Protein 4AK8 (pdb70)

Foldseek 3Di:
DPDWPDDDQKTKDWDPWWAFQVVVQVVLVVVVWGFADDDDLVSLLVVLVVCVQFKAFGQWFFDDPVRDIQGPVRPGDDCVVCVQQAAPCPPVCVVVAFGGKIQHDSDSNGMYTDHRRDIGTHMIMDGDDD/DWDDDDQKTKDFDPWWAFQVVVQVVQVVVQWGFADDDDLVSLLVVLVVCVQFKAFGQWFFDDPVRHIQGPVRDGDDCVVLVQQAQPCPPVCPPVAFGGWIFHGSDSNGIYTHHRRDIGTTMIMHGHDD/DDDWDDDDQKTKHWDPDWFFQVVLQVVLVVVQWGFADDDDLVVLLVVLVVCVQFKAFGQWFFDDDVRDIAGPVRDGDDCVRCPQQAAPCPPVCVVVAFGGKIFHGSDSNGMYTHHRRDIGTTMIMHGDDD/DPQWPDDDFKTKHFDPWKAFQVVLQVVLVVVQWGFDDDQDLVSLLVVLVVCPQFKAFGQWFFDDDVRDIQGPVRDGDDCVRCVQQAAPCPPVCVVVAQGTWIFHDNDSNGIYGDHRHDIGTTMIMHGDDDDDD

GO terms:
  GO:0030246 carbohydrate binding (F, IDA)
  GO:0051607 defense response to virus (P, IDA)
  GO:0005537 D-mannose binding (F, TAS)
  GO:0030139 endocytic vesicle (C, TAS)
  GO:0031901 early endosome membrane (C, TAS)
  GO:0005886 plasma membrane (C, TAS)
  GO:0030669 clathrin-coated endocytic vesicle membrane (C, TAS)
  GO:0005515 protein binding (F, IPI)

Nearest PDB structures (foldseek):
  4n35-assembly6_B  TM=1.006E+00  e=5.681E-28  Homo sapiens
  4n33-assembly2_B  TM=1.006E+00  e=7.773E-28  Homo sapiens
  5g6u-assembly1_A  TM=1.002E+00  e=6.857E-28  Homo sapiens
  7ytq-assembly1_A  TM=1.003E+00  e=1.205E-27  Homo sapiens
  4n36-assembly4_D  TM=1.002E+00  e=7.423E-27  Homo sapiens

InterPro domains:
  IPR001304 C-type lectin-like [PF00059] (213-321)
  IPR001304 C-type lectin-like [PS50041] (202-320)
  IPR001304 C-type lectin-like [SM00034] (195-320)
  IPR016186 C-type lectin-like/link domain superfamily [G3DSA:3.10.100.10] (194-325)
  IPR016187 C-type lectin fold [SSF56436] (193-323)
  IPR018378 C-type lectin, conserved site [PS00615] (295-319)
  IPR033989 CD209-like, C-type lectin-like domain [cd03590] (196-321)
  IPR050111 C-type lectin and snaclec domain-containing protein [PTHR22803] (146-322)

Solvent-accessible surface area: 23102 Å² total; per-residue (Å²): 110,190,58,38,81,106,50,96,0,17,50,2,40,32,4,153,109,68,60,10,2,26,23,0,9,24,44,0,28,49,115,90,7,65,0,0,0,2,79,41,76,34,8,0,72,32,0,36,120,46,5,63,46,102,57,14,0,0,0,0,8,31,46,43,121,151,25,46,34,26,8,38,16,89,16,54,35,37,79,45,55,6,66,86,2,24,32,99,66,38,60,83,47,50,78,122,80,15,45,0,0,1,2,94,26,91,44,66,77,0,0,18,0,4,34,8,57,101,80,28,33,2,0,0,21,58,39,94,91,95,106,61,89,111,42,99,2,18,63,2,51,26,2,155,113,70,56,10,1,24,22,0,9,22,41,0,29,42,104,80,6,68,0,0,2,3,82,47,79,37,10,0,71,26,0,37,124,48,4,64,48,102,49,15,0,0,0,0,6,27,37,30,136,132,26,41,28,28,10,39,18,90,14,60,31,38,71,51,49,8,66,102,8,22,34,112,66,38,54,82,50,47,78,122,70,18,43,0,0,1,1,90,27,94,39,55,67,0,0,22,0,4,34,7,55,98,80,30,35,2,0,0,27,66,62,92,80,79,91,169,64,36,96,106,43,98,2,17,41,3,42,33,1,167,85,80,54,10,0,23,22,0,7,17,30,0,21,50,90,86,6,71,0,0,3,2,82,45,96,33,10,0,67,24,0,40,122,47,4,58,38,102,62,17,0,0,0,0,6,34,43,39,110,142,28,54,30,29,8,38,20,92,14,55,34,38,84,49,51,6,66,98,4,20,29,110,68,35,58,84,50,48,78,122,82,16,49,0,0,1,1,88,26,84,37,58,70,0,0,25,0,4,39,7,62,110,75,26,35,0,0,0,30,57,67,85,106,120,103,171,43,35,89,110,39,100,2,16,41,2,25,27,3,158,94,76,41,9,1,24,14,0,8,14,38,0,26,49,86,75,6,72,0,0,2,2,81,39,81,41,8,0,55,33,0,32,136,49,6,38,71,101,48,14,0,0,0,0,6,36,40,38,107,156,27,72,32,29,9,38,17,91,14,49,32,29,112,59,51,7,65,104,3,23,33,97,67,37,61,85,54,53,74,123,84,17,50,0,0,1,1,91,23,103,44,54,80,0,0,16,0,4,41,7,61,108,74,23,29,0,0,0,26,65,70,88,76,36,94,169,196

CATH classification: 3.10.100.10

Secondary structure (DSSP, 8-state):
----EEETTEEEEE-SS-B-HHHHHHHHHHTT-EEPP--SHHHHHHHHHHHTT--EEEEEEEETTTTEEEETT-PPP-HHHHGGGBPTT----GGG---EEEE-SSSSS-EEEE-TTS-BEEEEEEE---/-PEEETTEEEEE-SS-B-HHHHHHHHHHTT-EEPP--SHHHHHHHHHHHTT--EEEEEEEETTTTEEEETT-PPP-HHHHGGGBPTT-S--GGG---EEEE-SSSSS-EEEE-TTS-BEEEEEEE---/----EEETTEEEEE-SS-B-HHHHHHHHHHTT-EEPP--SHHHHHHHHHHHTT--EEEEEEEETTTTEEEETT-PPP-HHHHGGGBPTT----GGG---EEEE-SSSSS-EEEE-TTS-BEEEEEEE---/---EEEETTEEEEE-SS-B-HHHHHHHHHHTT-EEPP--SHHHHHHHHHHHTT--EEEEEEEETTTTEEEETT-PPP-HHHHGGGBPTT----GGG---EEEE-SSSSS-EEEE-TTS-BEEEEEEE------

Radius of gyration: 23.43 Å; Cα contacts (8 Å, |Δi|>4): 1265; chains: 4; bounding box: 48×53×55 Å

Organism: Homo sapiens (NCBI:txid9606)

Structure (mmCIF, N/CA/C/O backbone):
data_4AK8
#
_entry.id   4AK8
#
_cell.length_a   79.959
_cell.length_b   79.959
_cell.length_c   90.419
_cell.angle_alpha   90.00
_cell.angle_beta   90.00
_cell.angle_gamma   90.00
#
_symmetry.space_group_name_H-M   'P 42'
#
loop_
_entity.id
_entity.type
_entity.pdbx_description
1 polymer 'C-TYPE LECTIN DOMAIN FAMILY 4 MEMBER K'
2 non-polymer 'CALCIUM ION'
3 non-polymer 'MAGNESIUM ION'
4 non-polymer 'CHLOR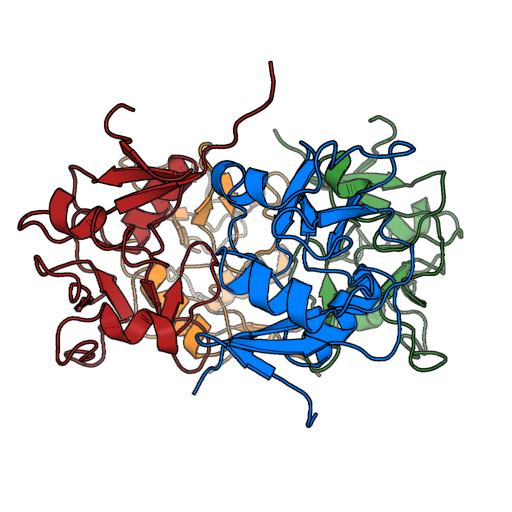IDE ION'
5 water water
#
loop_
_atom_site.group_PDB
_atom_site.id
_atom_site.type_symbol
_atom_site.label_atom_id
_atom_site.label_alt_id
_atom_site.label_comp_id
_atom_site.label_asym_id
_atom_site.label_entity_id
_atom_site.label_seq_id
_atom_site.pdbx_PDB_ins_code
_atom_site.Cartn_x
_atom_site.Cartn_y
_atom_site.Cartn_z
_atom_site.occupancy
_atom_site.B_iso_or_equiv
_atom_site.auth_seq_id
_atom_site.auth_comp_id
_atom_site.auth_asym_id
_atom_site.auth_atom_id
_atom_site.pdbx_PDB_model_num
ATOM 1 N N . SER A 1 23 ? 0.103 8.006 -11.730 1.00 50.69 196 SER A N 1
ATOM 2 C CA . SER A 1 23 ? -0.365 6.898 -12.657 1.00 49.92 196 SER A CA 1
ATOM 3 C C . SER A 1 23 ? -0.124 7.287 -14.119 1.00 50.51 196 SER A C 1
ATOM 4 O O . SER A 1 23 ? -0.364 8.453 -14.505 1.00 51.52 196 SER A O 1
ATOM 7 N N . GLN A 1 24 ? 0.323 6.361 -14.961 1.00 49.24 197 GLN A N 1
ATOM 8 C CA . GLN A 1 24 ? 0.492 6.859 -16.321 1.00 47.87 197 GLN A CA 1
ATOM 9 C C . GLN A 1 24 ? -0.804 6.987 -17.158 1.00 46.34 197 GLN A C 1
ATOM 10 O O . GLN A 1 24 ? -0.897 7.902 -18.014 1.00 45.55 197 GLN A O 1
ATOM 16 N N . GLY A 1 25 ? -1.792 6.101 -16.894 1.00 42.36 198 GLY A N 1
ATOM 17 C CA . GLY A 1 25 ? -2.831 5.830 -17.884 1.00 37.29 198 GLY A CA 1
ATOM 18 C C . GLY A 1 25 ? -4.058 6.729 -17.898 1.00 33.25 198 GLY A C 1
ATOM 19 O O . GLY A 1 25 ? -5.133 6.272 -18.369 1.00 32.12 198 GLY A O 1
ATOM 20 N N . TRP A 1 26 ? -3.948 7.984 -17.432 1.00 24.94 199 TRP A N 1
ATOM 21 C CA . TRP A 1 26 ? -5.128 8.882 -17.490 1.00 21.55 199 TRP A CA 1
ATOM 22 C C . TRP A 1 26 ? -5.318 9.452 -18.854 1.00 18.88 199 TRP A C 1
ATOM 23 O O . TRP A 1 26 ? -4.325 9.897 -19.551 1.00 20.35 199 TRP A O 1
ATOM 34 N N . LYS A 1 27 ? -6.499 9.372 -19.393 1.00 17.49 200 LYS A N 1
ATOM 35 C CA . LYS A 1 27 ? -6.812 9.797 -20.649 1.00 13.37 200 LYS A CA 1
ATOM 36 C C . LYS A 1 27 ? -7.475 11.176 -20.639 1.00 15.60 200 LYS A C 1
ATOM 37 O O . LYS A 1 27 ? -8.328 11.417 -19.751 1.00 12.49 200 LYS A O 1
ATOM 43 N N . TYR A 1 28 ? -7.269 12.093 -21.571 1.00 14.58 201 TYR A N 1
ATOM 44 C CA . TYR A 1 28 ? -7.650 13.506 -21.422 1.00 11.34 201 TYR A CA 1
ATOM 45 C C . TYR A 1 28 ? -8.736 13.741 -22.381 1.00 14.20 201 TYR A C 1
ATOM 46 O O . TYR A 1 28 ? -8.643 13.383 -23.630 1.00 16.91 201 TYR A O 1
ATOM 55 N N . PHE A 1 29 ? -9.818 14.494 -22.009 1.00 12.90 202 PHE A N 1
ATOM 56 C CA . PHE A 1 29 ? -10.804 14.994 -22.872 1.00 14.61 202 PHE A CA 1
ATOM 57 C C . PHE A 1 29 ? -11.529 16.236 -22.301 1.00 13.24 202 PHE A C 1
ATOM 58 O O . PHE A 1 29 ? -11.983 16.116 -21.156 1.00 15.92 202 PHE A O 1
ATOM 66 N N . LYS A 1 30 ? -11.551 17.302 -23.025 1.00 12.95 203 LYS A N 1
ATOM 67 C CA . LYS A 1 30 ? -12.394 18.500 -22.687 1.00 15.75 203 LYS A CA 1
ATOM 68 C C . LYS A 1 30 ? -12.176 18.930 -21.302 1.00 14.10 203 LYS A C 1
ATOM 69 O O . LYS A 1 30 ? -13.153 19.094 -20.513 1.00 15.42 203 LYS A O 1
ATOM 75 N N . GLY A 1 31 ? -10.944 19.040 -20.802 1.00 12.57 204 GLY A N 1
ATOM 76 C CA . GLY A 1 31 ? -10.713 19.618 -19.479 1.00 13.10 204 GLY A CA 1
ATOM 77 C C . GLY A 1 31 ? -10.689 18.700 -18.350 1.00 12.56 204 GLY A C 1
ATOM 78 O O . GLY A 1 31 ? -10.515 19.038 -17.213 1.00 13.37 204 GLY A O 1
ATOM 79 N N . ASN A 1 32 ? -10.910 17.386 -18.632 1.00 11.52 205 ASN A N 1
ATOM 80 C CA . ASN A 1 32 ? -10.834 16.368 -17.607 1.00 11.80 205 ASN A CA 1
ATOM 81 C C . ASN A 1 32 ? -9.927 15.123 -17.852 1.00 9.89 205 ASN A C 1
ATOM 82 O O . ASN A 1 32 ? -9.767 14.956 -19.123 1.00 12.17 205 ASN A O 1
ATOM 87 N N . PHE A 1 33 ? -9.382 14.411 -16.907 1.00 12.07 206 PHE A N 1
ATOM 88 C CA . PHE A 1 33 ? -8.649 13.218 -17.142 1.00 11.72 206 PHE A CA 1
ATOM 89 C C . PHE A 1 33 ? -9.523 12.051 -16.633 1.00 13.58 206 PHE A C 1
ATOM 90 O O . PHE A 1 33 ? -10.288 12.246 -15.591 1.00 13.47 206 PHE A O 1
ATOM 98 N N . TYR A 1 34 ? -9.344 10.879 -17.291 1.00 11.18 207 TYR A N 1
ATOM 99 C CA . TYR A 1 34 ? -10.199 9.681 -16.980 1.00 12.21 207 TYR A CA 1
ATOM 100 C C . TYR A 1 34 ? -9.343 8.516 -16.696 1.00 10.57 207 TYR A C 1
ATOM 101 O O . TYR A 1 34 ? -8.326 8.279 -17.513 1.00 14.62 207 TYR A O 1
ATOM 110 N N . TYR A 1 35 ? -9.587 7.691 -15.710 1.00 12.17 208 TYR A N 1
ATOM 111 C CA . TYR A 1 35 ? -8.824 6.481 -15.395 1.00 12.86 208 TYR A CA 1
ATOM 112 C C . TYR A 1 35 ? -9.761 5.323 -15.572 1.00 11.30 208 TYR A C 1
ATOM 113 O O . TYR A 1 35 ? -10.781 5.229 -14.853 1.00 11.74 208 TYR A O 1
ATOM 122 N N . PHE A 1 36 ? -9.428 4.417 -16.475 1.00 13.13 209 PHE A N 1
ATOM 123 C CA . PHE A 1 36 ? -10.158 3.138 -16.664 1.00 11.15 209 PHE A CA 1
ATOM 124 C C . PHE A 1 36 ? -9.546 2.071 -15.884 1.00 11.96 209 PHE A C 1
ATOM 125 O O . PHE A 1 36 ? -8.374 1.671 -16.178 1.00 14.81 209 PHE A O 1
ATOM 133 N N . SER A 1 37 ? -10.178 1.482 -14.835 1.00 11.23 210 SER A N 1
ATOM 134 C CA . SER A 1 37 ? -9.427 0.583 -13.943 1.00 10.87 210 SER A CA 1
ATOM 135 C C . SER A 1 37 ? -9.104 -0.755 -14.622 1.00 11.95 210 SER A C 1
ATOM 136 O O . SER A 1 37 ? -9.755 -1.151 -15.561 1.00 12.33 210 SER A O 1
ATOM 139 N N . LEU A 1 38 ? -8.095 -1.437 -14.032 1.00 13.19 211 LEU A N 1
ATOM 140 C CA . LEU A 1 38 ? -7.746 -2.758 -14.454 1.00 15.25 211 LEU A CA 1
ATOM 141 C C . LEU A 1 38 ? -8.220 -3.830 -13.498 1.00 17.29 211 LEU A C 1
ATOM 142 O O . LEU A 1 38 ? -8.204 -5.056 -13.937 1.00 18.79 211 LEU A O 1
ATOM 147 N N . ILE A 1 39 ? -8.622 -3.417 -12.269 1.00 16.99 212 ILE A N 1
ATOM 148 C CA . ILE A 1 39 ? -9.043 -4.297 -11.186 1.00 18.47 212 ILE A CA 1
ATOM 149 C C . ILE A 1 39 ? -10.504 -3.930 -10.864 1.00 15.27 212 ILE A C 1
ATOM 150 O O . ILE A 1 39 ? -10.840 -2.743 -10.872 1.00 15.76 212 ILE A O 1
ATOM 155 N N . PRO A 1 40 ? -11.378 -4.898 -10.688 1.00 12.90 213 PRO A N 1
ATOM 156 C CA . PRO A 1 40 ? -12.810 -4.665 -10.403 1.00 14.30 213 PRO A CA 1
ATOM 157 C C . PRO A 1 40 ? -12.995 -4.466 -8.906 1.00 13.51 213 PRO A C 1
ATOM 158 O O . PRO A 1 40 ? -12.261 -5.000 -8.049 1.00 14.70 213 PRO A O 1
ATOM 162 N N . LYS A 1 41 ? -14.000 -3.610 -8.588 1.00 12.24 214 LYS A N 1
ATOM 163 C CA . LYS A 1 41 ? -14.309 -3.296 -7.173 1.00 13.98 214 LYS A CA 1
ATOM 164 C C . LYS A 1 41 ? -15.863 -3.096 -7.087 1.00 11.58 214 LYS A C 1
ATOM 165 O O . LYS A 1 41 ? -16.547 -2.893 -8.102 1.00 11.01 214 LYS A O 1
ATOM 171 N N . THR A 1 42 ? -16.341 -3.149 -5.830 1.00 11.97 215 THR A N 1
ATOM 172 C CA . THR A 1 42 ? -17.720 -2.707 -5.581 1.00 12.08 215 THR A CA 1
ATOM 173 C C . THR A 1 42 ? -17.858 -1.227 -5.863 1.00 12.73 215 THR A C 1
ATOM 174 O O . THR A 1 42 ? -16.821 -0.510 -5.997 1.00 11.65 215 THR A O 1
ATOM 178 N N . TRP A 1 43 ? -19.040 -0.687 -6.034 1.00 10.61 216 TRP A N 1
ATOM 179 C CA . TRP A 1 43 ? -19.193 0.706 -6.353 1.00 10.02 216 TRP A CA 1
ATOM 180 C C . TRP A 1 43 ? -18.482 1.584 -5.320 1.00 10.00 216 TRP A C 1
ATOM 181 O O . TRP A 1 43 ? -17.709 2.528 -5.754 1.00 10.39 216 TRP A O 1
ATOM 192 N N . TYR A 1 44 ? -18.683 1.357 -4.032 1.00 11.79 217 TYR A N 1
ATOM 193 C CA . TYR A 1 44 ? -18.132 2.308 -3.000 1.00 10.59 217 TYR A CA 1
ATOM 194 C C . TYR A 1 44 ? -16.653 2.041 -2.916 1.00 11.34 217 TYR A C 1
ATOM 195 O O . TYR A 1 44 ? -15.930 3.046 -2.756 1.00 12.05 217 TYR A O 1
ATOM 204 N N . SER A 1 45 ? -16.145 0.815 -2.956 1.00 11.51 218 SER A N 1
ATOM 205 C CA . SER A 1 45 ? -14.722 0.652 -2.898 1.00 10.76 218 SER A CA 1
ATOM 206 C C . SER A 1 45 ? -14.061 1.257 -4.151 1.00 12.02 218 SER A C 1
ATOM 207 O O . SER A 1 45 ? -12.930 1.830 -4.023 1.00 12.10 218 SER A O 1
ATOM 210 N N . ALA A 1 46 ? -14.694 1.256 -5.272 1.00 10.60 219 ALA A N 1
ATOM 211 C CA . ALA A 1 46 ? -14.210 1.984 -6.448 1.00 10.16 219 ALA A CA 1
ATOM 212 C C . ALA A 1 46 ? -14.151 3.468 -6.228 1.00 11.99 219 ALA A C 1
ATOM 213 O O . ALA A 1 46 ? -13.128 4.144 -6.519 1.00 11.37 219 ALA A O 1
ATOM 215 N N . GLU A 1 47 ? -15.219 4.052 -5.682 1.00 11.49 220 GLU A N 1
ATOM 216 C CA . GLU A 1 47 ? -15.260 5.502 -5.402 1.00 12.41 220 GLU A CA 1
ATOM 217 C C . GLU A 1 47 ? -14.147 5.813 -4.362 1.00 11.82 220 GLU A C 1
ATOM 218 O O . GLU A 1 47 ? -13.443 6.845 -4.585 1.00 11.38 220 GLU A O 1
ATOM 224 N N . GLN A 1 48 ? -13.863 4.982 -3.371 1.00 12.68 221 GLN A N 1
ATOM 225 C CA . GLN A 1 48 ? -12.747 5.271 -2.406 1.00 14.26 221 GLN A CA 1
ATOM 226 C C . GLN A 1 48 ? -11.476 5.243 -3.196 1.00 15.13 221 GLN A C 1
ATOM 227 O O . GLN A 1 48 ? -10.512 6.103 -2.875 1.00 15.56 221 GLN A O 1
ATOM 233 N N . PHE A 1 49 ? -11.316 4.278 -4.105 1.00 13.79 222 PHE A N 1
ATOM 234 C CA . PHE A 1 49 ? -10.027 4.277 -4.893 1.00 12.22 222 PHE A CA 1
ATOM 235 C C . PHE A 1 49 ? -9.951 5.572 -5.691 1.00 13.24 222 PHE A C 1
ATOM 236 O O . PHE A 1 49 ? -8.866 6.271 -5.607 1.00 13.58 222 PHE A O 1
ATOM 244 N N . CYS A 1 50 ? -11.004 6.035 -6.357 1.00 12.13 223 CYS A N 1
ATOM 245 C CA . CYS A 1 50 ? -10.882 7.324 -7.056 1.00 12.08 223 CYS A CA 1
ATOM 246 C C . CYS A 1 50 ? -10.531 8.442 -6.079 1.00 13.87 223 CYS A C 1
ATOM 247 O O . CYS A 1 50 ? -9.722 9.311 -6.438 1.00 12.20 223 CYS A O 1
ATOM 250 N N . VAL A 1 51 ? -11.148 8.491 -4.920 1.00 13.61 224 VAL A N 1
ATOM 251 C CA . VAL A 1 51 ? -10.882 9.648 -4.002 1.00 14.46 224 VAL A CA 1
ATOM 252 C C . VAL A 1 51 ? -9.392 9.570 -3.548 1.00 16.12 224 VAL A C 1
ATOM 253 O O . VAL A 1 51 ? -8.775 10.646 -3.482 1.00 18.49 224 VAL A O 1
ATOM 257 N N . SER A 1 52 ? -8.833 8.394 -3.447 1.00 16.06 225 SER A N 1
ATOM 258 C CA . SER A 1 52 ? -7.354 8.314 -3.077 1.00 18.04 225 SER A CA 1
ATOM 259 C C . SER A 1 52 ? -6.458 8.803 -4.221 1.00 18.28 225 SER A C 1
ATOM 260 O O . SER A 1 52 ? -5.175 9.050 -4.012 1.00 19.51 225 SER A O 1
ATOM 263 N N . ARG A 1 53 ? -6.971 8.925 -5.439 1.00 16.29 226 ARG A N 1
ATOM 264 C CA . ARG A 1 53 ? -6.300 9.477 -6.582 1.00 16.22 226 ARG A CA 1
ATOM 265 C C . ARG A 1 53 ? -6.807 10.898 -6.906 1.00 14.93 226 ARG A C 1
ATOM 266 O O . ARG A 1 53 ? -6.742 11.312 -8.117 1.00 18.23 226 ARG A O 1
ATOM 274 N N . ASN A 1 54 ? -7.369 11.608 -5.948 1.00 14.61 227 ASN A N 1
ATOM 275 C CA . ASN A 1 54 ? -7.819 12.942 -6.198 1.00 17.25 227 ASN A CA 1
ATOM 276 C C . ASN A 1 54 ? -8.852 13.069 -7.296 1.00 16.31 227 ASN A C 1
ATOM 277 O O . ASN A 1 54 ? -8.882 13.987 -8.154 1.00 15.69 227 ASN A O 1
ATOM 282 N N . SER A 1 55 ? -9.789 12.099 -7.281 1.00 14.33 228 SER A N 1
ATOM 283 C CA . SER A 1 55 ? -10.781 12.015 -8.331 1.00 12.10 228 SER A CA 1
ATOM 284 C C . SER A 1 55 ? -12.071 11.433 -7.738 1.00 10.75 228 SER A C 1
ATOM 285 O O . SER A 1 55 ? -12.187 11.188 -6.553 1.00 13.40 228 SER A O 1
ATOM 288 N N . HIS A 1 56 ? -13.014 11.206 -8.648 1.00 10.95 229 HIS A N 1
ATOM 289 C CA . HIS A 1 56 ? -14.350 10.604 -8.273 1.00 9.18 229 HIS A CA 1
ATOM 290 C C . HIS A 1 56 ? -14.767 9.669 -9.434 1.00 8.21 229 HIS A C 1
ATOM 291 O O . HIS A 1 56 ? -14.332 9.834 -10.541 1.00 9.59 229 HIS A O 1
ATOM 298 N N . LEU A 1 57 ? -15.603 8.636 -9.071 1.00 8.42 230 LEU A N 1
ATOM 299 C CA . LEU A 1 57 ? -16.246 7.941 -10.214 1.00 7.97 230 LEU A CA 1
ATOM 300 C C . LEU A 1 57 ? -16.864 8.920 -11.153 1.00 8.79 230 LEU A C 1
ATOM 301 O O . LEU A 1 57 ? -17.476 9.944 -10.725 1.00 9.51 230 LEU A O 1
ATOM 306 N N . THR A 1 58 ? -16.752 8.707 -12.495 1.00 8.49 231 THR A N 1
ATOM 307 C CA . THR A 1 58 ? -17.071 9.779 -13.377 1.00 8.60 231 THR A CA 1
ATOM 308 C C . THR A 1 58 ? -18.565 10.148 -13.501 1.00 8.79 231 THR A C 1
ATOM 309 O O . THR A 1 58 ? -19.462 9.280 -13.463 1.00 9.21 231 THR A O 1
ATOM 313 N N . SER A 1 59 ? -18.828 11.418 -13.663 1.00 9.79 232 SER A N 1
ATOM 314 C CA . SER A 1 59 ? -20.119 11.922 -14.172 1.00 10.45 232 SER A CA 1
ATOM 315 C C . SER A 1 59 ? -20.131 11.957 -15.663 1.00 10.83 232 SER A C 1
ATOM 316 O O . SER A 1 59 ? -19.039 11.814 -16.336 1.00 10.46 232 SER A O 1
ATOM 319 N N . VAL A 1 60 ? -21.291 12.111 -16.321 1.00 11.47 233 VAL A N 1
ATOM 320 C CA . VAL A 1 60 ? -21.447 12.203 -17.734 1.00 11.44 233 VAL A CA 1
ATOM 321 C C . VAL A 1 60 ? -22.394 13.338 -18.031 1.00 11.63 233 VAL A C 1
ATOM 322 O O . VAL A 1 60 ? -23.555 13.223 -17.629 1.00 13.98 233 VAL A O 1
ATOM 326 N N . THR A 1 61 ? -21.994 14.374 -18.686 1.00 11.63 234 THR A N 1
ATOM 327 C CA . THR A 1 61 ? -22.768 15.563 -18.908 1.00 14.96 234 THR A CA 1
ATOM 328 C C . THR A 1 61 ? -22.928 16.034 -20.342 1.00 15.43 234 THR A C 1
ATOM 329 O O . THR A 1 61 ? -23.467 17.069 -20.657 1.00 17.26 234 THR A O 1
ATOM 333 N N . SER A 1 62 ? -22.519 15.217 -21.308 1.00 12.98 235 SER A N 1
ATOM 334 C CA . SER A 1 62 ? -22.721 15.534 -22.716 1.00 13.88 235 SER A CA 1
ATOM 335 C C . SER A 1 62 ? -22.627 14.215 -23.562 1.00 15.73 235 SER A C 1
ATOM 336 O O . SER A 1 62 ? -22.039 13.235 -23.151 1.00 12.13 235 SER A O 1
ATOM 339 N N A GLU A 1 63 ? -23.147 14.307 -24.769 0.50 15.77 236 GLU A N 1
ATOM 340 N N B GLU A 1 63 ? -23.150 14.342 -24.767 0.50 15.47 236 GLU A N 1
ATOM 341 C CA A GLU A 1 63 ? -23.082 13.166 -25.675 0.50 16.75 236 GLU A CA 1
ATOM 342 C CA B GLU A 1 63 ? -23.104 13.262 -25.732 0.50 16.19 236 GLU A CA 1
ATOM 343 C C A GLU A 1 63 ? -21.660 12.849 -26.044 0.50 15.34 236 GLU A C 1
ATOM 344 C C B GLU A 1 63 ? -21.674 12.872 -26.034 0.50 15.25 236 GLU A C 1
ATOM 345 O O A GLU A 1 63 ? -21.283 11.699 -26.153 0.50 14.69 236 GLU A O 1
ATOM 346 O O B GLU A 1 63 ? -21.313 11.713 -26.125 0.50 15.01 236 GLU A O 1
ATOM 357 N N . SER A 1 64 ? -20.863 13.910 -26.266 1.00 14.61 237 SER A N 1
ATOM 358 C CA . SER A 1 64 ? -19.457 13.604 -26.571 1.00 14.39 237 SER A CA 1
ATOM 359 C C . SER A 1 64 ? -18.675 12.895 -25.464 1.00 13.76 237 SER A C 1
ATOM 360 O O . SER A 1 64 ? -17.823 12.023 -25.642 1.00 13.30 237 SER A O 1
ATOM 363 N N . GLU A 1 65 ? -19.014 13.196 -24.209 1.00 13.14 238 GLU A N 1
ATOM 364 C CA . GLU A 1 65 ? -18.334 12.531 -23.063 1.00 11.99 238 GLU A CA 1
ATOM 365 C C . GLU A 1 65 ? -18.863 11.045 -23.020 1.00 11.22 238 GLU A C 1
ATOM 366 O O . GLU A 1 65 ? -18.100 10.147 -22.750 1.00 12.65 238 GLU A O 1
ATOM 372 N N . GLN A 1 66 ? -20.210 10.870 -23.227 1.00 13.51 239 GLN A N 1
ATOM 373 C CA . GLN A 1 66 ? -20.747 9.487 -23.159 1.00 13.17 239 GLN A CA 1
ATOM 374 C C . GLN A 1 66 ? -20.068 8.660 -24.238 1.00 12.50 239 GLN A C 1
ATOM 375 O O . GLN A 1 66 ? -19.711 7.549 -23.996 1.00 12.47 239 GLN A O 1
ATOM 381 N N . GLU A 1 67 ? -19.944 9.271 -25.411 1.00 13.50 240 GLU A N 1
ATOM 382 C CA . GLU A 1 67 ? -19.316 8.513 -26.558 1.00 11.92 240 GLU A CA 1
ATOM 383 C C . GLU A 1 67 ? -17.840 8.155 -26.256 1.00 15.00 240 GLU A C 1
ATOM 384 O O . GLU A 1 67 ? -17.394 6.964 -26.391 1.00 15.59 240 GLU A O 1
ATOM 390 N N . LEU A 1 68 ? -17.072 9.139 -25.719 1.00 15.43 241 LEU A N 1
ATOM 391 C CA . LEU A 1 68 ? -15.696 8.774 -25.314 1.00 15.81 241 LEU A CA 1
ATOM 392 C C . LEU A 1 68 ? -15.697 7.576 -24.374 1.00 14.06 241 LEU A C 1
ATOM 393 O O . LEU A 1 68 ? -14.858 6.651 -24.486 1.00 14.06 241 LEU A O 1
ATOM 398 N N . LEU A 1 69 ? -16.557 7.607 -23.329 1.00 12.38 242 LEU A N 1
ATOM 399 C CA . LEU A 1 69 ? -16.535 6.628 -22.323 1.00 13.76 242 LEU A CA 1
ATOM 400 C C . LEU A 1 69 ? -16.975 5.239 -22.937 1.00 12.26 242 LEU A C 1
ATOM 401 O O . LEU A 1 69 ? -16.315 4.303 -22.632 1.00 13.03 242 LEU A O 1
ATOM 406 N N . TYR A 1 70 ? -18.098 5.184 -23.634 1.00 13.81 243 TYR A N 1
ATOM 407 C CA . TYR A 1 70 ? -18.488 3.800 -24.104 1.00 15.02 243 TYR A CA 1
ATOM 408 C C . TYR A 1 70 ? -17.509 3.311 -25.178 1.00 14.17 243 TYR A C 1
ATOM 409 O O . TYR A 1 70 ? -17.274 2.097 -25.158 1.00 15.01 243 TYR A O 1
ATOM 418 N N . LYS A 1 71 ? -16.912 4.197 -25.990 1.00 14.23 244 LYS A N 1
ATOM 419 C CA . LYS A 1 71 ? -16.013 3.630 -26.999 1.00 13.16 244 LYS A CA 1
ATOM 420 C C . LYS A 1 71 ? -14.780 3.146 -26.316 1.00 13.77 244 LYS A C 1
ATOM 421 O O . LYS A 1 71 ? -14.192 2.063 -26.636 1.00 15.36 244 LYS A O 1
ATOM 427 N N . THR A 1 72 ? -14.258 3.902 -25.298 1.00 13.14 245 THR A N 1
ATOM 428 C CA . THR A 1 72 ? -13.101 3.465 -24.631 1.00 11.44 245 THR A CA 1
ATOM 429 C C . THR A 1 72 ? -13.285 2.196 -23.828 1.00 12.06 245 THR A C 1
ATOM 430 O O . THR A 1 72 ? -12.401 1.386 -23.666 1.00 15.22 245 THR A O 1
ATOM 434 N N . ALA A 1 73 ? -14.486 2.067 -23.209 1.00 12.28 246 ALA A N 1
ATOM 435 C CA . ALA A 1 73 ? -14.801 0.898 -22.467 1.00 11.22 246 ALA A CA 1
ATOM 436 C C . ALA A 1 73 ? -14.726 -0.467 -23.333 1.00 11.01 246 ALA A C 1
ATOM 437 O O . ALA A 1 73 ? -14.503 -1.459 -22.737 1.00 12.21 246 ALA A O 1
ATOM 439 N N . GLY A 1 74 ? -14.998 -0.278 -24.645 1.00 14.90 247 GLY A N 1
ATOM 440 C CA . GLY A 1 74 ? -14.628 -1.381 -25.596 1.00 16.74 247 GLY A CA 1
ATOM 441 C C . GLY A 1 74 ? -15.487 -2.646 -25.234 1.00 15.01 247 GLY A C 1
ATOM 442 O O . GLY A 1 74 ? -15.020 -3.788 -25.292 1.00 16.71 247 GLY A O 1
ATOM 443 N N . GLY A 1 75 ? -16.740 -2.461 -24.812 1.00 13.43 248 GLY A N 1
ATOM 444 C CA . GLY A 1 75 ? -17.659 -3.570 -24.551 1.00 13.57 248 GLY A CA 1
ATOM 445 C C . GLY A 1 75 ? -17.552 -4.207 -23.201 1.00 11.01 248 GLY A C 1
ATOM 446 O O . GLY A 1 75 ? -18.137 -5.216 -22.821 1.00 11.53 248 GLY A O 1
ATOM 447 N N . LEU A 1 76 ? -16.694 -3.687 -22.275 1.00 10.72 249 LEU A N 1
ATOM 448 C CA . LEU A 1 76 ? -16.596 -4.077 -20.855 1.00 10.65 249 LEU A CA 1
ATOM 449 C C . LEU A 1 76 ? -17.434 -3.134 -19.952 1.00 7.32 249 LEU A C 1
ATOM 450 O O . LEU A 1 76 ? -17.678 -1.977 -20.355 1.00 10.49 249 LEU A O 1
ATOM 455 N N . ILE A 1 77 ? -17.919 -3.773 -18.888 1.00 9.31 250 ILE A N 1
ATOM 456 C CA . ILE A 1 77 ? -18.843 -2.956 -17.938 1.00 10.45 250 ILE A CA 1
ATOM 457 C C . ILE A 1 77 ? -17.886 -2.206 -16.916 1.00 10.07 250 ILE A C 1
ATOM 458 O O . ILE A 1 77 ? -17.067 -2.758 -16.289 1.00 11.45 250 ILE A O 1
ATOM 463 N N . TYR A 1 78 ? -18.241 -0.890 -16.719 1.00 9.96 251 TYR A N 1
ATOM 464 C CA . TYR A 1 78 ? -17.520 -0.023 -15.719 1.00 8.48 251 TYR A CA 1
ATOM 465 C C . TYR A 1 78 ? -18.567 0.698 -14.843 1.00 6.67 251 TYR A C 1
ATOM 466 O O . TYR A 1 78 ? -19.377 1.361 -15.394 1.00 9.77 251 TYR A O 1
ATOM 475 N N . TRP A 1 79 ? -18.254 0.568 -13.594 1.00 9.05 252 TRP A N 1
ATOM 476 C CA . TRP A 1 79 ? -19.001 1.532 -12.684 1.00 9.32 252 TRP A CA 1
ATOM 477 C C . TRP A 1 79 ? -18.731 2.984 -13.085 1.00 9.83 252 TRP A C 1
ATOM 478 O O . TRP A 1 79 ? -17.527 3.303 -13.400 1.00 9.47 252 TRP A O 1
ATOM 489 N N . ILE A 1 80 ? -19.730 3.811 -13.020 1.00 7.61 253 ILE A N 1
ATOM 490 C CA . ILE A 1 80 ? -19.606 5.286 -13.159 1.00 8.92 253 ILE A CA 1
ATOM 491 C C . ILE A 1 80 ? -20.217 5.819 -11.866 1.00 8.72 253 ILE A C 1
ATOM 492 O O . ILE A 1 80 ? -20.626 5.123 -10.980 1.00 8.94 253 ILE A O 1
ATOM 497 N N . GLY A 1 81 ? -20.145 7.175 -11.740 1.00 8.20 254 GLY A N 1
ATOM 498 C CA . GLY A 1 81 ? -20.599 7.896 -10.507 1.00 8.98 254 GLY A CA 1
ATOM 499 C C . GLY A 1 81 ? -22.084 7.916 -10.297 1.00 8.46 254 GLY A C 1
ATOM 500 O O . GLY A 1 81 ? -22.506 8.724 -9.377 1.00 10.56 254 GLY A O 1
ATOM 501 N N . LEU A 1 82 ? -22.932 7.149 -10.963 1.00 9.82 255 LEU A N 1
ATOM 502 C CA . LEU A 1 82 ? -24.406 7.119 -10.690 1.00 9.64 255 LEU A CA 1
ATOM 503 C C . LEU A 1 82 ? -24.706 6.438 -9.502 1.00 9.58 255 LEU A C 1
ATOM 504 O O . LEU A 1 82 ? -24.426 5.264 -9.230 1.00 10.69 255 LEU A O 1
ATOM 509 N N . THR A 1 83 ? -25.492 7.155 -8.627 1.00 9.33 256 THR A N 1
ATOM 510 C CA . THR A 1 83 ? -25.961 6.494 -7.353 1.00 10.14 256 THR A CA 1
ATOM 511 C C . THR A 1 83 ? -27.307 7.181 -6.917 1.00 13.21 256 THR A C 1
ATOM 512 O O . THR A 1 83 ? -27.508 8.334 -7.185 1.00 11.73 256 THR A O 1
ATOM 516 N N . LYS A 1 84 ? -28.201 6.397 -6.392 1.00 13.84 257 LYS A N 1
ATOM 517 C CA . LYS A 1 84 ? -29.369 7.109 -5.728 1.00 17.67 257 LYS A CA 1
ATOM 518 C C . LYS A 1 84 ? -29.030 7.968 -4.542 1.00 16.57 257 LYS A C 1
ATOM 519 O O . LYS A 1 84 ? -28.164 7.707 -3.696 1.00 19.23 257 LYS A O 1
ATOM 525 N N . ALA A 1 85 ? -29.803 9.080 -4.402 1.00 16.51 258 ALA A N 1
ATOM 526 C CA . ALA A 1 85 ? -29.586 9.957 -3.256 1.00 20.43 258 ALA A CA 1
ATOM 527 C C . ALA A 1 85 ? -30.911 10.606 -2.918 1.00 23.48 258 ALA A C 1
ATOM 528 O O . ALA A 1 85 ? -31.844 10.692 -3.751 1.00 22.60 258 ALA A O 1
ATOM 530 N N . GLY A 1 86 ? -31.048 10.914 -1.621 1.00 23.70 259 GLY A N 1
ATOM 531 C CA . GLY A 1 86 ? -32.291 11.608 -1.165 1.00 26.79 259 GLY A CA 1
ATOM 532 C C . GLY A 1 86 ? -33.363 10.575 -0.835 1.00 27.25 259 GLY A C 1
ATOM 533 O O . GLY A 1 86 ? -33.294 9.410 -1.164 1.00 27.52 259 GLY A O 1
ATOM 534 N N . MET A 1 87 ? -34.461 11.017 -0.212 1.00 30.51 260 MET A N 1
ATOM 535 C CA . MET A 1 87 ? -35.433 10.044 0.260 1.00 32.47 260 MET A CA 1
ATOM 536 C C . MET A 1 87 ? -36.255 9.495 -0.922 1.00 31.49 260 MET A C 1
ATOM 537 O O . MET A 1 87 ? -36.697 8.337 -0.878 1.00 31.85 260 ME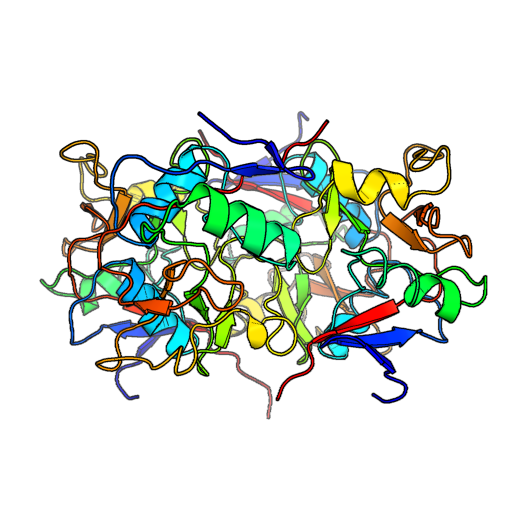T A O 1
ATOM 542 N N . GLU A 1 88 ? -36.351 10.267 -2.006 1.00 30.79 261 GLU A N 1
ATOM 543 C CA . GLU A 1 88 ? -37.070 9.834 -3.257 1.00 29.72 261 GLU A CA 1
ATOM 544 C C . GLU A 1 88 ? -36.320 8.776 -4.121 1.00 25.66 261 GLU A C 1
ATOM 545 O O . GLU A 1 88 ? -36.896 8.160 -5.002 1.00 26.76 261 GLU A O 1
ATOM 551 N N . GLY A 1 89 ? -35.000 8.671 -3.960 1.00 20.63 262 GLY A N 1
ATOM 552 C CA . GLY A 1 89 ? -34.261 7.678 -4.696 1.00 20.48 262 GLY A CA 1
ATOM 553 C C . GLY A 1 89 ? -33.935 8.266 -6.045 1.00 16.48 262 GLY A C 1
ATOM 554 O O . GLY A 1 89 ? -33.595 7.427 -6.952 1.00 20.30 262 GLY A O 1
ATOM 555 N N . ASP A 1 90 ? -33.879 9.557 -6.251 1.00 15.85 263 ASP A N 1
ATOM 556 C CA . ASP A 1 90 ? -33.467 10.102 -7.556 1.00 13.12 263 ASP A CA 1
ATOM 557 C C . ASP A 1 90 ? -31.980 9.870 -7.725 1.00 12.39 263 ASP A C 1
ATOM 558 O O . ASP A 1 90 ? -31.173 9.799 -6.814 1.00 13.25 263 ASP A O 1
ATOM 563 N N . TRP A 1 91 ? -31.696 9.712 -9.019 1.00 10.12 264 TRP A N 1
ATOM 564 C CA . TRP A 1 91 ? -30.249 9.441 -9.333 1.00 11.05 264 TRP A CA 1
ATOM 565 C C . TRP A 1 91 ? -29.455 10.750 -9.097 1.00 11.00 264 TRP A C 1
ATOM 566 O O . TRP A 1 91 ? -29.965 11.886 -9.349 1.00 11.98 264 TRP A O 1
ATOM 577 N N . SER A 1 92 ? -28.146 10.568 -8.830 1.00 9.89 265 SER A N 1
ATOM 578 C CA . SER A 1 92 ? -27.266 11.711 -8.572 1.00 10.83 265 SER A CA 1
ATOM 579 C C . SER A 1 92 ? -25.886 11.308 -9.038 1.00 10.24 265 SER A C 1
ATOM 580 O O . SER A 1 92 ? -25.650 10.085 -9.343 1.00 10.85 265 SER A O 1
ATOM 583 N N . TRP A 1 93 ? -24.982 12.252 -9.097 1.00 9.35 266 TRP A N 1
ATOM 584 C CA . TRP A 1 93 ? -23.519 12.006 -9.342 1.00 8.76 266 TRP A CA 1
ATOM 585 C C . TRP A 1 93 ? -22.708 12.101 -8.125 1.00 9.57 266 TRP A C 1
ATOM 586 O O . TRP A 1 93 ? -22.795 13.141 -7.401 1.00 10.46 266 TRP A O 1
ATOM 597 N N . VAL A 1 94 ? -21.866 11.153 -7.823 1.00 9.21 267 VAL A N 1
ATOM 598 C CA . VAL A 1 94 ? -21.039 11.187 -6.655 1.00 10.02 267 VAL A CA 1
ATOM 599 C C . VAL A 1 94 ? -19.998 12.363 -6.658 1.00 9.61 267 VAL A C 1
ATOM 600 O O . VAL A 1 94 ? -19.605 12.813 -5.565 1.00 11.67 267 VAL A O 1
ATOM 604 N N . ASP A 1 95 ? -19.649 12.846 -7.825 1.00 9.99 268 ASP A N 1
ATOM 605 C CA . ASP A 1 95 ? -18.751 14.049 -7.847 1.00 9.53 268 ASP A CA 1
ATOM 606 C C . ASP A 1 95 ? -19.425 15.329 -7.621 1.00 11.87 268 ASP A C 1
ATOM 607 O O . ASP A 1 95 ? -18.798 16.395 -7.708 1.00 14.26 268 ASP A O 1
ATOM 612 N N . ASP A 1 96 ? -20.715 15.275 -7.294 1.00 10.84 269 ASP A N 1
ATOM 613 C CA . ASP A 1 96 ? -21.613 16.461 -6.940 1.00 12.10 269 ASP A CA 1
ATOM 614 C C . ASP A 1 96 ? -21.969 17.306 -8.094 1.00 12.95 269 ASP A C 1
ATOM 615 O O . ASP A 1 96 ? -22.670 18.338 -7.868 1.00 13.24 269 ASP A O 1
ATOM 620 N N . THR A 1 97 ? -21.709 16.933 -9.315 1.00 11.08 270 THR A N 1
ATOM 621 C CA . THR A 1 97 ? -22.304 17.546 -10.490 1.00 11.21 270 THR A CA 1
ATOM 622 C C . THR A 1 97 ? -23.828 17.409 -10.323 1.00 11.34 270 THR A C 1
ATOM 623 O O . THR A 1 97 ? -24.315 16.294 -10.098 1.00 11.12 270 THR A O 1
ATOM 627 N N . PRO A 1 98 ? -24.605 18.467 -10.380 1.00 11.09 271 PRO A N 1
ATOM 628 C CA . PRO A 1 98 ? -26.096 18.338 -10.321 1.00 10.97 271 PRO A CA 1
ATOM 629 C C . PRO A 1 98 ? -26.557 17.380 -11.461 1.00 11.02 271 PRO A C 1
ATOM 630 O O . PRO A 1 98 ? -26.049 17.441 -12.597 1.00 12.10 271 PRO A O 1
ATOM 634 N N . PHE A 1 99 ? -27.408 16.421 -11.088 1.00 10.23 272 PHE A N 1
ATOM 635 C CA . PHE A 1 99 ? -27.773 15.391 -12.045 1.00 10.16 272 PHE A CA 1
ATOM 636 C C . PHE A 1 99 ? -28.931 15.935 -12.872 1.00 10.24 272 PHE A C 1
ATOM 637 O O . PHE A 1 99 ? -29.945 16.344 -12.281 1.00 11.30 272 PHE A O 1
ATOM 645 N N . ASN A 1 100 ? -28.867 15.997 -14.167 1.00 9.08 273 ASN A N 1
ATOM 646 C CA . ASN A 1 100 ? -29.926 16.557 -15.043 1.00 9.22 273 ASN A CA 1
ATOM 647 C C . ASN A 1 100 ? -30.739 15.390 -15.544 1.00 11.99 273 ASN A C 1
ATOM 648 O O . ASN A 1 100 ? -30.292 14.648 -16.513 1.00 11.39 273 ASN A O 1
ATOM 653 N N . LYS A 1 101 ? -31.896 15.140 -14.955 1.00 9.52 274 LYS A N 1
ATOM 654 C CA . LYS A 1 101 ? -32.663 13.924 -15.280 1.00 10.66 274 LYS A CA 1
ATOM 655 C C . LYS A 1 101 ? -33.158 14.054 -16.711 1.00 9.45 274 LYS A C 1
ATOM 656 O O . LYS A 1 101 ? -33.129 13.084 -17.458 1.00 12.84 274 LYS A O 1
ATOM 662 N N . VAL A 1 102 ? -33.634 15.215 -17.168 1.00 9.81 275 VAL A N 1
ATOM 663 C CA . VAL A 1 102 ? -34.161 15.448 -18.520 1.00 10.60 275 VAL A CA 1
ATOM 664 C C . VAL A 1 102 ? -33.121 15.125 -19.529 1.00 12.37 275 VAL A C 1
ATOM 665 O O . VAL A 1 102 ? -33.445 14.298 -20.454 1.00 14.09 275 VAL A O 1
ATOM 669 N N . GLN A 1 103 ? -31.869 15.601 -19.392 1.00 10.72 276 GLN A N 1
ATOM 670 C CA . GLN A 1 103 ? -30.864 15.537 -20.446 1.00 13.12 276 GLN A CA 1
ATOM 671 C C . GLN A 1 103 ? -30.188 14.187 -20.265 1.00 12.08 276 GLN A C 1
ATOM 672 O O . GLN A 1 103 ? -29.439 13.764 -21.198 1.00 15.70 276 GLN A O 1
ATOM 678 N N . SER A 1 104 ? -30.386 13.464 -19.217 1.00 11.21 277 SER A N 1
ATOM 679 C CA . SER A 1 104 ? -29.674 12.152 -19.041 1.00 12.92 277 SER A CA 1
ATOM 680 C C . SER A 1 104 ? -30.557 11.014 -19.557 1.00 12.95 277 SER A C 1
ATOM 681 O O . SER A 1 104 ? -30.069 9.885 -19.653 1.00 13.79 277 SER A O 1
ATOM 684 N N . ALA A 1 105 ? -31.829 11.289 -19.800 1.00 13.42 278 ALA A N 1
ATOM 685 C CA . ALA A 1 105 ? -32.755 10.146 -20.151 1.00 13.48 278 ALA A CA 1
ATOM 686 C C . ALA A 1 105 ? -32.210 9.379 -21.404 1.00 14.85 278 ALA A C 1
ATOM 687 O O . ALA A 1 105 ? -32.385 8.155 -21.395 1.00 15.91 278 ALA A O 1
ATOM 689 N N . ARG A 1 106 ? -31.537 10.096 -22.314 1.00 13.54 279 ARG A N 1
ATOM 690 C CA . ARG A 1 106 ? -30.975 9.549 -23.561 1.00 13.73 279 ARG A CA 1
ATOM 691 C C . ARG A 1 106 ? -29.868 8.551 -23.269 1.00 14.39 279 ARG A C 1
ATOM 692 O O . ARG A 1 106 ? -29.459 7.846 -24.229 1.00 16.50 279 ARG A O 1
ATOM 700 N N . PHE A 1 107 ? -29.305 8.500 -22.088 1.00 11.20 280 PHE A N 1
ATOM 701 C CA . PHE A 1 107 ? -28.118 7.767 -21.830 1.00 11.62 280 PHE A CA 1
ATOM 702 C C . PHE A 1 107 ? -28.356 6.454 -21.195 1.00 12.21 280 PHE A C 1
ATOM 703 O O . PHE A 1 107 ? -27.405 5.611 -21.106 1.00 12.22 280 PHE A O 1
ATOM 711 N N . TRP A 1 108 ? -29.590 6.133 -20.697 1.00 11.75 281 TRP A N 1
ATOM 712 C CA . TRP A 1 108 ? -29.912 4.858 -20.157 1.00 13.72 281 TRP A CA 1
ATOM 713 C C . TRP A 1 108 ? -30.271 3.809 -21.320 1.00 12.31 281 TRP A C 1
ATOM 714 O O . TRP A 1 108 ? -30.857 4.170 -22.322 1.00 14.82 281 TRP A O 1
ATOM 725 N N . ILE A 1 109 ? -29.796 2.637 -21.078 1.00 12.37 282 ILE A N 1
ATOM 726 C CA . ILE A 1 109 ? -30.346 1.544 -21.999 1.00 11.57 282 ILE A CA 1
ATOM 727 C C . ILE A 1 109 ? -31.884 1.536 -21.841 1.00 13.44 282 ILE A C 1
ATOM 728 O O . ILE A 1 109 ? -32.410 1.647 -20.723 1.00 13.87 282 ILE A O 1
ATOM 733 N N . PRO A 1 110 ? -32.573 1.350 -23.024 1.00 13.91 283 PRO A N 1
ATOM 734 C CA . PRO A 1 110 ? -34.098 1.352 -22.878 1.00 16.72 283 PRO A CA 1
ATOM 735 C C . PRO A 1 110 ? -34.542 0.294 -21.910 1.00 18.66 283 PRO A C 1
ATOM 736 O O . PRO A 1 110 ? -34.144 -0.796 -21.946 1.00 17.69 283 PRO A O 1
ATOM 740 N N . GLY A 1 111 ? -35.449 0.732 -21.009 1.00 16.85 284 GLY A N 1
ATOM 741 C CA . GLY A 1 111 ? -35.950 -0.088 -19.941 1.00 18.19 284 GLY A CA 1
ATOM 742 C C . GLY A 1 111 ? -35.213 0.016 -18.637 1.00 16.79 284 GLY A C 1
ATOM 743 O O . GLY A 1 111 ? -35.624 -0.470 -17.572 1.00 18.91 284 GLY A O 1
ATOM 744 N N . GLU A 1 112 ? -34.086 0.730 -18.690 1.00 15.50 285 GLU A N 1
ATOM 745 C CA . GLU A 1 112 ? -33.360 0.983 -17.383 1.00 14.62 285 GLU A CA 1
ATOM 746 C C . GLU A 1 112 ? -33.554 2.481 -16.978 1.00 14.15 285 GLU A C 1
ATOM 747 O O . GLU A 1 112 ? -33.809 3.312 -17.781 1.00 16.14 285 GLU A O 1
ATOM 753 N N . PRO A 1 113 ? -33.421 2.719 -15.697 1.00 12.80 286 PRO A N 1
ATOM 754 C CA . PRO A 1 113 ? -33.160 1.901 -14.532 1.00 15.28 286 PRO A CA 1
ATOM 755 C C . PRO A 1 113 ? -34.359 0.970 -14.192 1.00 16.55 286 PRO A C 1
ATOM 756 O O . PRO A 1 113 ? -35.497 1.506 -14.056 1.00 18.02 286 PRO A O 1
ATOM 760 N N . ASN A 1 114 ? -34.152 -0.314 -14.090 1.00 14.66 287 ASN A N 1
ATOM 761 C CA . ASN A 1 114 ? -35.301 -1.128 -13.817 1.00 18.39 287 ASN A CA 1
ATOM 762 C C . ASN A 1 114 ? -35.326 -1.675 -12.414 1.00 19.61 287 ASN A C 1
ATOM 763 O O . ASN A 1 114 ? -36.329 -2.357 -12.123 1.00 19.98 287 ASN A O 1
ATOM 768 N N . ASN A 1 115 ? -34.340 -1.439 -11.524 1.00 18.60 288 ASN A N 1
ATOM 769 C CA . ASN A 1 115 ? -34.330 -1.734 -10.096 1.00 16.24 288 ASN A CA 1
ATOM 770 C C . ASN A 1 115 ? -34.636 -3.207 -9.988 1.00 18.16 288 ASN A C 1
ATOM 771 O O . ASN A 1 115 ? -35.478 -3.615 -9.112 1.00 19.74 288 ASN A O 1
ATOM 776 N N . ALA A 1 116 ? -33.962 -4.063 -10.779 1.00 17.26 289 ALA A N 1
ATOM 777 C CA . ALA A 1 116 ? -34.097 -5.509 -10.644 1.00 19.15 289 ALA A CA 1
ATOM 778 C C . ALA A 1 116 ? -33.923 -5.987 -9.240 1.00 21.84 289 ALA A C 1
ATOM 779 O O . ALA A 1 116 ? -33.019 -5.603 -8.472 1.00 19.93 289 ALA A O 1
ATOM 781 N N . GLY A 1 117 ? -34.917 -6.754 -8.752 1.00 22.61 290 GLY A N 1
ATOM 782 C CA . GLY A 1 117 ? -34.777 -7.213 -7.394 1.00 20.20 290 GLY A CA 1
ATOM 783 C C . GLY A 1 117 ? -35.020 -6.195 -6.280 1.00 18.32 290 GLY A C 1
ATOM 784 O O . GLY A 1 117 ? -34.684 -6.459 -5.089 1.00 20.76 290 GLY A O 1
ATOM 785 N N . ASN A 1 118 ? -35.466 -4.990 -6.654 1.00 21.34 291 ASN A N 1
ATOM 786 C CA . ASN A 1 118 ? -35.527 -3.837 -5.739 1.00 22.58 291 ASN A CA 1
ATOM 787 C C . ASN A 1 118 ? -34.232 -3.463 -5.069 1.00 22.35 291 ASN A C 1
ATOM 788 O O . ASN A 1 118 ? -34.197 -2.951 -3.951 1.00 22.49 291 ASN A O 1
ATOM 793 N N . ASN A 1 119 ? -33.140 -3.755 -5.812 1.00 19.82 292 ASN A N 1
ATOM 794 C CA . ASN A 1 119 ? -31.837 -3.684 -5.102 1.00 18.82 292 ASN A CA 1
ATOM 795 C C . ASN A 1 119 ? -30.763 -3.020 -6.014 1.00 15.52 292 ASN A C 1
ATOM 796 O O . ASN A 1 119 ? -29.576 -3.345 -5.776 1.00 17.71 292 ASN A O 1
ATOM 801 N N . GLU A 1 120 ? -31.157 -2.235 -6.984 1.00 14.01 293 GLU A N 1
ATOM 802 C CA . GLU A 1 120 ? -30.117 -1.655 -7.995 1.00 13.40 293 GLU A CA 1
ATOM 803 C C . GLU A 1 120 ? -29.976 -0.146 -7.698 1.00 12.53 293 GLU A C 1
ATOM 804 O O . GLU A 1 120 ? -30.677 0.623 -8.357 1.00 14.78 293 GLU A O 1
ATOM 810 N N . HIS A 1 121 ? -28.970 0.164 -6.884 1.00 12.71 294 HIS A N 1
ATOM 811 C CA . HIS A 1 121 ? -28.884 1.570 -6.404 1.00 13.11 294 HIS A CA 1
ATOM 812 C C . HIS A 1 121 ? -27.711 2.329 -6.928 1.00 12.56 294 HIS A C 1
ATOM 813 O O . HIS A 1 121 ? -27.470 3.487 -6.516 1.00 11.97 294 HIS A O 1
ATOM 820 N N . CYS A 1 122 ? -27.002 1.651 -7.873 1.00 12.54 295 CYS A N 1
ATOM 821 C CA . CYS A 1 122 ? -25.692 2.287 -8.452 1.00 11.10 295 CYS A CA 1
ATOM 822 C C . CYS A 1 122 ? -25.793 2.013 -9.920 1.00 11.12 295 CYS A C 1
ATOM 823 O O . CYS A 1 122 ? -26.579 1.179 -10.403 1.00 11.46 295 CYS A O 1
ATOM 826 N N . GLY A 1 123 ? -25.076 2.752 -10.756 1.00 10.35 296 GLY A N 1
ATOM 827 C CA . GLY A 1 123 ? -25.110 2.641 -12.175 1.00 10.70 296 GLY A CA 1
ATOM 828 C C . GLY A 1 123 ? -23.754 2.520 -12.851 1.00 9.67 296 GLY A C 1
ATOM 829 O O . GLY A 1 123 ? -22.758 2.962 -12.376 1.00 10.50 296 GLY A O 1
ATOM 830 N N . ASN A 1 124 ? -23.783 1.735 -13.909 1.00 10.05 297 ASN A N 1
ATOM 831 C CA . ASN A 1 124 ? -22.546 1.493 -14.698 1.00 10.72 297 ASN A CA 1
ATOM 832 C C . ASN A 1 124 ? -22.822 1.755 -16.141 1.00 9.99 297 ASN A C 1
ATOM 833 O O . ASN A 1 124 ? -23.899 1.960 -16.689 1.00 11.45 297 ASN A O 1
ATOM 838 N N . ILE A 1 125 ? -21.702 1.859 -16.969 1.00 9.34 298 ILE A N 1
ATOM 839 C CA . ILE A 1 125 ? -21.726 1.884 -18.464 1.00 10.07 298 ILE A CA 1
ATOM 840 C C . ILE A 1 125 ? -21.652 0.403 -18.827 1.00 11.41 298 ILE A C 1
ATOM 841 O O . ILE A 1 125 ? -20.731 -0.279 -18.466 1.00 11.55 298 ILE A O 1
ATOM 846 N N . LYS A 1 126 ? -22.734 -0.023 -19.537 1.00 10.73 299 LYS A N 1
ATOM 847 C CA . LYS A 1 126 ? -22.876 -1.503 -19.897 1.00 11.81 299 LYS A CA 1
ATOM 848 C C . LYS A 1 126 ? -22.951 -1.622 -21.352 1.00 10.24 299 LYS A C 1
ATOM 849 O O . LYS A 1 126 ? -22.067 -2.453 -21.854 1.00 14.41 299 LYS A O 1
ATOM 855 N N . ALA A 1 127 ? -23.728 -0.975 -22.137 1.00 12.00 300 ALA A N 1
ATOM 856 C CA . ALA A 1 127 ? -23.858 -1.269 -23.585 1.00 12.73 300 ALA A CA 1
ATOM 857 C C . ALA A 1 127 ? -23.018 -0.315 -24.367 1.00 15.74 300 ALA A C 1
ATOM 858 O O . ALA A 1 127 ? -22.962 0.895 -24.035 1.00 14.44 300 ALA A O 1
ATOM 860 N N . PRO A 1 128 ? -22.345 -0.693 -25.501 1.00 11.64 301 PRO A N 1
ATOM 861 C CA . PRO A 1 128 ? -21.581 0.156 -26.323 1.00 13.34 301 PRO A CA 1
ATOM 862 C C . PRO A 1 128 ? -22.491 0.951 -27.222 1.00 17.17 301 PRO A C 1
ATOM 863 O O . PRO A 1 128 ? -22.602 0.653 -28.403 1.00 18.86 301 PRO A O 1
ATOM 867 N N . SER A 1 129 ? -23.144 2.014 -26.777 1.00 14.04 302 SER A N 1
ATOM 868 C CA . SER A 1 129 ? -24.136 2.788 -27.474 1.00 17.24 302 SER A CA 1
ATOM 869 C C . SER A 1 129 ? -24.259 4.050 -26.619 1.00 14.78 302 SER A C 1
ATOM 870 O O . SER A 1 129 ? -23.913 4.027 -25.417 1.00 15.73 302 SER A O 1
ATOM 873 N N . LEU A 1 130 ? -24.730 5.078 -27.261 1.00 14.08 303 LEU A N 1
ATOM 874 C CA . LEU A 1 130 ? -25.158 6.286 -26.481 1.00 15.75 303 LEU A CA 1
ATOM 875 C C . LEU A 1 130 ? -26.160 5.877 -25.387 1.00 16.21 303 LEU A C 1
ATOM 876 O O . LEU A 1 130 ? -26.106 6.417 -24.241 1.00 13.56 303 LEU A O 1
ATOM 881 N N . GLN A 1 131 ? -27.053 4.919 -25.646 1.00 15.41 304 GLN A N 1
ATOM 882 C CA A GLN A 1 131 ? -27.886 4.370 -24.636 0.50 11.20 304 GLN A CA 1
ATOM 883 C CA B GLN A 1 131 ? -27.893 4.354 -24.607 0.50 11.56 304 GLN A CA 1
ATOM 884 C C . GLN A 1 131 ? -27.142 3.248 -23.942 1.00 11.73 304 GLN A C 1
ATOM 885 O O . GLN A 1 131 ? -27.139 2.011 -24.288 1.00 13.78 304 GLN A O 1
ATOM 896 N N . ALA A 1 132 ? -26.374 3.584 -22.907 1.00 11.51 305 ALA A N 1
ATOM 897 C CA . ALA A 1 132 ? -25.364 2.683 -22.309 1.00 10.55 305 ALA A CA 1
ATOM 898 C C . ALA A 1 132 ? -25.546 2.220 -20.895 1.00 10.38 305 ALA A C 1
ATOM 899 O O . ALA A 1 132 ? -25.089 1.232 -20.403 1.00 11.67 305 ALA A O 1
ATOM 901 N N . TRP A 1 133 ? -26.276 3.053 -20.098 1.00 9.90 306 TRP A N 1
ATOM 902 C CA . TRP A 1 133 ? -26.286 2.850 -18.675 1.00 10.37 306 TRP A CA 1
ATOM 903 C C . TRP A 1 133 ? -27.221 1.740 -18.116 1.00 8.84 306 TRP A C 1
ATOM 904 O O . TRP A 1 133 ? -28.383 1.687 -18.655 1.00 10.69 306 TRP A O 1
ATOM 915 N N . ASN A 1 134 ? -26.764 1.055 -17.151 1.00 8.98 307 ASN A N 1
ATOM 916 C CA . ASN A 1 134 ? -27.666 0.176 -16.366 1.00 11.13 307 ASN A CA 1
ATOM 917 C C . ASN A 1 134 ? -27.491 0.442 -14.903 1.00 13.09 307 ASN A C 1
ATOM 918 O O . ASN A 1 134 ? -26.455 0.697 -14.380 1.00 11.28 307 ASN A O 1
ATOM 923 N N . ASP A 1 135 ? -28.570 0.224 -14.157 1.00 12.17 308 ASP A N 1
ATOM 924 C CA . ASP A 1 135 ? -28.530 0.101 -12.756 1.00 11.95 308 ASP A CA 1
ATOM 925 C C . ASP A 1 135 ? -28.288 -1.307 -12.284 1.00 10.46 308 ASP A C 1
ATOM 926 O O . ASP A 1 135 ? -28.761 -2.289 -12.944 1.00 13.96 308 ASP A O 1
ATOM 931 N N . ALA A 1 136 ? -27.422 -1.429 -11.355 1.00 10.41 309 ALA A N 1
ATOM 932 C CA . ALA A 1 136 ? -26.959 -2.691 -10.827 1.00 11.88 309 ALA A CA 1
ATOM 933 C C . ALA A 1 136 ? -26.739 -2.609 -9.300 1.00 12.01 309 ALA A C 1
ATOM 934 O O . ALA A 1 136 ? -26.639 -1.545 -8.690 1.00 12.04 309 ALA A O 1
ATOM 936 N N . PRO A 1 137 ? -26.690 -3.755 -8.651 1.00 11.71 310 PRO A N 1
ATOM 937 C CA . PRO A 1 137 ? -26.474 -3.786 -7.199 1.00 11.92 310 PRO A CA 1
ATOM 938 C C . PRO A 1 137 ? -25.103 -3.239 -6.843 1.00 12.23 310 PRO A C 1
ATOM 939 O O . PRO A 1 137 ? -24.097 -3.588 -7.463 1.00 12.17 310 PRO A O 1
ATOM 943 N N . CYS A 1 138 ? -25.071 -2.271 -5.994 1.00 11.85 311 CYS A N 1
ATOM 944 C CA . CYS A 1 138 ? -23.808 -1.574 -5.583 1.00 13.02 311 CYS A CA 1
ATOM 945 C C . CYS A 1 138 ? -22.723 -2.478 -5.041 1.00 12.51 311 CYS A C 1
ATOM 946 O O . CYS A 1 138 ? -21.551 -2.131 -5.097 1.00 11.84 311 CYS A O 1
ATOM 949 N N . ASP A 1 139 ? -23.120 -3.650 -4.565 1.00 11.53 312 ASP A N 1
ATOM 950 C CA . ASP A 1 139 ? -22.198 -4.603 -4.024 1.00 13.16 312 ASP A CA 1
ATOM 951 C C . ASP A 1 139 ? -21.596 -5.587 -5.152 1.00 12.29 312 ASP A C 1
ATOM 952 O O . ASP A 1 139 ? -20.695 -6.360 -4.754 1.00 15.73 312 ASP A O 1
ATOM 957 N N . LYS A 1 140 ? -22.052 -5.373 -6.356 1.00 11.44 313 LYS A N 1
ATOM 958 C CA . LYS A 1 140 ? -21.431 -6.194 -7.506 1.00 11.30 313 LYS A CA 1
ATOM 959 C C . LYS A 1 140 ? -20.044 -5.604 -7.790 1.00 14.30 313 LYS A C 1
ATOM 960 O O . LYS A 1 140 ? -19.868 -4.333 -7.609 1.00 12.66 313 LYS A O 1
ATOM 966 N N . THR A 1 141 ? -19.056 -6.402 -8.134 1.00 14.51 314 THR A N 1
ATOM 967 C CA . THR A 1 141 ? -17.737 -5.892 -8.556 1.00 16.14 314 THR A CA 1
ATOM 968 C C . THR A 1 141 ? -17.579 -5.727 -10.029 1.00 16.45 314 THR A C 1
ATOM 969 O O . THR A 1 141 ? -17.874 -6.653 -10.825 1.00 16.48 314 THR A O 1
ATOM 973 N N . PHE A 1 142 ? -17.142 -4.553 -10.501 1.00 11.88 315 PHE A N 1
ATOM 974 C CA . PHE A 1 142 ? -16.895 -4.268 -11.920 1.00 9.15 315 PHE A CA 1
ATOM 975 C C . PHE A 1 142 ? -15.690 -3.366 -11.990 1.00 10.26 315 PHE A C 1
ATOM 976 O O . PHE A 1 142 ? -15.279 -2.778 -10.967 1.00 11.08 315 PHE A O 1
ATOM 984 N N . LEU A 1 143 ? -15.016 -3.377 -13.124 1.00 10.10 316 LEU A N 1
ATOM 985 C CA . LEU A 1 143 ? -14.073 -2.299 -13.403 1.00 9.76 316 LEU A CA 1
ATOM 986 C C . LEU A 1 143 ? -14.784 -0.975 -13.247 1.00 10.87 316 LEU A C 1
ATOM 987 O O . LEU A 1 143 ? -16.038 -0.914 -13.175 1.00 10.42 316 LEU A O 1
ATOM 992 N N . PHE A 1 144 ? -13.996 0.101 -13.134 1.00 10.04 317 PHE A N 1
ATOM 993 C CA . PHE A 1 144 ? -14.620 1.390 -12.865 1.00 9.62 317 PHE A CA 1
ATOM 994 C C . PHE A 1 144 ? -13.856 2.480 -13.488 1.00 10.52 317 PHE A C 1
ATOM 995 O O . PHE A 1 144 ? -12.672 2.362 -13.910 1.00 10.01 317 PHE A O 1
ATOM 1003 N N . ILE A 1 145 ? -14.497 3.642 -13.666 1.00 9.57 318 ILE A N 1
ATOM 1004 C CA . ILE A 1 145 ? -13.920 4.791 -14.357 1.00 8.30 318 ILE A CA 1
ATOM 1005 C C . ILE A 1 145 ? -13.855 6.019 -13.403 1.00 8.35 318 ILE A C 1
ATOM 1006 O O . ILE A 1 145 ? -14.901 6.484 -12.922 1.00 10.21 318 ILE A O 1
ATOM 1011 N N . CYS A 1 146 ? -12.673 6.514 -13.092 1.00 9.19 319 CYS A N 1
ATOM 1012 C CA . CYS A 1 146 ? -12.541 7.756 -12.308 1.00 10.87 319 CYS A CA 1
ATOM 1013 C C . CYS A 1 146 ? -12.387 8.982 -13.245 1.00 11.24 319 CYS A C 1
ATOM 1014 O O . CYS A 1 146 ? -11.854 8.852 -14.389 1.00 11.11 319 CYS A O 1
ATOM 1017 N N . LYS A 1 147 ? -12.728 10.214 -12.778 1.00 9.86 320 LYS A N 1
ATOM 1018 C CA . LYS A 1 147 ? -12.655 11.472 -13.557 1.00 10.54 320 LYS A CA 1
ATOM 1019 C C . LYS A 1 147 ? -12.047 12.482 -12.581 1.00 14.30 320 LYS A C 1
ATOM 1020 O O . LYS A 1 147 ? -12.491 12.606 -11.445 1.00 12.12 320 LYS A O 1
ATOM 1026 N N . ARG A 1 148 ? -11.197 13.318 -13.153 1.00 15.26 321 ARG A N 1
ATOM 1027 C CA . ARG A 1 148 ? -10.797 14.578 -12.424 1.00 19.92 321 ARG A CA 1
ATOM 1028 C C . ARG A 1 148 ? -10.483 15.708 -13.381 1.00 18.70 321 ARG A C 1
ATOM 1029 O O . ARG A 1 148 ? -9.727 15.427 -14.306 1.00 17.23 321 ARG A O 1
ATOM 1037 N N . PRO A 1 149 ? -11.010 16.934 -13.140 1.00 16.35 322 PRO A N 1
ATOM 1038 C CA . PRO A 1 149 ? -10.724 18.085 -13.892 1.00 17.02 322 PRO A CA 1
ATOM 1039 C C . PRO A 1 149 ? -9.173 18.347 -13.828 1.00 15.21 322 PRO A C 1
ATOM 1040 O O . PRO A 1 149 ? -8.492 18.150 -12.853 1.00 15.33 322 PRO A O 1
ATOM 1044 N N . TYR A 1 150 ? -8.760 18.856 -14.947 1.00 12.48 323 TYR A N 1
ATOM 1045 C CA . TYR A 1 150 ? -7.382 19.465 -14.959 1.00 10.12 323 TYR A CA 1
ATOM 1046 C C . TYR A 1 150 ? -7.476 20.771 -14.173 1.00 9.20 323 TYR A C 1
ATOM 1047 O O . TYR A 1 150 ? -8.305 21.612 -14.459 1.00 9.01 323 TYR A O 1
ATOM 1056 N N . VAL A 1 151 ? -6.575 20.924 -13.230 1.00 10.72 324 VAL A N 1
ATOM 1057 C CA . VAL A 1 151 ? -6.478 22.184 -12.439 1.00 13.99 324 VAL A CA 1
ATOM 1058 C C . VAL A 1 151 ? -5.035 22.682 -12.513 1.00 17.38 324 VAL A C 1
ATOM 1059 O O . VAL A 1 151 ? -4.156 21.974 -11.918 1.00 21.67 324 VAL A O 1
ATOM 1063 N N . PRO A 1 152 ? -4.816 23.706 -13.296 1.00 15.55 325 PRO A N 1
ATOM 1064 C CA . PRO A 1 152 ? -3.386 24.083 -13.465 1.00 23.37 325 PRO A CA 1
ATOM 1065 C C . PRO A 1 152 ? -2.556 24.351 -12.136 1.00 28.14 325 PRO A C 1
ATOM 1066 O O . PRO A 1 152 ? -3.202 24.815 -11.158 1.00 33.84 325 PRO A O 1
ATOM 1070 N N . GLY B 1 25 ? -1.813 33.705 15.618 1.00 23.50 198 GLY B N 1
ATOM 1071 C CA . GLY B 1 25 ? -2.866 34.150 16.604 1.00 24.29 198 GLY B CA 1
ATOM 1072 C C . GLY B 1 25 ? -3.984 33.132 16.824 1.00 23.13 198 GLY B C 1
ATOM 1073 O O . GLY B 1 25 ? -4.939 33.453 17.546 1.00 27.83 198 GLY B O 1
ATOM 1074 N N . TRP B 1 26 ? -3.875 31.914 16.260 1.00 19.58 199 TRP B N 1
ATOM 1075 C CA . TRP B 1 26 ? -4.932 30.838 16.444 1.00 17.37 199 TRP B CA 1
ATOM 1076 C C . TRP B 1 26 ? -4.944 30.304 17.882 1.00 19.14 199 TRP B C 1
ATOM 1077 O O . TRP B 1 26 ? -3.795 30.083 18.477 1.00 20.32 199 TRP B O 1
ATOM 1088 N N A LYS B 1 27 ? -6.107 30.172 18.520 0.50 14.86 200 LYS B N 1
ATOM 1089 N N B LYS B 1 27 ? -6.076 30.077 18.470 0.50 14.46 200 LYS B N 1
ATOM 1090 C CA A LYS B 1 27 ? -6.355 29.589 19.878 0.50 13.57 200 LYS B CA 1
ATOM 1091 C CA B LYS B 1 27 ? -6.202 29.508 19.775 0.50 13.99 200 LYS B CA 1
ATOM 1092 C C A LYS B 1 27 ? -6.772 28.115 19.787 0.50 13.99 200 LYS B C 1
ATOM 1093 C C B LYS B 1 27 ? -6.592 28.066 19.606 0.50 13.71 200 LYS B C 1
ATOM 1094 O O A LYS B 1 27 ? -7.721 27.774 19.100 0.50 12.76 200 LYS B O 1
ATOM 1095 O O B LYS B 1 27 ? -7.331 27.704 18.683 0.50 12.43 200 LYS B O 1
ATOM 1106 N N . TYR B 1 28 ? -6.113 27.199 20.470 1.00 14.03 201 TYR B N 1
ATOM 1107 C CA . TYR B 1 28 ? -6.335 25.772 20.316 1.00 11.80 201 TYR B CA 1
ATOM 1108 C C . TYR B 1 28 ? -7.358 25.345 21.357 1.00 14.97 201 TYR B C 1
ATOM 1109 O O . TYR B 1 28 ? -7.253 25.626 22.602 1.00 17.99 201 TYR B O 1
ATOM 1118 N N . PHE B 1 29 ? -8.335 24.472 21.040 1.00 11.84 202 PHE B N 1
ATOM 1119 C CA . PHE B 1 29 ? -9.327 23.961 21.915 1.00 11.98 202 PHE B CA 1
ATOM 1120 C C . PHE B 1 29 ? -9.916 22.686 21.328 1.00 15.83 202 PHE B C 1
ATOM 1121 O O . PHE B 1 29 ? -10.513 22.704 20.223 1.00 12.48 202 PHE B O 1
ATOM 1129 N N . LYS B 1 30 ? -9.725 21.545 21.956 1.00 13.27 203 LYS B N 1
ATOM 1130 C CA . LYS B 1 30 ? -10.478 20.288 21.746 1.00 12.62 203 LYS B CA 1
ATOM 1131 C C . LYS B 1 30 ? -10.336 19.962 20.269 1.00 11.62 203 LYS B C 1
ATOM 1132 O O . LYS B 1 30 ? -11.370 19.719 19.626 1.00 10.42 203 LYS B O 1
ATOM 1138 N N . GLY B 1 31 ? -9.163 19.835 19.664 1.00 11.27 204 GLY B N 1
ATOM 1139 C CA . GLY B 1 31 ? -9.040 19.351 18.291 1.00 14.66 204 GLY B CA 1
ATOM 1140 C C . GLY B 1 31 ? -9.231 20.363 17.190 1.00 12.86 204 GLY B C 1
ATOM 1141 O O . GLY B 1 31 ? -9.168 20.018 16.069 1.00 13.32 204 GLY B O 1
ATOM 1142 N N . ASN B 1 32 ? -9.422 21.650 17.534 1.00 11.51 205 ASN B N 1
ATOM 1143 C CA . ASN B 1 32 ? -9.534 22.729 16.559 1.00 10.77 205 ASN B CA 1
ATOM 1144 C C . ASN B 1 32 ? -8.744 23.937 16.914 1.00 9.69 205 ASN B C 1
ATOM 1145 O O . ASN B 1 32 ? -8.595 24.194 18.188 1.00 11.18 205 ASN B O 1
ATOM 1150 N N . PHE B 1 33 ? -8.414 24.703 15.923 1.00 10.13 206 PHE B N 1
ATOM 1151 C CA . PHE B 1 33 ? -7.851 26.013 16.141 1.00 10.81 206 PHE B CA 1
ATOM 1152 C C . PHE B 1 33 ? -8.871 27.118 15.790 1.00 12.26 206 PHE B C 1
ATOM 1153 O O . PHE B 1 33 ? -9.708 26.880 14.905 1.00 11.17 206 PHE B O 1
ATOM 1161 N N . TYR B 1 34 ? -8.853 28.219 16.474 1.00 10.67 207 TYR B N 1
ATOM 1162 C CA . TYR B 1 34 ? -9.875 29.262 16.331 1.00 9.01 207 TYR B CA 1
ATOM 1163 C C . TYR B 1 34 ? -9.154 30.540 16.093 1.00 11.65 207 TYR B C 1
ATOM 1164 O O . TYR B 1 34 ? -8.224 30.951 16.867 1.00 12.22 207 TYR B O 1
ATOM 1173 N N . TYR B 1 35 ? -9.604 31.316 15.102 1.00 9.75 208 TYR B N 1
ATOM 1174 C CA . TYR B 1 35 ? -9.016 32.634 14.785 1.00 10.61 208 TYR B CA 1
ATOM 1175 C C . TYR B 1 35 ? -10.027 33.721 15.046 1.00 10.19 208 TYR B C 1
ATOM 1176 O O . TYR B 1 35 ? -11.114 33.699 14.398 1.00 9.71 208 TYR B O 1
ATOM 1185 N N . PHE B 1 36 ? -9.782 34.656 15.953 1.00 11.24 209 PHE B N 1
ATOM 1186 C CA . PHE B 1 36 ? -10.626 35.716 16.267 1.00 10.73 209 PHE B CA 1
ATOM 1187 C C . PHE B 1 36 ? -10.130 36.900 15.473 1.00 11.71 209 PHE B C 1
ATOM 1188 O O . PHE B 1 36 ? -9.010 37.464 15.759 1.00 13.06 209 PHE B O 1
ATOM 1196 N N . SER B 1 37 ? -10.881 37.379 14.469 1.00 11.74 210 SER B N 1
ATOM 1197 C CA . SER B 1 37 ? -10.226 38.357 13.545 1.00 11.28 210 SER B CA 1
ATOM 1198 C C . SER B 1 37 ? -10.028 39.716 14.255 1.00 12.93 210 SER B C 1
ATOM 1199 O O . SER B 1 37 ? -10.691 40.078 15.221 1.00 13.49 210 SER B O 1
ATOM 1202 N N . LEU B 1 38 ? -9.256 40.567 13.563 1.00 15.50 211 LEU B N 1
ATOM 1203 C CA . LEU B 1 38 ? -8.957 41.889 14.009 1.00 18.75 211 LEU B CA 1
ATOM 1204 C C . LEU B 1 38 ? -9.642 42.930 13.071 1.00 17.63 211 LEU B C 1
ATOM 1205 O O . LEU B 1 38 ? -9.793 44.072 13.470 1.00 24.06 211 LEU B O 1
ATOM 1210 N N . ILE B 1 39 ? -10.042 42.437 11.913 1.00 19.53 212 ILE B N 1
ATOM 1211 C CA . ILE B 1 39 ? -10.619 43.271 10.841 1.00 21.80 212 ILE B CA 1
ATOM 1212 C C . ILE B 1 39 ? -12.088 42.790 10.671 1.00 19.00 212 ILE B C 1
ATOM 1213 O O . ILE B 1 39 ? -12.301 41.570 10.563 1.00 19.10 212 ILE B O 1
ATOM 1218 N N . PRO B 1 40 ? -13.030 43.679 10.568 1.00 14.71 213 PRO B N 1
ATOM 1219 C CA . PRO B 1 40 ? -14.455 43.271 10.314 1.00 14.05 213 PRO B CA 1
ATOM 1220 C C . PRO B 1 40 ? -14.790 42.994 8.899 1.00 13.07 213 PRO B C 1
ATOM 1221 O O . PRO B 1 40 ? -14.227 43.686 7.943 1.00 16.25 213 PRO B O 1
ATOM 1225 N N . LYS B 1 41 ? -15.599 42.052 8.596 1.00 11.85 214 LYS B N 1
ATOM 1226 C CA . LYS B 1 41 ? -15.967 41.846 7.210 1.00 12.36 214 LYS B CA 1
ATOM 1227 C C . LYS B 1 41 ? -17.421 41.389 7.154 1.00 11.41 214 LYS B C 1
ATOM 1228 O O . LYS B 1 41 ? -18.062 41.068 8.234 1.00 9.72 214 LYS B O 1
ATOM 1234 N N . THR B 1 42 ? -18.098 41.407 5.986 1.00 10.97 215 THR B N 1
ATOM 1235 C CA . THR B 1 42 ? -19.428 40.806 5.848 1.00 11.75 215 THR B CA 1
ATOM 1236 C C . THR B 1 42 ? -19.341 39.330 6.110 1.00 9.63 215 THR B C 1
ATOM 1237 O O . THR B 1 42 ? -18.175 38.733 6.105 1.00 10.10 215 THR B O 1
ATOM 1241 N N . TRP B 1 43 ? -20.466 38.690 6.258 1.00 8.76 216 TRP B N 1
ATOM 1242 C CA . TRP B 1 43 ? -20.459 37.247 6.606 1.00 9.88 216 TRP B CA 1
ATOM 1243 C C . TRP B 1 43 ? -19.738 36.461 5.525 1.00 10.51 216 TRP B C 1
ATOM 1244 O O . TRP B 1 43 ? -18.826 35.651 5.820 1.00 9.61 216 TRP B O 1
ATOM 1255 N N . TYR B 1 44 ? -20.045 36.681 4.236 1.00 10.62 217 TYR B N 1
ATOM 1256 C CA . TYR B 1 44 ? -19.458 35.832 3.213 1.00 9.30 217 TYR B CA 1
ATOM 1257 C C . TYR B 1 44 ? -18.051 36.259 2.976 1.00 10.40 217 TYR B C 1
ATOM 1258 O O . TYR B 1 44 ? -17.170 35.360 2.663 1.00 10.90 217 TYR B O 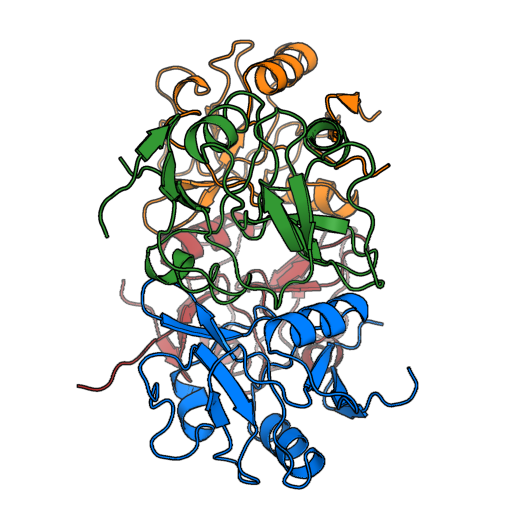1
ATOM 1267 N N . SER B 1 45 ? -17.648 37.502 3.064 1.00 10.00 218 SER B N 1
ATOM 1268 C CA . SER B 1 45 ? -16.264 37.859 2.881 1.00 12.58 218 SER B CA 1
ATOM 1269 C C . SER B 1 45 ? -15.416 37.235 4.021 1.00 10.82 218 SER B C 1
ATOM 1270 O O . SER B 1 45 ? -14.262 36.848 3.808 1.00 12.07 218 SER B O 1
ATOM 1273 N N . ALA B 1 46 ? -16.024 37.165 5.238 1.00 9.31 219 ALA B N 1
ATOM 1274 C CA . ALA B 1 46 ? -15.302 36.498 6.380 1.00 8.71 219 ALA B CA 1
ATOM 1275 C C . ALA B 1 46 ? -15.190 35.042 6.019 1.00 8.11 219 ALA B C 1
ATOM 1276 O O . ALA B 1 46 ? -14.105 34.463 6.249 1.00 8.78 219 ALA B O 1
ATOM 1278 N N . GLU B 1 47 ? -16.204 34.349 5.605 1.00 8.61 220 GLU B N 1
ATOM 1279 C CA . GLU B 1 47 ? -16.128 32.971 5.200 1.00 8.54 220 GLU B CA 1
ATOM 1280 C C . GLU B 1 47 ? -15.053 32.761 4.115 1.00 10.81 220 GLU B C 1
ATOM 1281 O O . GLU B 1 47 ? -14.263 31.808 4.252 1.00 11.52 220 GLU B O 1
ATOM 1287 N N . GLN B 1 48 ? -14.978 33.674 3.126 1.00 11.96 221 GLN B N 1
ATOM 1288 C CA . GLN B 1 48 ? -13.858 33.439 2.128 1.00 12.98 221 GLN B CA 1
ATOM 1289 C C . GLN B 1 48 ? -12.561 33.685 2.748 1.00 13.46 221 GLN B C 1
ATOM 1290 O O . GLN B 1 48 ? -11.572 32.953 2.401 1.00 13.40 221 GLN B O 1
ATOM 1296 N N . PHE B 1 49 ? -12.394 34.582 3.694 1.00 11.92 222 PHE B N 1
ATOM 1297 C CA . PHE B 1 49 ? -11.150 34.716 4.443 1.00 13.02 222 PHE B CA 1
ATOM 1298 C C . PHE B 1 49 ? -10.824 33.409 5.106 1.00 12.63 222 PHE B C 1
ATOM 1299 O O . PHE B 1 49 ? -9.629 32.886 5.110 1.00 13.68 222 PHE B O 1
ATOM 1307 N N . CYS B 1 50 ? -11.762 32.835 5.868 1.00 9.04 223 CYS B N 1
ATOM 1308 C CA . CYS B 1 50 ? -11.488 31.568 6.496 1.00 10.93 223 CYS B CA 1
ATOM 1309 C C . CYS B 1 50 ? -11.141 30.476 5.526 1.00 10.56 223 CYS B C 1
ATOM 1310 O O . CYS B 1 50 ? -10.197 29.708 5.805 1.00 12.77 223 CYS B O 1
ATOM 1313 N N . VAL B 1 51 ? -11.872 30.325 4.428 1.00 13.00 224 VAL B N 1
ATOM 1314 C CA . VAL B 1 51 ? -11.529 29.278 3.439 1.00 11.52 224 VAL B CA 1
ATOM 1315 C C . VAL B 1 51 ? -10.114 29.551 2.916 1.00 13.88 224 VAL B C 1
ATOM 1316 O O . VAL B 1 51 ? -9.331 28.556 2.729 1.00 15.95 224 VAL B O 1
ATOM 1320 N N . SER B 1 52 ? -9.679 30.753 2.754 1.00 15.86 225 SER B N 1
ATOM 1321 C CA . SER B 1 52 ? -8.258 30.987 2.249 1.00 18.72 225 SER B CA 1
ATOM 1322 C C . SER B 1 52 ? -7.217 30.552 3.272 1.00 20.52 225 SER B C 1
ATOM 1323 O O . SER B 1 52 ? -5.972 30.421 2.962 1.00 18.83 225 SER B O 1
ATOM 1326 N N . ARG B 1 53 ? -7.616 30.295 4.503 1.00 15.39 226 ARG B N 1
ATOM 1327 C CA . ARG B 1 53 ? -6.778 29.893 5.672 1.00 15.87 226 ARG B CA 1
ATOM 1328 C C . ARG B 1 53 ? -7.166 28.442 5.957 1.00 14.65 226 ARG B C 1
ATOM 1329 O O . ARG B 1 53 ? -6.892 28.059 7.145 1.00 16.32 226 ARG B O 1
ATOM 1337 N N . ASN B 1 54 ? -7.685 27.639 5.054 1.00 16.17 227 ASN B N 1
ATOM 1338 C CA . ASN B 1 54 ? -7.988 26.297 5.304 1.00 18.91 227 ASN B CA 1
ATOM 1339 C C . ASN B 1 54 ? -8.888 26.108 6.490 1.00 16.48 227 ASN B C 1
ATOM 1340 O O . ASN B 1 54 ? -8.778 25.143 7.288 1.00 18.12 227 ASN B O 1
ATOM 1345 N N . SER B 1 55 ? -9.918 26.963 6.556 1.00 13.79 228 SER B N 1
ATOM 1346 C CA . SER B 1 55 ? -10.829 26.922 7.757 1.00 13.38 228 SER B CA 1
ATOM 1347 C C . SER B 1 55 ? -12.239 27.304 7.258 1.00 12.08 228 SER B C 1
ATOM 1348 O O . SER B 1 55 ? -12.462 27.593 6.093 1.00 12.42 228 SER B O 1
ATOM 1351 N N . HIS B 1 56 ? -13.166 27.422 8.193 1.00 9.56 229 HIS B N 1
ATOM 1352 C CA . HIS B 1 56 ? -14.564 27.904 7.948 1.00 9.41 229 HIS B CA 1
ATOM 1353 C C . HIS B 1 56 ? -14.981 28.765 9.108 1.00 9.67 229 HIS B C 1
ATOM 1354 O O . HIS B 1 56 ? -14.502 28.617 10.231 1.00 8.95 229 HIS B O 1
ATOM 1361 N N . LEU B 1 57 ? -15.940 29.661 8.930 1.00 6.77 230 LEU B N 1
ATOM 1362 C CA . LEU B 1 57 ? -16.569 30.345 10.094 1.00 7.04 230 LEU B CA 1
ATOM 1363 C C . LEU B 1 57 ? -17.020 29.226 11.017 1.00 7.85 230 LEU B C 1
ATOM 1364 O O . LEU B 1 57 ? -17.571 28.173 10.664 1.00 8.20 230 LEU B O 1
ATOM 1369 N N . THR B 1 58 ? -16.784 29.467 12.360 1.00 7.60 231 THR B N 1
ATOM 1370 C CA . THR B 1 58 ? -16.946 28.345 13.290 1.00 7.83 231 THR B CA 1
ATOM 1371 C C . THR B 1 58 ? -18.401 27.812 13.424 1.00 6.90 231 THR B C 1
ATOM 1372 O O . THR B 1 58 ? -19.360 28.579 13.502 1.00 7.19 231 THR B O 1
ATOM 1376 N N . SER B 1 59 ? -18.496 26.494 13.549 1.00 7.18 232 SER B N 1
ATOM 1377 C CA . SER B 1 59 ? -19.677 25.900 14.129 1.00 7.07 232 SER B CA 1
ATOM 1378 C C . SER B 1 59 ? -19.583 25.895 15.656 1.00 9.41 232 SER B C 1
ATOM 1379 O O . SER B 1 59 ? -18.521 26.040 16.161 1.00 9.16 232 SER B O 1
ATOM 1382 N N . VAL B 1 60 ? -20.713 25.687 16.305 1.00 11.22 233 VAL B N 1
ATOM 1383 C CA . VAL B 1 60 ? -20.747 25.555 17.780 1.00 11.54 233 VAL B CA 1
ATOM 1384 C C . VAL B 1 60 ? -21.650 24.371 18.127 1.00 14.05 233 VAL B C 1
ATOM 1385 O O . VAL B 1 60 ? -22.825 24.443 17.855 1.00 16.53 233 VAL B O 1
ATOM 1389 N N . THR B 1 61 ? -21.084 23.390 18.736 1.00 13.44 234 THR B N 1
ATOM 1390 C CA . THR B 1 61 ? -21.844 22.173 19.009 1.00 17.03 234 THR B CA 1
ATOM 1391 C C . THR B 1 61 ? -21.731 21.635 20.406 1.00 18.12 234 THR B C 1
ATOM 1392 O O . THR B 1 61 ? -22.231 20.520 20.702 1.00 17.95 234 THR B O 1
ATOM 1396 N N . SER B 1 62 ? -21.209 22.385 21.363 1.00 14.71 235 SER B N 1
ATOM 1397 C CA . SER B 1 62 ? -21.272 22.006 22.745 1.00 15.45 235 SER B CA 1
ATOM 1398 C C . SER B 1 62 ? -21.293 23.242 23.579 1.00 18.71 235 SER B C 1
ATOM 1399 O O . SER B 1 62 ? -20.819 24.333 23.206 1.00 16.22 235 SER B O 1
ATOM 1402 N N . GLU B 1 63 ? -21.876 23.111 24.776 1.00 16.82 236 GLU B N 1
ATOM 1403 C CA . GLU B 1 63 ? -21.784 24.251 25.725 1.00 15.03 236 GLU B CA 1
ATOM 1404 C C . GLU B 1 63 ? -20.335 24.684 26.005 1.00 15.49 236 GLU B C 1
ATOM 1405 O O . GLU B 1 63 ? -20.035 25.901 26.103 1.00 17.06 236 GLU B O 1
ATOM 1411 N N . SER B 1 64 ? -19.337 23.812 26.118 1.00 14.25 237 SER B N 1
ATOM 1412 C CA . SER B 1 64 ? -17.960 24.161 26.336 1.00 15.94 237 SER B CA 1
ATOM 1413 C C . SER B 1 64 ? -17.333 24.961 25.163 1.00 14.13 237 SER B C 1
ATOM 1414 O O . SER B 1 64 ? -16.533 25.821 25.408 1.00 15.38 237 SER B O 1
ATOM 1417 N N . GLU B 1 65 ? -17.740 24.633 23.941 1.00 13.69 238 GLU B N 1
ATOM 1418 C CA . GLU B 1 65 ? -17.261 25.409 22.819 1.00 14.11 238 GLU B CA 1
ATOM 1419 C C . GLU B 1 65 ? -17.972 26.769 22.789 1.00 12.34 238 GLU B C 1
ATOM 1420 O O . GLU B 1 65 ? -17.193 27.761 22.576 1.00 12.21 238 GLU B O 1
ATOM 1426 N N . GLN B 1 66 ? -19.258 26.832 23.042 1.00 11.73 239 GLN B N 1
ATOM 1427 C CA . GLN B 1 66 ? -19.965 28.151 23.236 1.00 11.65 239 GLN B CA 1
ATOM 1428 C C . GLN B 1 66 ? -19.244 28.987 24.276 1.00 13.95 239 GLN B C 1
ATOM 1429 O O . GLN B 1 66 ? -18.961 30.194 24.044 1.00 11.75 239 GLN B O 1
ATOM 1435 N N . GLU B 1 67 ? -18.872 28.363 25.383 1.00 14.17 240 GLU B N 1
ATOM 1436 C CA . GLU B 1 67 ? -18.256 29.092 26.455 1.00 16.90 240 GLU B CA 1
ATOM 1437 C C . GLU B 1 67 ? -16.871 29.586 26.073 1.00 14.36 240 GLU B C 1
ATOM 1438 O O . GLU B 1 67 ? -16.494 30.758 26.346 1.00 16.05 240 GLU B O 1
ATOM 1444 N N . LEU B 1 68 ? -15.961 28.762 25.442 1.00 12.98 241 LEU B N 1
ATOM 1445 C CA . LEU B 1 68 ? -14.670 29.182 24.911 1.00 13.71 241 LEU B CA 1
ATOM 1446 C C . LEU B 1 68 ? -14.878 30.491 24.035 1.00 13.09 241 LEU B C 1
ATOM 1447 O O . LEU B 1 68 ? -14.198 31.500 24.167 1.00 13.95 241 LEU B O 1
ATOM 1452 N N . LEU B 1 69 ? -15.866 30.405 23.161 1.00 11.94 242 LEU B N 1
ATOM 1453 C CA . LEU B 1 69 ? -16.101 31.526 22.213 1.00 12.02 242 LEU B CA 1
ATOM 1454 C C . LEU B 1 69 ? -16.573 32.770 22.898 1.00 10.62 242 LEU B C 1
ATOM 1455 O O . LEU B 1 69 ? -15.970 33.842 22.596 1.00 11.98 242 LEU B O 1
ATOM 1460 N N . TYR B 1 70 ? -17.566 32.656 23.764 1.00 12.37 243 TYR B N 1
ATOM 1461 C CA . TYR B 1 70 ? -18.055 33.977 24.332 1.00 15.13 243 TYR B CA 1
ATOM 1462 C C . TYR B 1 70 ? -17.059 34.472 25.389 1.00 11.98 243 TYR B C 1
ATOM 1463 O O . TYR B 1 70 ? -16.897 35.706 25.402 1.00 15.38 243 TYR B O 1
ATOM 1472 N N . LYS B 1 71 ? -16.291 33.627 26.064 1.00 13.18 244 LYS B N 1
ATOM 1473 C CA . LYS B 1 71 ? -15.281 34.166 26.988 1.00 14.93 244 LYS B CA 1
ATOM 1474 C C . LYS B 1 71 ? -14.173 34.835 26.217 1.00 16.92 244 LYS B C 1
ATOM 1475 O O . LYS B 1 71 ? -13.739 35.972 26.553 1.00 18.43 244 LYS B O 1
ATOM 1481 N N . THR B 1 72 ? -13.701 34.233 25.135 1.00 13.40 245 THR B N 1
ATOM 1482 C CA . THR B 1 72 ? -12.631 34.815 24.284 1.00 11.99 245 THR B CA 1
ATOM 1483 C C . THR B 1 72 ? -13.112 36.097 23.587 1.00 11.96 245 THR B C 1
ATOM 1484 O O . THR B 1 72 ? -12.306 37.052 23.426 1.00 12.75 245 THR B O 1
ATOM 1488 N N . ALA B 1 73 ? -14.381 36.149 23.198 1.00 11.27 246 ALA B N 1
ATOM 1489 C CA . ALA B 1 73 ? -14.891 37.323 22.446 1.00 10.24 246 ALA B CA 1
ATOM 1490 C C . ALA B 1 73 ? -14.870 38.627 23.293 1.00 10.14 246 ALA B C 1
ATOM 1491 O O . ALA B 1 73 ? -14.931 39.705 22.702 1.00 11.32 246 ALA B O 1
ATOM 1493 N N . GLY B 1 74 ? -14.745 38.484 24.643 1.00 11.02 247 GLY B N 1
ATOM 1494 C CA . GLY B 1 74 ? -14.631 39.691 25.506 1.00 12.24 247 GLY B CA 1
ATOM 1495 C C . GLY B 1 74 ? -15.715 40.688 25.332 1.00 13.20 247 GLY B C 1
ATOM 1496 O O . GLY B 1 74 ? -15.473 41.933 25.463 1.00 13.89 247 GLY B O 1
ATOM 1497 N N . GLY B 1 75 ? -16.926 40.313 25.061 1.00 10.32 248 GLY B N 1
ATOM 1498 C CA . GLY B 1 75 ? -18.061 41.187 24.891 1.00 10.51 248 GLY B CA 1
ATOM 1499 C C . GLY B 1 75 ? -18.290 41.826 23.546 1.00 8.46 248 GLY B C 1
ATOM 1500 O O . GLY B 1 75 ? -19.193 42.594 23.364 1.00 12.03 248 GLY B O 1
ATOM 1501 N N . LEU B 1 76 ? -17.390 41.511 22.583 1.00 9.35 249 LEU B N 1
ATOM 1502 C CA . LEU B 1 76 ? -17.480 42.031 21.181 1.00 9.30 249 LEU B CA 1
ATOM 1503 C C . LEU B 1 76 ? -18.267 41.007 20.308 1.00 7.82 249 LEU B C 1
ATOM 1504 O O . LEU B 1 76 ? -18.359 39.805 20.654 1.00 9.22 249 LEU B O 1
ATOM 1509 N N . ILE B 1 77 ? -18.849 41.515 19.241 1.00 8.97 250 ILE B N 1
ATOM 1510 C CA . ILE B 1 77 ? -19.710 40.667 18.336 1.00 8.63 250 ILE B CA 1
ATOM 1511 C C . ILE B 1 77 ? -18.796 40.094 17.247 1.00 9.54 250 ILE B C 1
ATOM 1512 O O . ILE B 1 77 ? -17.987 40.766 16.576 1.00 9.13 250 ILE B O 1
ATOM 1517 N N . TYR B 1 78 ? -18.943 38.791 17.067 1.00 9.69 251 TYR B N 1
ATOM 1518 C CA . TYR B 1 78 ? -18.255 38.034 15.982 1.00 6.62 251 TYR B CA 1
ATOM 1519 C C . TYR B 1 78 ? -19.219 37.236 15.157 1.00 7.66 251 TYR B C 1
ATOM 1520 O O . TYR B 1 78 ? -19.975 36.385 15.732 1.00 7.55 251 TYR B O 1
ATOM 1529 N N . TRP B 1 79 ? -19.073 37.342 13.845 1.00 7.50 252 TRP B N 1
ATOM 1530 C CA . TRP B 1 79 ? -19.746 36.366 12.967 1.00 7.96 252 TRP B CA 1
ATOM 1531 C C . TRP B 1 79 ? -19.275 34.945 13.338 1.00 8.12 252 TRP B C 1
ATOM 1532 O O . TRP B 1 79 ? -18.056 34.681 13.603 1.00 6.53 252 TRP B O 1
ATOM 1543 N N . ILE B 1 80 ? -20.216 34.023 13.289 1.00 7.85 253 ILE B N 1
ATOM 1544 C CA . ILE B 1 80 ? -19.918 32.613 13.345 1.00 6.94 253 ILE B CA 1
ATOM 1545 C C . ILE B 1 80 ? -20.552 31.907 12.114 1.00 6.89 253 ILE B C 1
ATOM 1546 O O . ILE B 1 80 ? -21.152 32.621 11.267 1.00 7.19 253 ILE B O 1
ATOM 1551 N N . GLY B 1 81 ? -20.425 30.624 11.909 1.00 6.79 254 GLY B N 1
ATOM 1552 C CA . GLY B 1 81 ? -20.862 29.933 10.657 1.00 7.93 254 GLY B CA 1
ATOM 1553 C C . GLY B 1 81 ? -22.291 29.663 10.498 1.00 8.61 254 GLY B C 1
ATOM 1554 O O . GLY B 1 81 ? -22.669 28.777 9.701 1.00 10.71 254 GLY B O 1
ATOM 1555 N N . LEU B 1 82 ? -23.175 30.348 11.194 1.00 8.90 255 LEU B N 1
ATOM 1556 C CA A LEU B 1 82 ? -24.627 30.209 11.160 0.50 8.96 255 LEU B CA 1
ATOM 1557 C CA B LEU B 1 82 ? -24.558 30.161 11.188 0.50 10.01 255 LEU B CA 1
ATOM 1558 C C . LEU B 1 82 ? -25.163 30.940 9.990 1.00 9.74 255 LEU B C 1
ATOM 1559 O O . LEU B 1 82 ? -24.956 32.160 9.849 1.00 10.24 255 LEU B O 1
ATOM 1568 N N . THR B 1 83 ? -25.943 30.240 9.186 1.00 10.21 256 THR B N 1
ATOM 1569 C CA . THR B 1 83 ? -26.588 30.927 8.027 1.00 12.75 256 THR B CA 1
ATOM 1570 C C . THR B 1 83 ? -27.804 30.116 7.647 1.00 13.85 256 THR B C 1
ATOM 1571 O O . THR B 1 83 ? -27.906 28.939 7.892 1.00 12.95 256 THR B O 1
ATOM 1575 N N . LYS B 1 84 ? -28.733 30.786 6.880 1.00 18.18 257 LYS B N 1
ATOM 1576 C CA . LYS B 1 84 ? -29.981 30.061 6.581 1.00 21.18 257 LYS B CA 1
ATOM 1577 C C . LYS B 1 84 ? -29.784 29.060 5.326 1.00 26.08 257 LYS B C 1
ATOM 1578 O O . LYS B 1 84 ? -28.834 29.132 4.532 1.00 26.03 257 LYS B O 1
ATOM 1584 N N . ALA B 1 85 ? -30.651 28.072 5.209 1.00 24.62 258 ALA B N 1
ATOM 1585 C CA . ALA B 1 85 ? -30.556 27.080 4.103 1.00 29.09 258 ALA B CA 1
ATOM 1586 C C . ALA B 1 85 ? -31.951 26.420 3.947 1.00 30.07 258 ALA B C 1
ATOM 1587 O O . ALA B 1 85 ? -32.649 26.244 4.932 1.00 27.79 258 ALA B O 1
ATOM 1589 N N . GLY B 1 86 ? -32.269 25.927 2.736 1.00 31.15 259 GLY B N 1
ATOM 1590 C CA . GLY B 1 86 ? -33.688 25.593 2.311 1.00 34.06 259 GLY B CA 1
ATOM 1591 C C . GLY B 1 86 ? -34.831 26.657 2.260 1.00 35.35 259 GLY B C 1
ATOM 1592 O O . GLY B 1 86 ? -34.818 27.748 2.901 1.00 32.65 259 GLY B O 1
ATOM 1593 N N . MET B 1 87 ? -35.850 26.318 1.464 1.00 34.89 260 MET B N 1
ATOM 1594 C CA . MET B 1 87 ? -37.125 27.047 1.409 1.00 35.85 260 MET B CA 1
ATOM 1595 C C . MET B 1 87 ? -37.735 27.354 2.794 1.00 33.29 260 MET B C 1
ATOM 1596 O O . MET B 1 87 ? -38.403 28.365 3.007 1.00 34.00 260 MET B O 1
ATOM 1601 N N . GLU B 1 88 ? -37.545 26.486 3.778 1.00 34.65 261 GLU B N 1
ATOM 1602 C CA . GLU B 1 88 ? -38.114 26.832 5.076 1.00 34.50 261 GLU B CA 1
ATOM 1603 C C . GLU B 1 88 ? -37.255 27.740 5.992 1.00 32.26 261 GLU B C 1
ATOM 1604 O O . GLU B 1 88 ? -37.746 28.143 7.057 1.00 30.68 261 GLU B O 1
ATOM 1610 N N . GLY B 1 89 ? -36.041 28.075 5.501 1.00 31.34 262 GLY B N 1
ATOM 1611 C CA . GLY B 1 89 ? -35.077 28.981 6.120 1.00 26.77 262 GLY B CA 1
ATOM 1612 C C . GLY B 1 89 ? -34.595 28.467 7.436 1.00 26.73 262 GLY B C 1
ATOM 1613 O O . GLY B 1 89 ? -34.446 29.242 8.383 1.00 28.49 262 GLY B O 1
ATOM 1614 N N . ASP B 1 90 ? -34.450 27.140 7.530 1.00 24.83 263 ASP B N 1
ATOM 1615 C CA . ASP B 1 90 ? -33.797 26.487 8.627 1.00 21.80 263 ASP B CA 1
ATOM 1616 C C . ASP B 1 90 ? -32.322 27.021 8.684 1.00 18.22 263 ASP B C 1
ATOM 1617 O O . ASP B 1 90 ? -31.636 27.171 7.695 1.00 17.68 263 ASP B O 1
ATOM 1622 N N . TRP B 1 91 ? -31.890 27.086 9.909 1.00 15.56 264 TRP B N 1
ATOM 1623 C CA . TRP B 1 91 ? -30.465 27.486 10.114 1.00 15.15 264 TRP B CA 1
ATOM 1624 C C . TRP B 1 91 ? -29.573 26.280 9.740 1.00 14.19 264 TRP B C 1
ATOM 1625 O O . TRP B 1 91 ? -30.009 25.125 9.768 1.00 16.71 264 TRP B O 1
ATOM 1636 N N . SER B 1 92 ? -28.344 26.582 9.384 1.00 12.85 265 SER B N 1
ATOM 1637 C CA . SER B 1 92 ? -27.357 25.583 9.003 1.00 12.24 265 SER B CA 1
ATOM 1638 C C . SER B 1 92 ? -25.972 26.097 9.444 1.00 10.87 265 SER B C 1
ATOM 1639 O O . SER B 1 92 ? -25.793 27.313 9.726 1.00 10.69 265 SER B O 1
ATOM 1642 N N . TRP B 1 93 ? -24.981 25.191 9.367 1.00 9.11 266 TRP B N 1
ATOM 1643 C CA . TRP B 1 93 ? -23.578 25.560 9.595 1.00 8.66 266 TRP B CA 1
ATOM 1644 C C . TRP B 1 93 ? -22.773 25.578 8.277 1.00 8.39 266 TRP B C 1
ATOM 1645 O O . TRP B 1 93 ? -22.922 24.479 7.515 1.00 9.88 266 TRP B O 1
ATOM 1656 N N . VAL B 1 94 ? -22.046 26.612 7.919 1.00 6.95 267 VAL B N 1
ATOM 1657 C CA . VAL B 1 94 ? -21.269 26.582 6.682 1.00 9.78 267 VAL B CA 1
ATOM 1658 C C . VAL B 1 94 ? -20.245 25.470 6.646 1.00 8.56 267 VAL B C 1
ATOM 1659 O O . VAL B 1 94 ? -19.910 25.066 5.486 1.00 11.49 267 VAL B O 1
ATOM 1663 N N . ASP B 1 95 ? -19.698 24.974 7.747 1.00 8.85 268 ASP B N 1
ATOM 1664 C CA . ASP B 1 95 ? -18.735 23.876 7.692 1.00 10.58 268 ASP B CA 1
ATOM 1665 C C . ASP B 1 95 ? -19.426 22.541 7.514 1.00 11.02 268 ASP B C 1
ATOM 1666 O O . ASP B 1 95 ? -18.754 21.494 7.588 1.00 11.87 268 ASP B O 1
ATOM 1671 N N . ASP B 1 96 ? -20.742 22.489 7.331 1.00 9.12 269 ASP B N 1
ATOM 1672 C CA . ASP B 1 96 ? -21.529 21.259 7.007 1.00 10.44 269 ASP B CA 1
ATOM 1673 C C . ASP B 1 96 ? -21.809 20.376 8.214 1.00 10.28 269 ASP B C 1
ATOM 1674 O O . ASP B 1 96 ? -22.401 19.362 8.115 1.00 12.47 269 ASP B O 1
ATOM 1679 N N . THR B 1 97 ? -21.439 20.789 9.446 1.00 9.26 270 THR B N 1
ATOM 1680 C CA . THR B 1 97 ? -21.980 20.168 10.604 1.00 10.63 270 THR B CA 1
ATOM 1681 C C . THR B 1 97 ? -23.475 20.169 10.602 1.00 10.90 270 THR B C 1
ATOM 1682 O O . THR B 1 97 ? -24.079 21.233 10.355 1.00 11.01 270 THR B O 1
ATOM 1686 N N . PRO B 1 98 ? -24.153 19.042 10.690 1.00 11.44 271 PRO B N 1
ATOM 1687 C CA . PRO B 1 98 ? -25.624 19.100 10.643 1.00 11.43 271 PRO B CA 1
ATOM 1688 C C . PRO B 1 98 ? -26.099 19.993 11.775 1.00 11.91 271 PRO B C 1
ATOM 1689 O O . PRO B 1 98 ? -25.569 20.013 12.956 1.00 15.79 271 PRO B O 1
ATOM 1693 N N . PHE B 1 99 ? -27.100 20.838 11.510 1.00 11.64 272 PHE B N 1
ATOM 1694 C CA . PHE B 1 99 ? -27.632 21.794 12.524 1.00 11.88 272 PHE B CA 1
ATOM 1695 C C . PHE B 1 99 ? -28.744 21.143 13.303 1.00 12.68 272 PHE B C 1
ATOM 1696 O O . PHE B 1 99 ? -29.737 20.646 12.732 1.00 15.83 272 PHE B O 1
ATOM 1704 N N . ASN B 1 100 ? -28.598 21.082 14.601 1.00 12.36 273 ASN B N 1
ATOM 1705 C CA . ASN B 1 100 ? -29.454 20.332 15.540 1.00 13.95 273 ASN B CA 1
ATOM 1706 C C . ASN B 1 100 ? -30.418 21.399 16.197 1.00 14.13 273 ASN B C 1
ATOM 1707 O O . ASN B 1 100 ? -29.988 22.115 17.092 1.00 14.45 273 ASN B O 1
ATOM 1712 N N . LYS B 1 101 ? -31.625 21.513 15.683 1.00 15.98 274 LYS B N 1
ATOM 1713 C CA . LYS B 1 101 ? -32.587 22.562 16.239 1.00 18.24 274 LYS B CA 1
ATOM 1714 C C . LYS B 1 101 ? -32.859 22.439 17.739 1.00 20.34 274 LYS B C 1
ATOM 1715 O O . LYS B 1 101 ? -32.843 23.374 18.527 1.00 20.88 274 LYS B O 1
ATOM 1721 N N . VAL B 1 102 ? -32.977 21.202 18.202 1.00 18.43 275 VAL B N 1
ATOM 1722 C CA . VAL B 1 102 ? -33.208 20.971 19.590 1.00 17.97 275 VAL B CA 1
ATOM 1723 C C . VAL B 1 102 ? -32.070 21.194 20.464 1.00 15.70 275 VAL B C 1
ATOM 1724 O O . VAL B 1 102 ? -32.206 21.888 21.513 1.00 17.44 275 VAL B O 1
ATOM 1728 N N . GLN B 1 103 ? -30.829 20.783 20.174 1.00 15.54 276 GLN B N 1
ATOM 1729 C CA . GLN B 1 103 ? -29.751 21.035 21.067 1.00 16.67 276 GLN B CA 1
ATOM 1730 C C . GLN B 1 103 ? -29.212 22.458 21.026 1.00 15.13 276 GLN B C 1
ATOM 1731 O O . GLN B 1 103 ? -28.545 22.839 22.008 1.00 20.00 276 GLN B O 1
ATOM 1737 N N . SER B 1 104 ? -29.537 23.133 19.980 1.00 15.21 277 SER B N 1
ATOM 1738 C CA A SER B 1 104 ? -28.986 24.528 19.916 0.50 17.01 277 SER B CA 1
ATOM 1739 C CA B SER B 1 104 ? -29.011 24.519 19.822 0.50 17.20 277 SER B CA 1
ATOM 1740 C C . SER B 1 104 ? -29.971 25.557 20.321 1.00 19.25 277 SER B C 1
ATOM 1741 O O . SER B 1 104 ? -29.607 26.749 20.347 1.00 19.00 277 SER B O 1
ATOM 1746 N N . ALA B 1 105 ? -31.231 25.186 20.658 1.00 18.20 278 ALA B N 1
ATOM 1747 C CA . ALA B 1 105 ? -32.263 26.260 20.887 1.00 18.33 278 ALA B CA 1
ATOM 1748 C C . ALA B 1 105 ? -31.769 27.057 22.027 1.00 17.88 278 ALA B C 1
ATOM 1749 O O . ALA B 1 105 ? -32.128 28.324 21.959 1.00 19.79 278 ALA B O 1
ATOM 1751 N N . ARG B 1 106 ? -31.063 26.473 22.994 1.00 16.08 279 ARG B N 1
ATOM 1752 C CA . ARG B 1 106 ? -30.585 27.119 24.194 1.00 21.91 279 ARG B CA 1
ATOM 1753 C C . ARG B 1 106 ? -29.472 28.135 23.891 1.00 20.57 279 ARG B C 1
ATOM 1754 O O . ARG B 1 106 ? -28.985 28.812 24.785 1.00 20.27 279 ARG B O 1
ATOM 1762 N N . PHE B 1 107 ? -28.965 28.098 22.658 1.00 17.27 280 PHE B N 1
ATOM 1763 C CA . PHE B 1 107 ? -27.754 28.927 22.456 1.00 16.33 280 PHE B CA 1
ATOM 1764 C C . PHE B 1 107 ? -28.134 30.281 21.879 1.00 11.88 280 PHE B C 1
ATOM 1765 O O . PHE B 1 107 ? -27.121 31.145 21.771 1.00 12.84 280 PHE B O 1
ATOM 1773 N N . TRP B 1 108 ? -29.383 30.619 21.557 1.00 12.08 281 TRP B N 1
ATOM 1774 C CA . TRP B 1 108 ? -29.800 31.887 21.097 1.00 14.21 281 TRP B CA 1
ATOM 1775 C C . TRP B 1 108 ? -30.114 32.881 22.274 1.00 14.86 281 TRP B C 1
ATOM 1776 O O . TRP B 1 108 ? -30.569 32.489 23.388 1.00 16.86 281 TRP B O 1
ATOM 1787 N N . ILE B 1 109 ? -29.754 34.145 22.041 1.00 12.16 282 ILE B N 1
ATOM 1788 C CA . ILE B 1 109 ? -30.304 35.305 22.881 1.00 12.51 282 ILE B CA 1
ATOM 1789 C C . ILE B 1 109 ? -31.865 35.044 22.842 1.00 13.12 282 ILE B C 1
ATOM 1790 O O . ILE B 1 109 ? -32.440 34.812 21.863 1.00 15.54 282 ILE B O 1
ATOM 1795 N N . PRO B 1 110 ? -32.497 35.172 24.105 1.00 17.13 283 PRO B N 1
ATOM 1796 C CA . PRO B 1 110 ? -33.974 35.156 24.155 1.00 20.43 283 PRO B CA 1
ATOM 1797 C C . PRO B 1 110 ? -34.613 36.123 23.142 1.00 21.28 283 PRO B C 1
ATOM 1798 O O . PRO B 1 110 ? -34.186 37.270 23.036 1.00 24.61 283 PRO B O 1
ATOM 1802 N N . GLY B 1 111 ? -35.616 35.720 22.354 1.00 19.67 284 GLY B N 1
ATOM 1803 C CA . GLY B 1 111 ? -36.167 36.478 21.311 1.00 20.93 284 GLY B CA 1
ATOM 1804 C C . GLY B 1 111 ? -35.565 36.287 19.915 1.00 19.42 284 GLY B C 1
ATOM 1805 O O . GLY B 1 111 ? -36.149 36.758 18.843 1.00 21.28 284 GLY B O 1
ATOM 1806 N N . GLU B 1 112 ? -34.347 35.648 19.894 1.00 19.48 285 GLU B N 1
ATOM 1807 C CA . GLU B 1 112 ? -33.738 35.456 18.581 1.00 17.63 285 GLU B CA 1
ATOM 1808 C C . GLU B 1 112 ? -33.879 33.961 18.201 1.00 15.81 285 GLU B C 1
ATOM 1809 O O . GLU B 1 112 ? -33.912 33.100 19.088 1.00 17.78 285 GLU B O 1
ATOM 1815 N N . PRO B 1 113 ? -33.838 33.692 16.922 1.00 16.96 286 PRO B N 1
ATOM 1816 C CA . PRO B 1 113 ? -33.628 34.682 15.828 1.00 18.26 286 PRO B CA 1
ATOM 1817 C C . PRO B 1 113 ? -34.906 35.447 15.562 1.00 23.12 286 PRO B C 1
ATOM 1818 O O . PRO B 1 113 ? -35.950 34.839 15.471 1.00 25.93 286 PRO B O 1
ATOM 1822 N N . ASN B 1 114 ? -34.825 36.745 15.440 1.00 26.83 287 ASN B N 1
ATOM 1823 C CA . ASN B 1 114 ? -36.112 37.453 15.356 1.00 28.88 287 ASN B CA 1
ATOM 1824 C C . ASN B 1 114 ? -36.395 37.870 13.927 1.00 30.65 287 ASN B C 1
ATOM 1825 O O . ASN B 1 114 ? -37.401 38.546 13.656 1.00 30.73 287 ASN B O 1
ATOM 1830 N N . ASN B 1 115 ? -35.574 37.469 12.953 1.00 31.39 288 ASN B N 1
ATOM 1831 C CA . ASN B 1 115 ? -35.553 38.023 11.635 1.00 29.81 288 ASN B CA 1
ATOM 1832 C C . ASN B 1 115 ? -35.959 39.523 11.446 1.00 32.97 288 ASN B C 1
ATOM 1833 O O . ASN B 1 115 ? -36.875 39.851 10.629 1.00 32.22 288 ASN B O 1
ATOM 1838 N N . ALA B 1 116 ? -35.340 40.414 12.224 1.00 32.69 289 ALA B N 1
ATOM 1839 C CA . ALA B 1 116 ? -35.477 41.892 12.014 1.00 32.71 289 ALA B CA 1
ATOM 1840 C C . ALA B 1 116 ? -35.374 42.421 10.569 1.00 32.97 289 ALA B C 1
ATOM 1841 O O . ALA B 1 116 ? -34.610 41.951 9.731 1.00 33.14 289 ALA B O 1
ATOM 1843 N N . GLY B 1 117 ? -36.261 43.392 10.215 1.00 32.95 290 GLY B N 1
ATOM 1844 C CA . GLY B 1 117 ? -36.492 43.698 8.801 1.00 31.19 290 GLY B CA 1
ATOM 1845 C C . GLY B 1 117 ? -36.738 42.621 7.737 1.00 30.13 290 GLY B C 1
ATOM 1846 O O . GLY B 1 117 ? -36.638 42.950 6.603 1.00 31.35 290 GLY B O 1
ATOM 1847 N N . ASN B 1 118 ? -37.035 41.330 8.045 1.00 31.44 291 ASN B N 1
ATOM 1848 C CA . ASN B 1 118 ? -36.973 40.260 6.990 1.00 32.06 291 ASN B CA 1
ATOM 1849 C C . ASN B 1 118 ? -35.630 40.066 6.245 1.00 31.07 291 ASN B C 1
ATOM 1850 O O . ASN B 1 118 ? -35.579 39.615 5.088 1.00 33.09 291 ASN B O 1
ATOM 1855 N N . ASN B 1 119 ? -34.505 40.460 6.862 1.00 28.78 292 ASN B N 1
ATOM 1856 C CA . ASN B 1 119 ? -33.266 40.393 6.173 1.00 25.28 292 ASN B CA 1
ATOM 1857 C C . ASN B 1 119 ? -32.105 39.942 7.117 1.00 22.10 292 ASN B C 1
ATOM 1858 O O . ASN B 1 119 ? -30.997 40.523 7.054 1.00 22.84 292 ASN B O 1
ATOM 1863 N N . GLU B 1 120 ? -32.452 39.122 8.108 1.00 20.15 293 GLU B N 1
ATOM 1864 C CA . GLU B 1 120 ? -31.318 38.639 9.032 1.00 17.29 293 GLU B CA 1
ATOM 1865 C C . GLU B 1 120 ? -31.065 37.140 8.742 1.00 16.49 293 GLU B C 1
ATOM 1866 O O . GLU B 1 120 ? -31.733 36.299 9.321 1.00 19.13 293 GLU B O 1
ATOM 1872 N N . HIS B 1 121 ? -30.143 36.851 7.831 1.00 15.71 294 HIS B N 1
ATOM 1873 C CA . HIS B 1 121 ? -29.983 35.466 7.437 1.00 16.22 294 HIS B CA 1
ATOM 1874 C C . HIS B 1 121 ? -28.649 34.836 7.773 1.00 14.89 294 HIS B C 1
ATOM 1875 O O . HIS B 1 121 ? -28.376 33.721 7.283 1.00 15.23 294 HIS B O 1
ATOM 1882 N N . CYS B 1 122 ? -27.959 35.530 8.644 1.00 14.16 295 CYS B N 1
ATOM 1883 C CA . CYS B 1 122 ? -26.640 34.982 9.162 1.00 12.15 295 CYS B CA 1
ATOM 1884 C C . CYS B 1 122 ? -26.570 35.237 10.612 1.00 11.44 295 CYS B C 1
ATOM 1885 O O . CYS B 1 122 ? -27.429 36.032 11.226 1.00 12.32 295 CYS B O 1
ATOM 1888 N N . GLY B 1 123 ? -25.744 34.515 11.349 1.00 8.57 296 GLY B N 1
ATOM 1889 C CA . GLY B 1 123 ? -25.618 34.550 12.839 1.00 9.60 296 GLY B CA 1
ATOM 1890 C C . GLY B 1 123 ? -24.333 34.925 13.336 1.00 7.86 296 GLY B C 1
ATOM 1891 O O . GLY B 1 123 ? -23.286 34.608 12.824 1.00 8.50 296 GLY B O 1
ATOM 1892 N N . ASN B 1 124 ? -24.378 35.624 14.478 1.00 8.81 297 ASN B N 1
ATOM 1893 C CA . ASN B 1 124 ? -23.140 36.018 15.214 1.00 8.69 297 ASN B CA 1
ATOM 1894 C C . ASN B 1 124 ? -23.213 35.691 16.682 1.00 7.33 297 ASN B C 1
ATOM 1895 O O . ASN B 1 124 ? -24.342 35.334 17.192 1.00 10.09 297 ASN B O 1
ATOM 1900 N N . ILE B 1 125 ? -22.111 35.612 17.385 1.00 8.58 298 ILE B N 1
ATOM 1901 C CA A ILE B 1 125 ? -22.015 35.580 18.863 0.50 8.77 298 ILE B CA 1
ATOM 1902 C CA B ILE B 1 125 ? -22.113 35.569 18.847 0.50 9.70 298 ILE B CA 1
ATOM 1903 C C . ILE B 1 125 ? -22.040 37.019 19.323 1.00 10.49 298 ILE B C 1
ATOM 1904 O O . ILE B 1 125 ? -21.214 37.841 18.888 1.00 9.93 298 ILE B O 1
ATOM 1913 N N . LYS B 1 126 ? -22.997 37.369 20.199 1.00 9.85 299 LYS B N 1
ATOM 1914 C CA A LYS B 1 126 ? -23.234 38.776 20.656 0.50 11.92 299 LYS B CA 1
ATOM 1915 C CA B LYS B 1 126 ? -23.176 38.748 20.680 0.50 11.28 299 LYS B CA 1
ATOM 1916 C C . LYS B 1 126 ? -23.151 38.829 22.189 1.00 11.86 299 LYS B C 1
ATOM 1917 O O . LYS B 1 126 ? -22.349 39.636 22.722 1.00 14.28 299 LYS B O 1
ATOM 1928 N N . ALA B 1 127 ? -23.908 38.022 22.929 1.00 10.27 300 ALA B N 1
ATOM 1929 C CA . ALA B 1 127 ? -24.032 38.275 24.441 1.00 10.29 300 ALA B CA 1
ATOM 1930 C C . ALA B 1 127 ? -23.066 37.369 25.067 1.00 12.23 300 ALA B C 1
ATOM 1931 O O . ALA B 1 127 ? -22.866 36.158 24.576 1.00 12.42 300 ALA B O 1
ATOM 1933 N N . PRO B 1 128 ? -22.392 37.687 26.202 1.00 11.05 301 PRO B N 1
ATOM 1934 C CA . PRO B 1 128 ? -21.469 36.859 26.949 1.00 13.61 301 PRO B CA 1
ATOM 1935 C C . PRO B 1 128 ? -22.219 35.848 27.822 1.00 17.60 301 PRO B C 1
ATOM 1936 O O . PRO B 1 128 ? -22.314 36.024 29.134 1.00 20.71 301 PRO B O 1
ATOM 1940 N N . SER B 1 129 ? -22.885 34.900 27.218 1.00 16.37 302 SER B N 1
ATOM 1941 C CA . SER B 1 129 ? -23.766 33.921 27.964 1.00 18.49 302 SER B CA 1
ATOM 1942 C C . SER B 1 129 ? -23.815 32.676 27.106 1.00 17.93 302 SER B C 1
ATOM 1943 O O . SER B 1 129 ? -23.549 32.776 25.830 1.00 17.08 302 SER B O 1
ATOM 1946 N N . LEU B 1 130 ? -24.189 31.521 27.623 1.00 18.94 303 LEU B N 1
ATOM 1947 C CA . LEU B 1 130 ? -24.652 30.454 26.736 1.00 18.22 303 LEU B CA 1
ATOM 1948 C C . LEU B 1 130 ? -25.720 30.893 25.788 1.00 17.79 303 LEU B C 1
ATOM 1949 O O . LEU B 1 130 ? -25.834 30.397 24.608 1.00 16.02 303 LEU B O 1
ATOM 1954 N N . GLN B 1 131 ? -26.588 31.833 26.150 1.00 14.14 304 GLN B N 1
ATOM 1955 C CA . GLN B 1 131 ? -27.570 32.407 25.302 1.00 14.44 304 GLN B CA 1
ATOM 1956 C C . GLN B 1 131 ? -26.907 33.584 24.626 1.00 13.75 304 GLN B C 1
ATOM 1957 O O . GLN B 1 131 ? -27.059 34.727 24.940 1.00 14.51 304 GLN B O 1
ATOM 1963 N N . ALA B 1 132 ? -26.162 33.250 23.546 1.00 11.75 305 ALA B N 1
ATOM 1964 C CA . ALA B 1 132 ? -25.210 34.231 22.912 1.00 11.32 305 ALA B CA 1
ATOM 1965 C C . ALA B 1 132 ? -25.590 34.686 21.561 1.00 11.21 305 ALA B C 1
ATOM 1966 O O . ALA B 1 132 ? -25.170 35.801 21.083 1.00 9.91 305 ALA B O 1
ATOM 1968 N N . TRP B 1 133 ? -26.295 33.851 20.727 1.00 10.45 306 TRP B N 1
ATOM 1969 C CA . TRP B 1 133 ? -26.431 34.124 19.288 1.00 9.99 306 TRP B CA 1
ATOM 1970 C C . TRP B 1 133 ? -27.434 35.107 18.878 1.00 10.79 306 TRP B C 1
ATOM 1971 O O . TRP B 1 133 ? -28.604 35.131 19.476 1.00 12.57 306 TRP B O 1
ATOM 1982 N N . ASN B 1 134 ? -27.203 35.938 17.898 1.00 10.98 307 ASN B N 1
ATOM 1983 C CA . ASN B 1 134 ? -28.162 36.765 17.325 1.00 12.05 307 ASN B CA 1
ATOM 1984 C C . ASN B 1 134 ? -28.214 36.559 15.836 1.00 14.61 307 ASN B C 1
ATOM 1985 O O . ASN B 1 134 ? -27.149 36.318 15.206 1.00 12.13 307 ASN B O 1
ATOM 1990 N N . ASP B 1 135 ? -29.334 36.680 15.148 1.00 13.47 308 ASP B N 1
ATOM 1991 C CA . ASP B 1 135 ? -29.355 36.840 13.742 1.00 10.99 308 ASP B CA 1
ATOM 1992 C C . ASP B 1 135 ? -29.161 38.250 13.268 1.00 13.66 308 ASP B C 1
ATOM 1993 O O . ASP B 1 135 ? -29.701 39.166 13.918 1.00 16.93 308 ASP B O 1
ATOM 1998 N N . ALA B 1 136 ? -28.445 38.485 12.162 1.00 11.46 309 ALA B N 1
ATOM 1999 C CA . ALA B 1 136 ? -28.099 39.863 11.710 1.00 10.99 309 ALA B CA 1
ATOM 2000 C C . ALA B 1 136 ? -28.054 39.819 10.201 1.00 11.86 309 ALA B C 1
ATOM 2001 O O . ALA B 1 136 ? -27.875 38.763 9.608 1.00 12.24 309 ALA B O 1
ATOM 2003 N N . PRO B 1 137 ? -28.108 40.969 9.534 1.00 12.49 310 PRO B N 1
ATOM 2004 C CA . PRO B 1 137 ? -28.065 40.931 8.129 1.00 14.14 310 PRO B CA 1
ATOM 2005 C C . PRO B 1 137 ? -26.660 40.445 7.699 1.00 12.11 310 PRO B C 1
ATOM 2006 O O . PRO B 1 137 ? -25.632 40.969 8.222 1.00 11.42 310 PRO B O 1
ATOM 2010 N N . CYS B 1 138 ? -26.636 39.579 6.701 1.00 12.92 311 CYS B N 1
ATOM 2011 C CA . CYS B 1 138 ? -25.326 39.018 6.279 1.00 11.83 311 CYS B CA 1
ATOM 2012 C C . CYS B 1 138 ? -24.404 40.041 5.685 1.00 10.55 311 CYS B C 1
ATOM 2013 O O . CYS B 1 138 ? -23.178 39.824 5.562 1.00 12.38 311 CYS B O 1
ATOM 2016 N N . ASP B 1 139 ? -24.968 41.151 5.145 1.00 11.30 312 ASP B N 1
ATOM 2017 C CA . ASP B 1 139 ? -24.137 42.197 4.578 1.00 11.33 312 ASP B CA 1
ATOM 2018 C C . ASP B 1 139 ? -23.591 43.271 5.561 1.00 11.58 312 ASP B C 1
ATOM 2019 O O . ASP B 1 139 ? -22.851 44.124 5.095 1.00 13.80 312 ASP B O 1
ATOM 2024 N N . LYS B 1 140 ? -23.856 43.049 6.858 1.00 11.92 313 LYS B N 1
ATOM 2025 C CA . LYS B 1 140 ? -23.256 43.869 7.934 1.00 11.63 313 LYS B CA 1
ATOM 2026 C C . LYS B 1 140 ? -21.869 43.400 8.188 1.00 12.26 313 LYS B C 1
ATOM 2027 O O . LYS B 1 140 ? -21.532 42.215 8.051 1.00 14.18 313 LYS B O 1
ATOM 2033 N N . THR B 1 141 ? -20.995 44.302 8.555 1.00 12.64 314 THR B N 1
ATOM 2034 C CA . THR B 1 141 ? -19.593 43.939 8.819 1.00 12.22 314 THR B CA 1
ATOM 2035 C C . THR B 1 141 ? -19.363 43.760 10.367 1.00 12.28 314 THR B C 1
ATOM 2036 O O . THR B 1 141 ? -19.725 44.671 11.178 1.00 14.91 314 THR B O 1
ATOM 2040 N N . PHE B 1 142 ? -18.737 42.617 10.704 1.00 11.55 315 PHE B N 1
ATOM 2041 C CA . PHE B 1 142 ? -18.336 42.372 12.108 1.00 9.60 315 PHE B CA 1
ATOM 2042 C C . PHE B 1 142 ? -17.025 41.694 12.100 1.00 8.51 315 PHE B C 1
ATOM 2043 O O . PHE B 1 142 ? -16.657 41.073 11.062 1.00 9.36 315 PHE B O 1
ATOM 2051 N N . LEU B 1 143 ? -16.298 41.696 13.253 1.00 8.40 316 LEU B N 1
ATOM 2052 C CA . LEU B 1 143 ? -15.275 40.759 13.448 1.00 10.25 316 LEU B CA 1
ATOM 2053 C C . LEU B 1 143 ? -15.843 39.328 13.252 1.00 9.26 316 LEU B C 1
ATOM 2054 O O . LEU B 1 143 ? -17.023 39.148 13.270 1.00 9.22 316 LEU B O 1
ATOM 2059 N N . PHE B 1 144 ? -14.995 38.323 13.149 1.00 8.79 317 PHE B N 1
ATOM 2060 C CA . PHE B 1 144 ? -15.421 36.978 12.803 1.00 7.73 317 PHE B CA 1
ATOM 2061 C C . PHE B 1 144 ? -14.495 35.925 13.382 1.00 8.68 317 PHE B C 1
ATOM 2062 O O . PHE B 1 144 ? -13.337 36.208 13.741 1.00 8.68 317 PHE B O 1
ATOM 2070 N N . ILE B 1 145 ? -14.971 34.684 13.507 1.00 8.23 318 ILE B N 1
ATOM 2071 C CA . ILE B 1 145 ? -14.168 33.596 14.079 1.00 7.54 318 ILE B CA 1
ATOM 2072 C C . ILE B 1 145 ? -14.123 32.453 13.096 1.00 8.16 318 ILE B C 1
ATOM 2073 O O . ILE B 1 145 ? -15.175 31.873 12.716 1.00 6.98 318 ILE B O 1
ATOM 2078 N N . CYS B 1 146 ? -12.899 32.107 12.694 1.00 8.29 319 CYS B N 1
ATOM 2079 C CA . CYS B 1 146 ? -12.715 30.870 11.929 1.00 8.23 319 CY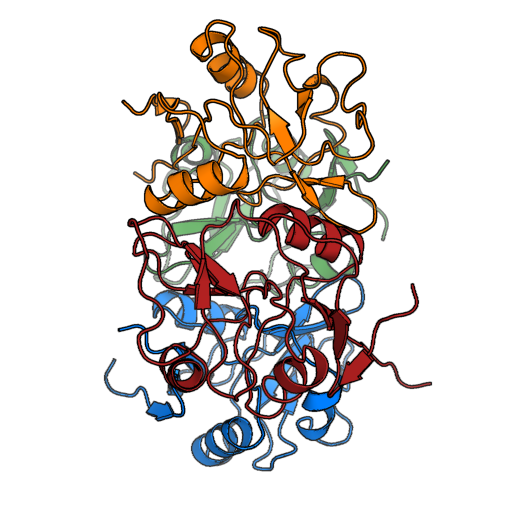S B CA 1
ATOM 2080 C C . CYS B 1 146 ? -12.388 29.645 12.801 1.00 8.35 319 CYS B C 1
ATOM 2081 O O . CYS B 1 146 ? -11.744 29.838 13.868 1.00 8.95 319 CYS B O 1
ATOM 2084 N N . LYS B 1 147 ? -12.695 28.485 12.332 1.00 7.79 320 LYS B N 1
ATOM 2085 C CA . LYS B 1 147 ? -12.358 27.177 12.974 1.00 8.50 320 LYS B CA 1
ATOM 2086 C C . LYS B 1 147 ? -11.594 26.352 12.002 1.00 10.90 320 LYS B C 1
ATOM 2087 O O . LYS B 1 147 ? -12.140 26.148 10.906 1.00 9.76 320 LYS B O 1
ATOM 2093 N N . ARG B 1 148 ? -10.349 25.893 12.360 1.00 12.21 321 ARG B N 1
ATOM 2094 C CA A ARG B 1 148 ? -9.541 25.066 11.471 0.50 13.04 321 ARG B CA 1
ATOM 2095 C CA B ARG B 1 148 ? -9.497 25.068 11.467 0.50 12.73 321 ARG B CA 1
ATOM 2096 C C . ARG B 1 148 ? -9.311 23.731 12.204 1.00 14.47 321 ARG B C 1
ATOM 2097 O O . ARG B 1 148 ? -8.808 23.691 13.312 1.00 13.30 321 ARG B O 1
ATOM 2112 N N . PRO B 1 149 ? -9.603 22.615 11.588 1.00 14.50 322 PRO B N 1
ATOM 2113 C CA . PRO B 1 149 ? -9.368 21.360 12.265 1.00 14.82 322 PRO B CA 1
ATOM 2114 C C . PRO B 1 149 ? -7.868 21.081 12.460 1.00 11.96 322 PRO B C 1
ATOM 2115 O O . PRO B 1 149 ? -7.094 21.455 11.648 1.00 14.56 322 PRO B O 1
ATOM 2119 N N . TYR B 1 150 ? -7.529 20.526 13.621 1.00 12.86 323 TYR B N 1
ATOM 2120 C CA . TYR B 1 150 ? -6.092 20.008 13.881 1.00 13.68 323 TYR B CA 1
ATOM 2121 C C . TYR B 1 150 ? -6.109 18.529 13.524 1.00 12.89 323 TYR B C 1
ATOM 2122 O O . TYR B 1 150 ? -6.910 17.743 14.004 1.00 14.18 323 TYR B O 1
ATOM 2131 N N . VAL B 1 151 ? -5.253 18.190 12.607 1.00 14.03 324 VAL B N 1
ATOM 2132 C CA . VAL B 1 151 ? -5.200 16.702 12.246 1.00 16.30 324 VAL B CA 1
ATOM 2133 C C . VAL B 1 151 ? -3.792 16.132 12.656 1.00 16.46 324 VAL B C 1
ATOM 2134 O O . VAL B 1 151 ? -2.887 16.307 11.920 1.00 19.99 324 VAL B O 1
ATOM 2138 N N . PRO B 1 152 ? -3.724 15.452 13.783 1.00 16.49 325 PRO B N 1
ATOM 2139 C CA . PRO B 1 152 ? -2.283 15.030 14.222 1.00 18.98 325 PRO B CA 1
ATOM 2140 C C . PRO B 1 152 ? -1.794 13.971 13.283 1.00 24.56 325 PRO B C 1
ATOM 2141 O O . PRO B 1 152 ? -2.703 13.242 12.726 1.00 23.94 325 PRO B O 1
ATOM 2145 N N . SER C 1 23 ? -41.048 3.747 8.183 1.00 40.17 196 SER C N 1
ATOM 2146 C CA . SER C 1 23 ? -40.032 3.253 9.187 1.00 41.39 196 SER C CA 1
ATOM 2147 C C . SER C 1 23 ? -40.383 3.502 10.660 1.00 37.82 196 SER C C 1
ATOM 2148 O O . SER C 1 23 ? -40.611 4.674 11.031 1.00 39.14 196 SER C O 1
ATOM 2151 N N . GLN C 1 24 ? -40.416 2.406 11.466 1.00 34.88 197 GLN C N 1
ATOM 2152 C CA . GLN C 1 24 ? -40.479 2.481 12.942 1.00 30.28 197 GLN C CA 1
ATOM 2153 C C . GLN C 1 24 ? -39.316 1.786 13.631 1.00 29.38 197 GLN C C 1
ATOM 2154 O O . GLN C 1 24 ? -38.558 1.045 12.980 1.00 29.41 197 GLN C O 1
ATOM 2160 N N . GLY C 1 25 ? -39.241 1.958 14.955 1.00 24.77 198 GLY C N 1
ATOM 2161 C CA . GLY C 1 25 ? -38.189 1.416 15.772 1.00 22.87 198 GLY C CA 1
ATOM 2162 C C . GLY C 1 25 ? -37.085 2.458 15.988 1.00 20.45 198 GLY C C 1
ATOM 2163 O O . GLY C 1 25 ? -35.989 2.195 16.434 1.00 23.03 198 GLY C O 1
ATOM 2164 N N . TRP C 1 26 ? -37.393 3.727 15.742 1.00 15.27 199 TRP C N 1
ATOM 2165 C CA . TRP C 1 26 ? -36.434 4.816 16.113 1.00 15.60 199 TRP C CA 1
ATOM 2166 C C . TRP C 1 26 ? -36.395 5.234 17.543 1.00 16.98 199 TRP C C 1
ATOM 2167 O O . TRP C 1 26 ? -37.509 5.337 18.167 1.00 18.09 199 TRP C O 1
ATOM 2178 N N . LYS C 1 27 ? -35.207 5.385 18.149 1.00 13.43 200 LYS C N 1
ATOM 2179 C CA . LYS C 1 27 ? -35.015 5.715 19.549 1.00 15.86 200 LYS C CA 1
ATOM 2180 C C . LYS C 1 27 ? -34.590 7.187 19.556 1.00 12.79 200 LYS C C 1
ATOM 2181 O O . LYS C 1 27 ? -33.670 7.587 18.838 1.00 12.54 200 LYS C O 1
ATOM 2187 N N . TYR C 1 28 ? -35.129 8.060 20.385 1.00 11.66 201 TYR C N 1
ATOM 2188 C CA . TYR C 1 28 ? -34.816 9.495 20.526 1.00 11.07 201 TYR C CA 1
ATOM 2189 C C . TYR C 1 28 ? -33.791 9.783 21.503 1.00 11.35 201 TYR C C 1
ATOM 2190 O O . TYR C 1 28 ? -33.865 9.287 22.672 1.00 13.67 201 TYR C O 1
ATOM 2199 N N . PHE C 1 29 ? -32.774 10.607 21.130 1.00 11.08 202 PHE C N 1
ATOM 2200 C CA . PHE C 1 29 ? -31.808 11.072 22.079 1.00 12.56 202 PHE C CA 1
ATOM 2201 C C . PHE C 1 29 ? -31.255 12.423 21.610 1.00 11.21 202 PHE C C 1
ATOM 2202 O O . PHE C 1 29 ? -30.762 12.540 20.491 1.00 12.40 202 PHE C O 1
ATOM 2210 N N . LYS C 1 30 ? -31.401 13.417 22.515 1.00 13.21 203 LYS C N 1
ATOM 2211 C CA . LYS C 1 30 ? -30.746 14.736 22.222 1.00 14.51 203 LYS C CA 1
ATOM 2212 C C . LYS C 1 30 ? -30.971 15.219 20.809 1.00 13.18 203 LYS C C 1
ATOM 2213 O O . LYS C 1 30 ? -29.996 15.597 20.071 1.00 14.41 203 LYS C O 1
ATOM 2219 N N . GLY C 1 31 ? -32.205 15.350 20.399 1.00 13.82 204 GLY C N 1
ATOM 2220 C CA . GLY C 1 31 ? -32.456 15.978 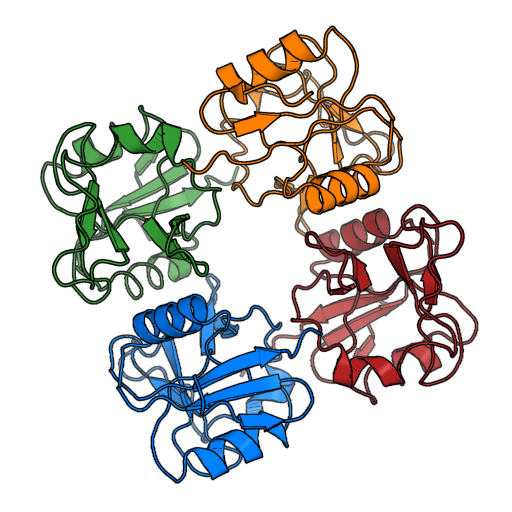19.095 1.00 14.21 204 GLY C CA 1
ATOM 2221 C C . GLY C 1 31 ? -32.282 15.145 17.850 1.00 12.19 204 GLY C C 1
ATOM 2222 O O . GLY C 1 31 ? -32.421 15.634 16.703 1.00 13.22 204 GLY C O 1
ATOM 2223 N N . ASN C 1 32 ? -32.026 13.844 18.021 1.00 10.58 205 ASN C N 1
ATOM 2224 C CA . ASN C 1 32 ? -31.889 12.872 16.906 1.00 10.77 205 ASN C CA 1
ATOM 2225 C C . ASN C 1 32 ? -32.620 11.601 17.192 1.00 10.17 205 ASN C C 1
ATOM 2226 O O . ASN C 1 32 ? -32.773 11.243 18.391 1.00 12.23 205 ASN C O 1
ATOM 2231 N N . PHE C 1 33 ? -33.016 10.895 16.155 1.00 9.83 206 PHE C N 1
ATOM 2232 C CA . PHE C 1 33 ? -33.515 9.550 16.274 1.00 7.91 206 PHE C CA 1
ATOM 2233 C C . PHE C 1 33 ? -32.498 8.593 15.704 1.00 9.46 206 PHE C C 1
ATOM 2234 O O . PHE C 1 33 ? -31.801 8.905 14.719 1.00 9.64 206 PHE C O 1
ATOM 2242 N N . TYR C 1 34 ? -32.505 7.413 16.305 1.00 9.41 207 TYR C N 1
ATOM 2243 C CA . TYR C 1 34 ? -31.455 6.382 15.932 1.00 9.67 207 TYR C CA 1
ATOM 2244 C C . TYR C 1 34 ? -32.159 5.065 15.598 1.00 10.93 207 TYR C C 1
ATOM 2245 O O . TYR C 1 34 ? -33.068 4.597 16.357 1.00 12.99 207 TYR C O 1
ATOM 2254 N N . TYR C 1 35 ? -31.729 4.428 14.519 1.00 8.77 208 TYR C N 1
ATOM 2255 C CA . TYR C 1 35 ? -32.337 3.120 14.098 1.00 10.06 208 TYR C CA 1
ATOM 2256 C C . TYR C 1 35 ? -31.214 2.090 14.175 1.00 11.06 208 TYR C C 1
ATOM 2257 O O . TYR C 1 35 ? -30.189 2.256 13.546 1.00 10.29 208 TYR C O 1
ATOM 2266 N N . PHE C 1 36 ? -31.417 0.998 14.901 1.00 9.88 209 PHE C N 1
ATOM 2267 C CA . PHE C 1 36 ? -30.423 -0.102 14.997 1.00 9.25 209 PHE C CA 1
ATOM 2268 C C . PHE C 1 36 ? -30.910 -1.201 14.099 1.00 11.48 209 PHE C C 1
ATOM 2269 O O . PHE C 1 36 ? -32.066 -1.786 14.445 1.00 13.90 209 PHE C O 1
ATOM 2277 N N . SER C 1 37 ? -30.337 -1.523 12.988 1.00 11.21 210 SER C N 1
ATOM 2278 C CA . SER C 1 37 ? -30.931 -2.499 12.003 1.00 14.35 210 SER C CA 1
ATOM 2279 C C . SER C 1 37 ? -30.941 -3.918 12.691 1.00 14.77 210 SER C C 1
ATOM 2280 O O . SER C 1 37 ? -30.136 -4.275 13.561 1.00 15.09 210 SER C O 1
ATOM 2283 N N . LEU C 1 38 ? -31.856 -4.676 12.034 1.00 15.89 211 LEU C N 1
ATOM 2284 C CA . LEU C 1 38 ? -31.877 -6.113 12.309 1.00 18.85 211 LEU C CA 1
ATOM 2285 C C . LEU C 1 38 ? -31.360 -6.947 11.127 1.00 19.87 211 LEU C C 1
ATOM 2286 O O . LEU C 1 38 ? -31.156 -8.147 11.352 1.00 23.44 211 LEU C O 1
ATOM 2291 N N . ILE C 1 39 ? -31.024 -6.333 9.979 1.00 19.86 212 ILE C N 1
ATOM 2292 C CA . ILE C 1 39 ? -30.539 -7.016 8.787 1.00 22.04 212 ILE C CA 1
ATOM 2293 C C . ILE C 1 39 ? -29.060 -6.438 8.498 1.00 21.35 212 ILE C C 1
ATOM 2294 O O . ILE C 1 39 ? -28.793 -5.207 8.615 1.00 18.89 212 ILE C O 1
ATOM 2299 N N . PRO C 1 40 ? -28.072 -7.302 8.242 1.00 19.56 213 PRO C N 1
ATOM 2300 C CA . PRO C 1 40 ? -26.716 -6.867 7.827 1.00 17.69 213 PRO C CA 1
ATOM 2301 C C . PRO C 1 40 ? -26.592 -6.438 6.348 1.00 19.51 213 PRO C C 1
ATOM 2302 O O . PRO C 1 40 ? -27.227 -6.877 5.453 1.00 17.89 213 PRO C O 1
ATOM 2306 N N . LYS C 1 41 ? -25.795 -5.354 6.132 1.00 16.30 214 LYS C N 1
ATOM 2307 C CA . LYS C 1 41 ? -25.427 -4.847 4.815 1.00 16.99 214 LYS C CA 1
ATOM 2308 C C . LYS C 1 41 ? -23.968 -4.477 4.779 1.00 15.45 214 LYS C C 1
ATOM 2309 O O . LYS C 1 41 ? -23.359 -4.314 5.831 1.00 13.56 214 LYS C O 1
ATOM 2315 N N . THR C 1 42 ? -23.499 -4.330 3.557 1.00 15.48 215 THR C N 1
ATOM 2316 C CA . THR C 1 42 ? -22.181 -3.664 3.415 1.00 15.50 215 THR C CA 1
ATOM 2317 C C . THR C 1 42 ? -22.332 -2.230 3.956 1.00 14.27 215 THR C C 1
ATOM 2318 O O . THR C 1 42 ? -23.413 -1.684 4.079 1.00 13.84 215 THR C O 1
ATOM 2322 N N . TRP C 1 43 ? -21.185 -1.570 4.173 1.00 14.26 216 TRP C N 1
ATOM 2323 C CA . TRP C 1 43 ? -21.238 -0.118 4.622 1.00 11.52 216 TRP C CA 1
ATOM 2324 C C . TRP C 1 43 ? -22.015 0.738 3.741 1.00 11.78 216 TRP C C 1
ATOM 2325 O O . TRP C 1 43 ? -22.920 1.492 4.148 1.00 11.47 216 TRP C O 1
ATOM 2336 N N . TYR C 1 44 ? -21.763 0.621 2.458 1.00 12.05 217 TYR C N 1
ATOM 2337 C CA . TYR C 1 44 ? -22.419 1.513 1.510 1.00 10.62 217 TYR C CA 1
ATOM 2338 C C . TYR C 1 44 ? -23.960 1.235 1.331 1.00 11.67 217 TYR C C 1
ATOM 2339 O O . TYR C 1 44 ? -24.770 2.129 1.137 1.00 11.81 217 TYR C O 1
ATOM 2348 N N . SER C 1 45 ? -24.185 -0.106 1.219 1.00 12.82 218 SER C N 1
ATOM 2349 C CA . SER C 1 45 ? -25.625 -0.477 1.116 1.00 14.29 218 SER C CA 1
ATOM 2350 C C . SER C 1 45 ? -26.399 -0.039 2.458 1.00 13.63 218 SER C C 1
ATOM 2351 O O . SER C 1 45 ? -27.556 0.313 2.389 1.00 13.56 218 SER C O 1
ATOM 2354 N N . ALA C 1 46 ? -25.756 -0.153 3.592 1.00 12.93 219 ALA C N 1
ATOM 2355 C CA . ALA C 1 46 ? -26.281 0.325 4.923 1.00 13.06 219 ALA C CA 1
ATOM 2356 C C . ALA C 1 46 ? -26.574 1.843 4.723 1.00 11.00 219 ALA C C 1
ATOM 2357 O O . ALA C 1 46 ? -27.667 2.366 5.009 1.00 12.35 219 ALA C O 1
ATOM 2359 N N . GLU C 1 47 ? -25.582 2.615 4.202 1.00 11.94 220 GLU C N 1
ATOM 2360 C CA . GLU C 1 47 ? -25.771 4.035 3.919 1.00 12.42 220 GLU C CA 1
ATOM 2361 C C . GLU C 1 47 ? -26.961 4.320 3.054 1.00 12.08 220 GLU C C 1
ATOM 2362 O O . GLU C 1 47 ? -27.770 5.206 3.358 1.00 12.33 220 GLU C O 1
ATOM 2368 N N . GLN C 1 48 ? -27.044 3.589 1.922 1.00 12.98 221 GLN C N 1
ATOM 2369 C CA A GLN C 1 48 ? -28.195 3.650 1.038 0.50 14.94 221 GLN C CA 1
ATOM 2370 C CA B GLN C 1 48 ? -28.225 3.848 1.118 0.50 14.55 221 GLN C CA 1
ATOM 2371 C C . GLN C 1 48 ? -29.539 3.448 1.741 1.00 12.11 221 GLN C C 1
ATOM 2372 O O . GLN C 1 48 ? -30.495 4.195 1.449 1.00 15.50 221 GLN C O 1
ATOM 2383 N N . PHE C 1 49 ? -29.573 2.447 2.606 1.00 14.47 222 PHE C N 1
ATOM 2384 C CA . PHE C 1 49 ? -30.797 2.156 3.420 1.00 13.64 222 PHE C CA 1
ATOM 2385 C C . PHE C 1 49 ? -31.086 3.340 4.265 1.00 13.53 222 PHE C C 1
ATOM 2386 O O . PHE C 1 49 ? -32.216 3.899 4.314 1.00 14.63 222 PHE C O 1
ATOM 2394 N N . CYS C 1 50 ? -30.043 3.893 4.929 1.00 12.31 223 CYS C N 1
ATOM 2395 C CA . CYS C 1 50 ? -30.358 5.056 5.783 1.00 11.88 223 CYS C CA 1
ATOM 2396 C C . CYS C 1 50 ? -30.905 6.208 4.994 1.00 13.09 223 CYS C C 1
ATOM 2397 O O . CYS C 1 50 ? -31.878 6.897 5.418 1.00 12.79 223 CYS C O 1
ATOM 2400 N N . VAL C 1 51 ? -30.243 6.534 3.905 1.00 13.57 224 VAL C N 1
ATOM 2401 C CA . VAL C 1 51 ? -30.712 7.663 3.019 1.00 14.80 224 VAL C CA 1
ATOM 2402 C C . VAL C 1 51 ? -32.213 7.382 2.510 1.00 16.54 224 VAL C C 1
ATOM 2403 O O . VAL C 1 51 ? -32.977 8.327 2.534 1.00 16.86 224 VAL C O 1
ATOM 2407 N N . SER C 1 52 ? -32.526 6.144 2.235 1.00 15.68 225 SER C N 1
ATOM 2408 C CA . SER C 1 52 ? -33.979 5.889 1.873 1.00 18.84 225 SER C CA 1
ATOM 2409 C C . SER C 1 52 ? -34.915 6.115 2.988 1.00 20.43 225 SER C C 1
ATOM 2410 O O . SER C 1 52 ? -36.136 6.135 2.762 1.00 21.05 225 SER C O 1
ATOM 2413 N N . ARG C 1 53 ? -34.440 6.286 4.229 1.00 17.85 226 ARG C N 1
ATOM 2414 C CA . ARG C 1 53 ? -35.246 6.551 5.476 1.00 18.51 226 ARG C CA 1
ATOM 2415 C C . ARG C 1 53 ? -34.910 7.968 5.956 1.00 16.29 226 ARG C C 1
ATOM 2416 O O . ARG C 1 53 ? -35.105 8.277 7.113 1.00 20.21 226 ARG C O 1
ATOM 2424 N N . ASN C 1 54 ? -34.399 8.848 5.080 1.00 16.64 227 ASN C N 1
ATOM 2425 C CA . ASN C 1 54 ? -34.152 10.246 5.355 1.00 17.22 227 ASN C CA 1
ATOM 2426 C C . ASN C 1 54 ? -33.127 10.350 6.544 1.00 16.74 227 ASN C C 1
ATOM 2427 O O . ASN C 1 54 ? -33.249 11.235 7.357 1.00 16.15 227 ASN C O 1
ATOM 2432 N N . SER C 1 55 ? -32.064 9.539 6.379 1.00 15.11 228 SER C N 1
ATOM 2433 C CA . SER C 1 55 ? -31.101 9.568 7.520 1.00 13.28 228 SER C CA 1
ATOM 2434 C C . SER C 1 55 ? -29.739 9.240 6.893 1.00 11.95 228 SER C C 1
ATOM 2435 O O . SER C 1 55 ? -29.536 9.105 5.684 1.00 12.77 228 SER C O 1
ATOM 2438 N N . HIS C 1 56 ? -28.764 9.096 7.787 1.00 10.99 229 HIS C N 1
ATOM 2439 C CA . HIS C 1 56 ? -27.390 8.680 7.426 1.00 10.64 229 HIS C CA 1
ATOM 2440 C C . HIS C 1 56 ? -26.894 7.672 8.439 1.00 9.72 229 HIS C C 1
ATOM 2441 O O . HIS C 1 56 ? -27.344 7.697 9.610 1.00 9.61 229 HIS C O 1
ATOM 2448 N N . LEU C 1 57 ? -25.923 6.870 8.066 1.00 8.39 230 LEU C N 1
ATOM 2449 C CA . LEU C 1 57 ? -25.197 6.184 9.138 1.00 6.94 230 LEU C CA 1
ATOM 2450 C C . LEU C 1 57 ? -24.656 7.124 10.154 1.00 9.64 230 LEU C C 1
ATOM 2451 O O . LEU C 1 57 ? -24.248 8.230 9.842 1.00 8.70 230 LEU C O 1
ATOM 2456 N N . THR C 1 58 ? -24.771 6.737 11.462 1.00 8.10 231 THR C N 1
ATOM 2457 C CA . THR C 1 58 ? -24.609 7.770 12.435 1.00 7.40 231 THR C CA 1
ATOM 2458 C C . THR C 1 58 ? -23.176 8.276 12.625 1.00 9.39 231 THR C C 1
ATOM 2459 O O . THR C 1 58 ? -22.187 7.529 12.512 1.00 8.25 231 THR C O 1
ATOM 2463 N N . SER C 1 59 ? -23.033 9.577 12.883 1.00 7.47 232 SER C N 1
ATOM 2464 C CA . SER C 1 59 ? -21.814 10.145 13.454 1.00 7.79 232 SER C CA 1
ATOM 2465 C C . SER C 1 59 ? -21.862 9.985 14.970 1.00 8.25 232 SER C C 1
ATOM 2466 O O . SER C 1 59 ? -22.909 9.701 15.554 1.00 9.22 232 SER C O 1
ATOM 2469 N N . VAL C 1 60 ? -20.740 10.266 15.586 1.00 9.40 233 VAL C N 1
ATOM 2470 C CA . VAL C 1 60 ? -20.559 10.282 17.062 1.00 10.23 233 VAL C CA 1
ATOM 2471 C C . VAL C 1 60 ? -19.711 11.363 17.484 1.00 9.76 233 VAL C C 1
ATOM 2472 O O . VAL C 1 60 ? -18.521 11.427 17.068 1.00 14.50 233 VAL C O 1
ATOM 2476 N N . THR C 1 61 ? -20.302 12.274 18.233 1.00 12.64 234 THR C N 1
ATOM 2477 C CA . THR C 1 61 ? -19.582 13.545 18.549 1.00 14.95 234 THR C CA 1
ATOM 2478 C C . THR C 1 61 ? -19.599 13.943 20.004 1.00 16.56 234 THR C C 1
ATOM 2479 O O . THR C 1 61 ? -19.300 15.104 20.299 1.00 17.91 234 THR C O 1
ATOM 2483 N N . SER C 1 62 ? -20.040 13.054 20.865 1.00 15.23 235 SER C N 1
ATOM 2484 C CA . SER C 1 62 ? -19.863 13.366 22.280 1.00 15.32 235 SER C CA 1
ATOM 2485 C C . SER C 1 62 ? -19.767 12.018 22.950 1.00 15.68 235 SER C C 1
ATOM 2486 O O . SER C 1 62 ? -20.163 10.932 22.527 1.00 13.66 235 SER C O 1
ATOM 2489 N N . GLU C 1 63 ? -19.288 12.124 24.210 1.00 16.00 236 GLU C N 1
ATOM 2490 C CA . GLU C 1 63 ? -19.310 10.929 24.997 1.00 16.91 236 GLU C CA 1
ATOM 2491 C C . GLU C 1 63 ? -20.684 10.335 25.318 1.00 15.98 236 GLU C C 1
ATOM 2492 O O . GLU C 1 63 ? -20.810 9.121 25.324 1.00 16.39 236 GLU C O 1
ATOM 2498 N N . SER C 1 64 ? -21.675 11.152 25.627 1.00 15.75 237 SER C N 1
ATOM 2499 C CA . SER C 1 64 ? -23.011 10.644 25.884 1.00 14.56 237 SER C CA 1
ATOM 2500 C C . SER C 1 64 ? -23.624 9.923 24.660 1.00 14.02 237 SER C C 1
ATOM 2501 O O . SER C 1 64 ? -24.371 9.005 24.829 1.00 14.49 237 SER C O 1
ATOM 2504 N N . GLU C 1 65 ? -23.304 10.437 23.456 1.00 12.84 238 GLU C N 1
ATOM 2505 C CA . GLU C 1 65 ? -23.735 9.709 22.284 1.00 12.06 238 GLU C CA 1
ATOM 2506 C C . GLU C 1 65 ? -23.053 8.425 22.049 1.00 12.79 238 GLU C C 1
ATOM 2507 O O . GLU C 1 65 ? -23.724 7.420 21.714 1.00 12.28 238 GLU C O 1
ATOM 2513 N N . GLN C 1 66 ? -21.750 8.427 22.232 1.00 11.71 239 GLN C N 1
ATOM 2514 C CA . GLN C 1 66 ? -21.122 7.123 22.232 1.00 12.12 239 GLN C CA 1
ATOM 2515 C C . GLN C 1 66 ? -21.657 6.063 23.263 1.00 9.21 239 GLN C C 1
ATOM 2516 O O . GLN C 1 66 ? -21.771 4.912 22.873 1.00 12.26 239 GLN C O 1
ATOM 2522 N N . GLU C 1 67 ? -21.915 6.595 24.452 1.00 13.36 240 GLU C N 1
ATOM 2523 C CA A GLU C 1 67 ? -22.476 5.772 25.548 0.50 14.19 240 GLU C CA 1
ATOM 2524 C CA B GLU C 1 67 ? -22.450 5.721 25.481 0.50 14.23 240 GLU C CA 1
ATOM 2525 C C . GLU C 1 67 ? -23.813 5.201 25.083 1.00 14.34 240 GLU C C 1
ATOM 2526 O O . GLU C 1 67 ? -24.073 4.018 25.203 1.00 15.34 240 GLU C O 1
ATOM 2537 N N . LEU C 1 68 ? -24.745 6.076 24.568 1.00 14.22 241 LEU C N 1
ATOM 2538 C CA . LEU C 1 68 ? -26.006 5.570 24.084 1.00 15.40 241 LEU C CA 1
ATOM 2539 C C . LEU C 1 68 ? -25.865 4.489 23.101 1.00 13.22 241 LEU C C 1
ATOM 2540 O O . LEU C 1 68 ? -26.526 3.418 23.101 1.00 14.17 241 LEU C O 1
ATOM 2545 N N . LEU C 1 69 ? -24.952 4.726 22.145 1.00 10.87 242 LEU C N 1
ATOM 2546 C CA . LEU C 1 69 ? -24.804 3.802 21.094 1.00 11.85 242 LEU C CA 1
ATOM 2547 C C . LEU C 1 69 ? -24.148 2.432 21.515 1.00 11.77 242 LEU C C 1
ATOM 2548 O O . LEU C 1 69 ? -24.686 1.421 21.136 1.00 12.58 242 LEU C O 1
ATOM 2553 N N . TYR C 1 70 ? -23.054 2.481 22.276 1.00 11.67 243 TYR C N 1
ATOM 2554 C CA . TYR C 1 70 ? -22.529 1.152 22.636 1.00 13.35 243 TYR C CA 1
ATOM 2555 C C . TYR C 1 70 ? -23.425 0.345 23.637 1.00 11.20 243 TYR C C 1
ATOM 2556 O O . TYR C 1 70 ? -23.484 -0.845 23.458 1.00 14.83 243 TYR C O 1
ATOM 2565 N N . LYS C 1 71 ? -24.086 1.100 24.500 1.00 12.06 244 LYS C N 1
ATOM 2566 C CA . LYS C 1 71 ? -25.030 0.430 25.532 1.00 14.00 244 LYS C CA 1
ATOM 2567 C C . LYS C 1 71 ? -26.108 -0.174 24.713 1.00 14.41 244 LYS C C 1
ATOM 2568 O O . LYS C 1 71 ? -26.444 -1.346 24.852 1.00 16.90 244 LYS C O 1
ATOM 2574 N N . THR C 1 72 ? -26.755 0.628 23.778 1.00 12.78 245 THR C N 1
ATOM 2575 C CA . THR C 1 72 ? -27.783 0.056 22.947 1.00 12.23 245 THR C CA 1
ATOM 2576 C C . THR C 1 72 ? -27.429 -1.116 22.110 1.00 11.84 245 THR C C 1
ATOM 2577 O O . THR C 1 72 ? -28.167 -2.062 21.843 1.00 14.28 245 THR C O 1
ATOM 2581 N N . ALA C 1 73 ? -26.242 -1.075 21.546 1.00 11.16 246 ALA C N 1
ATOM 2582 C CA . ALA C 1 73 ? -25.734 -2.133 20.683 1.00 11.38 246 ALA C CA 1
ATOM 2583 C C . ALA C 1 73 ? -25.589 -3.558 21.412 1.00 11.32 246 ALA C C 1
ATOM 2584 O O . ALA C 1 73 ? -25.670 -4.491 20.724 1.00 14.65 246 ALA C O 1
ATOM 2586 N N . GLY C 1 74 ? -25.391 -3.371 22.697 1.00 15.41 247 GLY C N 1
ATOM 2587 C CA . GLY C 1 74 ? -25.663 -4.630 23.544 1.00 17.20 247 GLY C CA 1
ATOM 2588 C C . GLY C 1 74 ? -24.581 -5.587 23.201 1.00 17.50 247 GLY C C 1
ATOM 2589 O O . GLY C 1 74 ? -24.857 -6.844 23.252 1.00 21.22 247 GLY C O 1
ATOM 2590 N N . GLY C 1 75 ? -23.366 -5.118 22.819 1.00 16.64 248 GLY C N 1
ATOM 2591 C CA . GLY C 1 75 ? -22.258 -5.987 22.695 1.00 18.11 248 GLY C CA 1
ATOM 2592 C C . GLY C 1 75 ? -22.231 -6.633 21.365 1.00 14.49 248 GLY C C 1
ATOM 2593 O O . GLY C 1 75 ? -21.317 -7.384 21.161 1.00 18.71 248 GLY C O 1
ATOM 2594 N N . LEU C 1 76 ? -23.188 -6.276 20.406 1.00 16.33 249 LEU C N 1
ATOM 2595 C CA . LEU C 1 76 ? -23.234 -6.641 19.021 1.00 15.65 249 LEU C CA 1
ATOM 2596 C C . LEU C 1 76 ? -22.492 -5.567 18.007 1.00 18.65 249 LEU C C 1
ATOM 2597 O O . LEU C 1 76 ? -22.471 -4.447 18.377 1.00 15.52 249 LEU C O 1
ATOM 2602 N N . ILE C 1 77 ? -22.025 -5.963 16.824 1.00 16.53 250 ILE C N 1
ATOM 2603 C CA A ILE C 1 77 ? -21.224 -4.999 15.992 0.50 17.53 250 ILE C CA 1
ATOM 2604 C CA B ILE C 1 77 ? -21.237 -5.035 15.900 0.50 18.30 250 ILE C CA 1
ATOM 2605 C C . ILE C 1 77 ? -22.125 -4.350 14.910 1.00 16.51 250 ILE C C 1
ATOM 2606 O O . ILE C 1 77 ? -22.843 -4.949 14.146 1.00 17.02 250 ILE C O 1
ATOM 2615 N N . TYR C 1 78 ? -22.043 -2.957 14.841 1.00 13.21 251 TYR C N 1
ATOM 2616 C CA . TYR C 1 78 ? -22.816 -2.172 13.885 1.00 11.50 251 TYR C CA 1
ATOM 2617 C C . TYR C 1 78 ? -21.948 -1.193 13.038 1.00 10.61 251 TYR C C 1
ATOM 2618 O O . TYR C 1 78 ? -21.226 -0.436 13.698 1.00 10.61 251 TYR C O 1
ATOM 2627 N N . TRP C 1 79 ? -22.195 -1.192 11.780 1.00 11.23 252 TRP C N 1
ATOM 2628 C CA . TRP C 1 79 ? -21.612 -0.079 10.929 1.00 10.21 252 TRP C CA 1
ATOM 2629 C C . TRP C 1 79 ? -22.080 1.255 11.593 1.00 12.63 252 TRP C C 1
ATOM 2630 O O . TRP C 1 79 ? -23.307 1.432 11.888 1.00 11.58 252 TRP C O 1
ATOM 2641 N N . ILE C 1 80 ? -21.160 2.210 11.667 1.00 10.48 253 ILE C N 1
ATOM 2642 C CA . ILE C 1 80 ? -21.496 3.631 11.894 1.00 9.99 253 ILE C CA 1
ATOM 2643 C C . ILE C 1 80 ? -20.972 4.374 10.686 1.00 10.11 253 ILE C C 1
ATOM 2644 O O . ILE C 1 80 ? -20.393 3.871 9.747 1.00 9.70 253 ILE C O 1
ATOM 2649 N N . GLY C 1 81 ? -21.160 5.721 10.627 1.00 8.13 254 GLY C N 1
ATOM 2650 C CA . GLY C 1 81 ? -20.852 6.602 9.503 1.00 9.50 254 GLY C CA 1
ATOM 2651 C C . GLY C 1 81 ? -19.364 6.890 9.288 1.00 8.87 254 GLY C C 1
ATOM 2652 O O . GLY C 1 81 ? -19.047 7.813 8.513 1.00 10.38 254 GLY C O 1
ATOM 2653 N N . LEU C 1 82 ? -18.458 6.131 9.855 1.00 7.94 255 LEU C N 1
ATOM 2654 C CA . LEU C 1 82 ? -16.987 6.343 9.739 1.00 10.08 255 LEU C CA 1
ATOM 2655 C C . LEU C 1 82 ? -16.511 5.772 8.512 1.00 9.15 255 LEU C C 1
ATOM 2656 O O . LEU C 1 82 ? -16.705 4.551 8.140 1.00 11.13 255 LEU C O 1
ATOM 2661 N N . THR C 1 83 ? -15.789 6.532 7.704 1.00 9.71 256 THR C N 1
ATOM 2662 C CA . THR C 1 83 ? -15.208 6.060 6.499 1.00 10.03 256 THR C CA 1
ATOM 2663 C C . THR C 1 83 ? -13.988 6.921 6.111 1.00 10.24 256 THR C C 1
ATOM 2664 O O . THR C 1 83 ? -13.945 8.105 6.456 1.00 10.67 256 THR C O 1
ATOM 2668 N N . LYS C 1 84 ? -13.014 6.317 5.389 1.00 11.21 257 LYS C N 1
ATOM 2669 C CA . LYS C 1 84 ? -11.872 7.196 4.929 1.00 13.26 257 LYS C CA 1
ATOM 2670 C C . LYS C 1 84 ? -12.333 7.992 3.750 1.00 16.00 257 LYS C C 1
ATOM 2671 O O . LYS C 1 84 ? -13.124 7.474 2.899 1.00 17.88 257 LYS C O 1
ATOM 2677 N N . ALA C 1 85 ? -11.767 9.226 3.622 1.00 18.73 258 ALA C N 1
ATOM 2678 C CA . ALA C 1 85 ? -11.998 10.162 2.485 1.00 24.05 258 ALA C CA 1
ATOM 2679 C C . ALA C 1 85 ? -10.789 11.116 2.280 1.00 25.94 258 ALA C C 1
ATOM 2680 O O . ALA C 1 85 ? -9.976 11.264 3.178 1.00 27.33 258 ALA C O 1
ATOM 2682 N N . GLY C 1 86 ? -10.717 11.768 1.114 1.00 29.57 259 GLY C N 1
ATOM 2683 C CA . GLY C 1 86 ? -9.512 12.599 0.720 1.00 32.36 259 GLY C CA 1
ATOM 2684 C C . GLY C 1 86 ? -8.274 11.783 0.414 1.00 34.79 259 GLY C C 1
ATOM 2685 O O . GLY C 1 86 ? -8.284 10.579 0.494 1.00 33.21 259 GLY C O 1
ATOM 2686 N N . MET C 1 87 ? -7.151 12.419 0.045 1.00 37.82 260 MET C N 1
ATOM 2687 C CA . MET C 1 87 ? -5.961 11.632 -0.381 1.00 38.85 260 MET C CA 1
ATOM 2688 C C . MET C 1 87 ? -5.061 11.070 0.731 1.00 39.36 260 MET C C 1
ATOM 2689 O O . MET C 1 87 ? -4.216 10.246 0.457 1.00 40.72 260 MET C O 1
ATOM 2694 N N . GLU C 1 88 ? -5.205 11.539 1.980 1.00 37.95 261 GLU C N 1
ATOM 2695 C CA . GLU C 1 88 ? -4.413 10.996 3.104 1.00 38.14 261 GLU C CA 1
ATOM 2696 C C . GLU C 1 88 ? -5.136 9.841 3.811 1.00 33.77 261 GLU C C 1
ATOM 2697 O O . GLU C 1 88 ? -4.571 9.203 4.713 1.00 35.01 261 GLU C O 1
ATOM 2703 N N . GLY C 1 89 ? -6.363 9.556 3.321 1.00 32.49 262 GLY C N 1
ATOM 2704 C CA . GLY C 1 89 ? -7.153 8.473 3.889 1.00 27.61 262 GLY C CA 1
ATOM 2705 C C . GLY C 1 89 ? -7.538 8.910 5.283 1.00 24.09 262 GLY C C 1
ATOM 2706 O O . GLY C 1 89 ? -7.543 8.024 6.191 1.00 23.77 262 GLY C O 1
ATOM 2707 N N . ASP C 1 90 ? -7.743 10.246 5.548 1.00 18.62 263 ASP C N 1
ATOM 2708 C CA . ASP C 1 90 ? -8.195 10.597 6.889 1.00 15.61 263 ASP C CA 1
ATOM 2709 C C . ASP C 1 90 ? -9.609 10.128 7.098 1.00 13.49 263 ASP C C 1
ATOM 2710 O O . ASP C 1 90 ? -10.398 10.078 6.154 1.00 14.55 263 ASP C O 1
ATOM 2715 N N . TRP C 1 91 ? -9.935 9.801 8.340 1.00 11.00 264 TRP C N 1
ATOM 2716 C CA . TRP C 1 91 ? -11.331 9.371 8.612 1.00 10.64 264 TRP C CA 1
ATOM 2717 C C . TRP C 1 91 ? -12.304 10.538 8.519 1.00 10.04 264 TRP C C 1
ATOM 2718 O O . TRP C 1 91 ? -11.880 11.724 8.740 1.00 11.86 264 TRP C O 1
ATOM 2729 N N . SER C 1 92 ? -13.568 10.212 8.181 1.00 9.07 265 SER C N 1
ATOM 2730 C CA . SER C 1 92 ? -14.585 11.266 7.933 1.00 8.92 265 SER C CA 1
ATOM 2731 C C . SER C 1 92 ? -15.903 10.627 8.383 1.00 8.24 265 SER C C 1
ATOM 2732 O O . SER C 1 92 ? -16.012 9.421 8.558 1.00 8.39 265 SER C O 1
ATOM 2735 N N . TRP C 1 93 ? -16.888 11.503 8.461 1.00 8.42 266 TRP C N 1
ATOM 2736 C CA . TRP C 1 93 ? -18.277 11.141 8.698 1.00 6.24 266 TRP C CA 1
ATOM 2737 C C . TRP C 1 93 ? -19.094 11.251 7.404 1.00 7.29 266 TRP C C 1
ATOM 2738 O O . TRP C 1 93 ? -19.136 12.345 6.799 1.00 9.40 266 TRP C O 1
ATOM 2749 N N . VAL C 1 94 ? -19.853 10.240 7.076 1.00 7.55 267 VAL C N 1
ATOM 2750 C CA . VAL C 1 94 ? -20.652 10.291 5.808 1.00 8.09 267 VAL C CA 1
ATOM 2751 C C . VAL C 1 94 ? -21.730 11.300 5.937 1.00 8.21 267 VAL C C 1
ATOM 2752 O O . VAL C 1 94 ? -22.118 11.854 4.916 1.00 10.77 267 VAL C O 1
ATOM 2756 N N . ASP C 1 95 ? -22.182 11.689 7.142 1.00 8.30 268 ASP C N 1
ATOM 2757 C CA . ASP C 1 95 ? -23.213 12.818 7.241 1.00 9.93 268 ASP C CA 1
ATOM 2758 C C . ASP C 1 95 ? -22.658 14.172 7.102 1.00 9.52 268 ASP C C 1
ATOM 2759 O O . ASP C 1 95 ? -23.356 15.194 7.285 1.00 11.72 268 ASP C O 1
ATOM 2764 N N . ASP C 1 96 ? -21.345 14.269 6.875 1.00 7.79 269 ASP C N 1
ATOM 2765 C CA . ASP C 1 96 ? -20.546 15.526 6.617 1.00 8.81 269 ASP C CA 1
ATOM 2766 C C . ASP C 1 96 ? -20.253 16.317 7.892 1.00 9.00 269 ASP C C 1
ATOM 2767 O O . ASP C 1 96 ? -19.630 17.384 7.830 1.00 11.19 269 ASP C O 1
ATOM 2772 N N . THR C 1 97 ? -20.564 15.756 9.092 1.00 9.46 270 THR C N 1
ATOM 2773 C CA . THR C 1 97 ? -19.974 16.337 10.337 1.00 8.78 270 THR C CA 1
ATOM 2774 C C . THR C 1 97 ? -18.480 16.366 10.190 1.00 10.23 270 THR C C 1
ATOM 2775 O O . THR C 1 97 ? -17.876 15.313 9.875 1.00 8.65 270 THR C O 1
ATOM 2779 N N . PRO C 1 98 ? -17.794 17.473 10.342 1.00 10.18 271 PRO C N 1
ATOM 2780 C CA . PRO C 1 98 ? -16.351 17.458 10.423 1.00 9.54 271 PRO C CA 1
ATOM 2781 C C . PRO C 1 98 ? -15.811 16.425 11.465 1.00 9.73 271 PRO C C 1
ATOM 2782 O O . PRO C 1 98 ? -16.350 16.326 12.550 1.00 12.45 271 PRO C O 1
ATOM 2786 N N . PHE C 1 99 ? -14.865 15.629 11.039 1.00 10.32 272 PHE C N 1
ATOM 2787 C CA . PHE C 1 99 ? -14.287 14.589 11.875 1.00 10.41 272 PHE C CA 1
ATOM 2788 C C . PHE C 1 99 ? -13.199 15.166 12.736 1.00 10.08 272 PHE C C 1
ATOM 2789 O O . PHE C 1 99 ? -12.251 15.729 12.235 1.00 11.65 272 PHE C O 1
ATOM 2797 N N . ASN C 1 100 ? -13.375 15.019 14.024 1.00 9.65 273 ASN C N 1
ATOM 2798 C CA . ASN C 1 100 ? -12.440 15.599 15.037 1.00 9.39 273 ASN C CA 1
ATOM 2799 C C . ASN C 1 100 ? -11.447 14.420 15.461 1.00 9.10 273 ASN C C 1
ATOM 2800 O O . ASN C 1 100 ? -11.896 13.625 16.275 1.00 10.85 273 ASN C O 1
ATOM 2805 N N . LYS C 1 101 ? -10.267 14.375 14.857 1.00 11.46 274 LYS C N 1
ATOM 2806 C CA . LYS C 1 101 ? -9.382 13.291 15.164 1.00 11.47 274 LYS C CA 1
ATOM 2807 C C . LYS C 1 101 ? -8.931 13.238 16.619 1.00 12.70 274 LYS C C 1
ATOM 2808 O O . LYS C 1 101 ? -8.964 12.150 17.220 1.00 15.70 274 LYS C O 1
ATOM 2814 N N . VAL C 1 102 ? -8.625 14.392 17.189 1.00 10.82 275 VAL C N 1
ATOM 2815 C CA . VAL C 1 102 ? -8.153 14.459 18.596 1.00 13.29 275 VAL C CA 1
ATOM 2816 C C . VAL C 1 102 ? -9.245 13.966 19.520 1.00 14.62 275 VAL C C 1
ATOM 2817 O O . VAL C 1 102 ? -9.002 13.076 20.339 1.00 15.77 275 VAL C O 1
ATOM 2821 N N . GLN C 1 103 ? -10.484 14.438 19.371 1.00 11.00 276 GLN C N 1
ATOM 2822 C CA . GLN C 1 103 ? -11.566 14.118 20.260 1.00 12.89 276 GLN C CA 1
ATOM 2823 C C . GLN C 1 103 ? -12.130 12.735 19.960 1.00 15.70 276 GLN C C 1
ATOM 2824 O O . GLN C 1 103 ? -12.723 12.148 20.871 1.00 19.27 276 GLN C O 1
ATOM 2830 N N . SER C 1 104 ? -11.861 12.141 18.881 1.00 12.47 277 SER C N 1
ATOM 2831 C CA . SER C 1 104 ? -12.320 10.768 18.594 1.00 14.42 277 SER C CA 1
ATOM 2832 C C . SER C 1 104 ? -11.320 9.739 18.974 1.00 16.49 277 SER C C 1
ATOM 2833 O O . SER C 1 104 ? -11.671 8.563 18.940 1.00 14.18 277 SER C O 1
ATOM 2836 N N . ALA C 1 105 ? -10.050 10.137 19.289 1.00 16.40 278 ALA C N 1
ATOM 2837 C CA . ALA C 1 105 ? -9.055 9.073 19.552 1.00 16.40 278 ALA C CA 1
ATOM 2838 C C . ALA C 1 105 ? -9.458 8.189 20.711 1.00 16.57 278 ALA C C 1
ATOM 2839 O O . ALA C 1 105 ? -9.221 7.013 20.633 1.00 18.19 278 ALA C O 1
ATOM 2841 N N . ARG C 1 106 ? -10.119 8.776 21.665 1.00 16.68 279 ARG C N 1
ATOM 2842 C CA . ARG C 1 106 ? -10.568 7.965 22.802 1.00 21.48 279 ARG C CA 1
ATOM 2843 C C . ARG C 1 106 ? -11.727 7.006 22.490 1.00 18.98 279 ARG C C 1
ATOM 2844 O O . ARG C 1 106 ? -12.181 6.311 23.385 1.00 19.36 279 ARG C O 1
ATOM 2852 N N . PHE C 1 107 ? -12.333 7.049 21.272 1.00 14.74 280 PHE C N 1
ATOM 2853 C CA . PHE C 1 107 ? -13.466 6.232 21.012 1.00 13.35 280 PHE C CA 1
ATOM 2854 C C . PHE C 1 107 ? -13.115 5.002 20.208 1.00 11.96 280 PHE C C 1
ATOM 2855 O O . PHE C 1 107 ? -13.987 4.152 19.979 1.00 12.59 280 PHE C O 1
ATOM 2863 N N . TRP C 1 108 ? -11.848 4.858 19.776 1.00 14.41 281 TRP C N 1
ATOM 2864 C CA . TRP C 1 108 ? -11.366 3.606 19.087 1.00 13.30 281 TRP C CA 1
ATOM 2865 C C . TRP C 1 108 ? -10.932 2.528 20.160 1.00 16.94 281 TRP C C 1
ATOM 2866 O O . TRP C 1 108 ? -10.526 2.899 21.233 1.00 19.77 281 TRP C O 1
ATOM 2877 N N . ILE C 1 109 ? -11.135 1.301 19.823 1.00 16.77 282 ILE C N 1
ATOM 2878 C CA . ILE C 1 109 ? -10.576 0.189 20.597 1.00 17.95 282 ILE C CA 1
ATOM 2879 C C . ILE C 1 109 ? -9.045 0.374 20.525 1.00 21.82 282 ILE C C 1
ATOM 2880 O O . ILE C 1 109 ? -8.569 0.720 19.509 1.00 18.91 282 ILE C O 1
ATOM 2885 N N . PRO C 1 110 ? -8.320 0.157 21.640 1.00 24.62 283 PRO C N 1
ATOM 2886 C CA . PRO C 1 110 ? -6.855 0.271 21.631 1.00 26.16 283 PRO C CA 1
ATOM 2887 C C . PRO C 1 110 ? -6.195 -0.504 20.550 1.00 23.42 283 PRO C C 1
ATOM 2888 O O . PRO C 1 110 ? -6.550 -1.626 20.304 1.00 25.03 283 PRO C O 1
ATOM 2892 N N . GLY C 1 111 ? -5.346 0.180 19.784 1.00 22.95 284 GLY C N 1
ATOM 2893 C CA . GLY C 1 111 ? -4.747 -0.438 18.616 1.00 21.39 284 GLY C CA 1
ATOM 2894 C C . GLY C 1 111 ? -5.504 -0.306 17.303 1.00 19.88 284 GLY C C 1
ATOM 2895 O O . GLY C 1 111 ? -4.992 -0.689 16.254 1.00 24.80 284 GLY C O 1
ATOM 2896 N N . GLU C 1 112 ? -6.757 0.185 17.351 1.00 19.47 285 GLU C N 1
ATOM 2897 C CA . GLU C 1 112 ? -7.468 0.551 16.139 1.00 17.00 285 GLU C CA 1
ATOM 2898 C C . GLU C 1 112 ? -7.292 2.051 15.906 1.00 13.14 285 GLU C C 1
ATOM 2899 O O . GLU C 1 112 ? -7.285 2.809 16.823 1.00 15.04 285 GLU C O 1
ATOM 2905 N N . PRO C 1 113 ? -7.464 2.445 14.628 1.00 14.26 286 PRO C N 1
ATOM 2906 C CA . PRO C 1 113 ? -7.653 1.652 13.401 1.00 16.65 286 PRO C CA 1
ATOM 2907 C C . PRO C 1 113 ? -6.364 0.941 12.889 1.00 18.54 286 PRO C C 1
ATOM 2908 O O . PRO C 1 113 ? -5.301 1.644 12.917 1.00 20.33 286 PRO C O 1
ATOM 2912 N N . ASN C 1 114 ? -6.432 -0.350 12.725 1.00 16.32 287 ASN C N 1
ATOM 2913 C CA . ASN C 1 114 ? -5.110 -1.056 12.372 1.00 21.20 287 ASN C CA 1
ATOM 2914 C C . ASN C 1 114 ? -4.993 -1.327 10.907 1.00 22.26 287 ASN C C 1
ATOM 2915 O O . ASN C 1 114 ? -4.028 -1.946 10.442 1.00 22.43 287 ASN C O 1
ATOM 2920 N N . ASN C 1 115 ? -5.988 -0.968 10.062 1.00 20.93 288 ASN C N 1
ATOM 2921 C CA . ASN C 1 115 ? -5.923 -1.222 8.651 1.00 20.04 288 ASN C CA 1
ATOM 2922 C C . ASN C 1 115 ? -5.469 -2.629 8.311 1.00 23.00 288 ASN C C 1
ATOM 2923 O O . ASN C 1 115 ? -4.549 -2.817 7.421 1.00 23.23 288 ASN C O 1
ATOM 2928 N N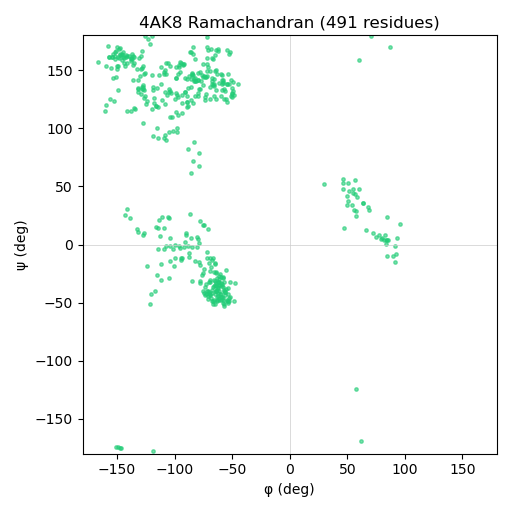 . ALA C 1 116 ? -6.079 -3.631 8.985 1.00 21.29 289 ALA C N 1
ATOM 2929 C CA . ALA C 1 116 ? -5.775 -5.088 8.579 1.00 21.04 289 ALA C CA 1
ATOM 2930 C C . ALA C 1 116 ? -5.849 -5.395 7.109 1.00 23.15 289 ALA C C 1
ATOM 2931 O O . ALA C 1 116 ? -6.779 -5.036 6.393 1.00 24.23 289 ALA C O 1
ATOM 2933 N N . GLY C 1 117 ? -4.782 -6.016 6.563 1.00 23.89 290 GLY C N 1
ATOM 2934 C CA . GLY C 1 117 ? -4.741 -6.246 5.123 1.00 23.90 290 GLY C CA 1
ATOM 2935 C C . GLY C 1 117 ? -4.663 -5.028 4.266 1.00 23.03 290 GLY C C 1
ATOM 2936 O O . GLY C 1 117 ? -4.797 -5.167 3.050 1.00 25.53 290 GLY C O 1
ATOM 2937 N N . ASN C 1 118 ? -4.377 -3.847 4.865 1.00 21.97 291 ASN C N 1
ATOM 2938 C CA . ASN C 1 118 ? -4.481 -2.587 4.054 1.00 22.90 291 ASN C CA 1
ATOM 2939 C C . ASN C 1 118 ? -5.802 -2.422 3.297 1.00 21.88 291 ASN C C 1
ATOM 2940 O O . ASN C 1 118 ? -5.866 -1.771 2.280 1.00 23.03 291 ASN C O 1
ATOM 2945 N N . ASN C 1 119 ? -6.886 -2.875 3.983 1.00 20.22 292 ASN C N 1
ATOM 2946 C CA . ASN C 1 119 ? -8.126 -2.886 3.320 1.00 16.14 292 ASN C CA 1
ATOM 2947 C C . ASN C 1 119 ? -9.266 -2.521 4.297 1.00 17.30 292 ASN C C 1
ATOM 2948 O O . ASN C 1 119 ? -10.413 -2.869 3.914 1.00 19.35 292 ASN C O 1
ATOM 2953 N N . GLU C 1 120 ? -8.987 -1.798 5.362 1.00 18.07 293 GLU C N 1
ATOM 2954 C CA . GLU C 1 120 ? -10.152 -1.523 6.322 1.00 14.51 293 GLU C CA 1
ATOM 2955 C C . GLU C 1 120 ? -10.428 0.003 6.291 1.00 12.63 293 GLU C C 1
ATOM 2956 O O . GLU C 1 120 ? -9.827 0.785 7.010 1.00 13.77 293 GLU C O 1
ATOM 2962 N N . HIS C 1 121 ? -11.363 0.355 5.352 1.00 12.70 294 HIS C N 1
ATOM 2963 C CA . HIS C 1 121 ? -11.656 1.792 5.013 1.00 12.14 294 HIS C CA 1
ATOM 2964 C C . HIS C 1 121 ? -13.036 2.295 5.514 1.00 12.12 294 HIS C C 1
ATOM 2965 O O . HIS C 1 121 ? -13.374 3.425 5.157 1.00 12.02 294 HIS C O 1
ATOM 2972 N N . CYS C 1 122 ? -13.609 1.520 6.394 1.00 11.59 295 CYS C N 1
ATOM 2973 C CA . CYS C 1 122 ? -14.896 1.895 7.061 1.00 10.63 295 CYS C CA 1
ATOM 2974 C C . CYS C 1 122 ? -14.865 1.540 8.443 1.00 10.96 295 CYS C C 1
ATOM 2975 O O . CYS C 1 122 ? -14.037 0.709 8.915 1.00 12.03 295 CYS C O 1
ATOM 2978 N N . GLY C 1 123 ? -15.733 2.079 9.308 1.00 10.59 296 GLY C N 1
ATOM 2979 C CA . GLY C 1 123 ? -15.663 1.825 10.713 1.00 11.32 296 GLY C CA 1
ATOM 2980 C C . GLY C 1 123 ? -17.009 1.453 11.404 1.00 10.18 296 GLY C C 1
ATOM 2981 O O . GLY C 1 123 ? -18.091 1.820 10.900 1.00 9.62 296 GLY C O 1
ATOM 2982 N N . ASN C 1 124 ? -16.888 0.666 12.459 1.00 11.05 297 ASN C N 1
ATOM 2983 C CA . ASN C 1 124 ? -18.068 0.130 13.185 1.00 12.27 297 ASN C CA 1
ATOM 2984 C C . ASN C 1 124 ? -17.881 0.240 14.670 1.00 12.09 297 ASN C C 1
ATOM 2985 O O . ASN C 1 124 ? -16.865 0.606 15.183 1.00 13.18 297 ASN C O 1
ATOM 2990 N N . ILE C 1 125 ? -19.036 0.132 15.420 1.00 12.82 298 ILE C N 1
ATOM 2991 C CA . ILE C 1 125 ? -19.008 0.013 16.831 1.00 12.67 298 ILE C CA 1
ATOM 2992 C C . ILE C 1 125 ? -18.935 -1.492 17.148 1.00 12.76 298 ILE C C 1
ATOM 2993 O O . ILE C 1 125 ? -19.746 -2.239 16.634 1.00 13.38 298 ILE C O 1
ATOM 2998 N N . LYS C 1 126 ? -17.859 -1.855 17.796 1.00 13.06 299 LYS C N 1
ATOM 2999 C CA . LYS C 1 126 ? -17.596 -3.316 18.005 1.00 15.19 299 LYS C CA 1
ATOM 3000 C C . LYS C 1 126 ? -17.616 -3.602 19.521 1.00 13.78 299 LYS C C 1
ATOM 3001 O O . LYS C 1 126 ? -18.275 -4.655 19.839 1.00 17.73 299 LYS C O 1
ATOM 3007 N N . ALA C 1 127 ? -17.116 -2.826 20.390 1.00 12.41 300 ALA C N 1
ATOM 3008 C CA . ALA C 1 127 ? -16.958 -3.330 21.826 1.00 14.02 300 ALA C CA 1
ATOM 3009 C C . ALA C 1 127 ? -17.956 -2.495 22.591 1.00 14.82 300 ALA C C 1
ATOM 3010 O O . ALA C 1 127 ? -18.083 -1.282 22.399 1.00 15.32 300 ALA C O 1
ATOM 3012 N N . PRO C 1 128 ? -18.497 -3.003 23.732 1.00 12.50 301 PRO C N 1
ATOM 3013 C CA . PRO C 1 128 ? -19.327 -2.281 24.617 1.00 12.39 301 PRO C CA 1
ATOM 3014 C C . PRO C 1 128 ? -18.495 -1.466 25.591 1.00 14.43 301 PRO C C 1
ATOM 3015 O O . PRO C 1 128 ? -18.393 -1.883 26.772 1.00 13.67 301 PRO C O 1
ATOM 3019 N N . SER C 1 129 ? -17.841 -0.376 25.141 1.00 12.82 302 SER C N 1
ATOM 3020 C CA . SER C 1 129 ? -16.990 0.346 25.954 1.00 15.29 302 SER C CA 1
ATOM 3021 C C . SER C 1 129 ? -16.994 1.801 25.310 1.00 16.31 302 SER C C 1
ATOM 3022 O O . SER C 1 129 ? -17.276 1.849 24.119 1.00 13.96 302 SER C O 1
ATOM 3025 N N . LEU C 1 130 ? -16.601 2.807 26.007 1.00 15.50 303 LEU C N 1
ATOM 3026 C CA . LEU C 1 130 ? -16.271 4.062 25.239 1.00 17.54 303 LEU C CA 1
ATOM 3027 C C . LEU C 1 130 ? -15.211 3.859 24.217 1.00 17.19 303 LEU C C 1
ATOM 3028 O O . LEU C 1 130 ? -15.232 4.543 23.114 1.00 15.42 303 LEU C O 1
ATOM 3033 N N . GLN C 1 131 ? -14.244 2.906 24.332 1.00 13.92 304 GLN C N 1
ATOM 3034 C CA A GLN C 1 131 ? -13.246 2.481 23.252 0.50 14.11 304 GLN C CA 1
ATOM 3035 C CA B GLN C 1 131 ? -13.251 2.592 23.394 0.50 15.30 304 GLN C CA 1
ATOM 3036 C C . GLN C 1 131 ? -13.957 1.457 22.575 1.00 16.72 304 GLN C C 1
ATOM 3037 O O . GLN C 1 131 ? -13.883 0.223 22.810 1.00 17.42 304 GLN C O 1
ATOM 3048 N N . ALA C 1 132 ? -14.811 1.852 21.649 1.00 13.85 305 ALA C N 1
ATOM 3049 C CA . ALA C 1 132 ? -15.605 0.990 20.927 1.00 12.23 305 ALA C CA 1
ATOM 3050 C C . ALA C 1 132 ? -15.379 0.605 19.488 1.00 13.32 305 ALA C C 1
ATOM 3051 O O . ALA C 1 132 ? -15.791 -0.356 18.977 1.00 13.95 305 ALA C O 1
ATOM 3053 N N . TRP C 1 133 ? -14.738 1.616 18.774 1.00 12.21 306 TRP C N 1
ATOM 3054 C CA . TRP C 1 133 ? -14.746 1.468 17.317 1.00 11.96 306 TRP C CA 1
ATOM 3055 C C . TRP C 1 133 ? -13.616 0.593 16.721 1.00 12.93 306 TRP C C 1
ATOM 3056 O O . TRP C 1 133 ? -12.526 0.546 17.306 1.00 13.67 306 TRP C O 1
ATOM 3067 N N . ASN C 1 134 ? -13.942 -0.086 15.677 1.00 10.88 307 ASN C N 1
ATOM 3068 C CA . ASN C 1 134 ? -12.917 -0.813 14.873 1.00 11.80 307 ASN C CA 1
ATOM 3069 C C . ASN C 1 134 ? -13.098 -0.398 13.406 1.00 13.91 307 ASN C C 1
ATOM 3070 O O . ASN C 1 134 ? -14.177 -0.173 12.859 1.00 14.86 307 ASN C O 1
ATOM 3075 N N . ASP C 1 135 ? -11.998 -0.440 12.639 1.00 13.95 308 ASP C N 1
ATOM 3076 C CA . ASP C 1 135 ? -12.061 -0.383 11.205 1.00 13.35 308 ASP C CA 1
ATOM 3077 C C . ASP C 1 135 ? -12.157 -1.754 10.588 1.00 12.74 308 ASP C C 1
ATOM 3078 O O . ASP C 1 135 ? -11.476 -2.690 11.146 1.00 15.75 308 ASP C O 1
ATOM 3083 N N . ALA C 1 136 ? -12.901 -1.871 9.546 1.00 12.89 309 ALA C N 1
ATOM 3084 C CA . ALA C 1 136 ? -13.164 -3.124 8.898 1.00 12.18 309 ALA C CA 1
ATOM 3085 C C . ALA C 1 136 ? -13.325 -2.907 7.472 1.00 13.63 309 ALA C C 1
ATOM 3086 O O . ALA C 1 136 ? -13.580 -1.774 7.001 1.00 13.54 309 ALA C O 1
ATOM 3088 N N . PRO C 1 137 ? -13.260 -3.932 6.581 1.00 14.51 310 PRO C N 1
ATOM 3089 C CA . PRO C 1 137 ? -13.433 -3.706 5.238 1.00 13.01 310 PRO C CA 1
ATOM 3090 C C . PRO C 1 137 ? -14.871 -3.232 4.826 1.00 15.88 310 PRO C C 1
ATOM 3091 O O . PRO C 1 137 ? -15.858 -3.826 5.257 1.00 13.60 310 PRO C O 1
ATOM 3095 N N . CYS C 1 138 ? -14.971 -2.284 3.936 1.00 13.77 311 CYS C N 1
ATOM 3096 C CA . CYS C 1 138 ? -16.327 -1.692 3.602 1.00 12.55 311 CYS C CA 1
ATOM 3097 C C . CYS C 1 138 ? -17.280 -2.693 3.050 1.00 15.53 311 CYS C C 1
ATOM 3098 O O . CYS C 1 138 ? -18.479 -2.470 3.031 1.00 14.70 311 CYS C O 1
ATOM 3101 N N . ASP C 1 139 ? -16.741 -3.684 2.321 1.00 14.84 312 ASP C N 1
ATOM 3102 C CA . ASP C 1 139 ? -17.612 -4.624 1.684 1.00 14.70 312 ASP C CA 1
ATOM 3103 C C . ASP C 1 139 ? -17.895 -5.838 2.620 1.00 13.57 312 ASP C C 1
ATOM 3104 O O . ASP C 1 139 ? -18.672 -6.718 2.086 1.00 19.88 312 ASP C O 1
ATOM 3109 N N . LYS C 1 140 ? -17.531 -5.823 3.862 1.00 16.00 313 LYS C N 1
ATOM 3110 C CA A LYS C 1 140 ? -18.083 -6.802 4.803 0.50 14.64 313 LYS C CA 1
ATOM 3111 C CA B LYS C 1 140 ? -18.025 -6.774 4.905 0.50 14.59 313 LYS C CA 1
ATOM 3112 C C . LYS C 1 140 ? -19.471 -6.426 5.270 1.00 19.06 313 LYS C C 1
ATOM 3113 O O . LYS C 1 140 ? -19.842 -5.256 5.233 1.00 16.61 313 LYS C O 1
ATOM 3124 N N . THR C 1 141 ? -20.322 -7.401 5.651 1.00 17.39 314 THR C N 1
ATOM 3125 C CA . THR C 1 141 ? -21.695 -7.078 6.053 1.00 18.55 314 THR C CA 1
ATOM 3126 C C . THR C 1 141 ? -21.871 -7.134 7.568 1.00 19.67 314 THR C C 1
ATOM 3127 O O . THR C 1 141 ? -21.432 -8.012 8.227 1.00 21.39 314 THR C O 1
ATOM 3131 N N . PHE C 1 142 ? -22.509 -6.088 8.185 1.00 14.81 315 PHE C N 1
ATOM 3132 C CA . PHE C 1 142 ? -22.781 -5.987 9.600 1.00 15.84 315 PHE C CA 1
ATOM 3133 C C . PHE C 1 142 ? -24.195 -5.317 9.706 1.00 12.72 315 PHE C C 1
ATOM 3134 O O . PHE C 1 142 ? -24.607 -4.663 8.748 1.00 15.53 315 PHE C O 1
ATOM 3142 N N . LEU C 1 143 ? -24.722 -5.500 10.925 1.00 15.07 316 LEU C N 1
ATOM 3143 C CA . LEU C 1 143 ? -25.930 -4.617 11.213 1.00 13.71 316 LEU C CA 1
ATOM 3144 C C . LEU C 1 143 ? -25.385 -3.168 11.193 1.00 14.00 316 LEU C C 1
ATOM 3145 O O . LEU C 1 143 ? -24.184 -2.932 11.148 1.00 13.15 316 LEU C O 1
ATOM 3150 N N . PHE C 1 144 ? -26.320 -2.205 11.168 1.00 11.19 317 PHE C N 1
ATOM 3151 C CA . PHE C 1 144 ? -25.870 -0.764 11.035 1.00 10.49 317 PHE C CA 1
ATOM 3152 C C . PHE C 1 144 ? -26.788 0.149 11.837 1.00 11.15 317 PHE C C 1
ATOM 3153 O O . PHE C 1 144 ? -27.918 -0.226 12.190 1.00 11.58 317 PHE C O 1
ATOM 3161 N N . ILE C 1 145 ? -26.326 1.374 12.139 1.00 8.49 318 ILE C N 1
ATOM 3162 C CA . ILE C 1 145 ? -27.061 2.399 12.941 1.00 9.22 318 ILE C CA 1
ATOM 3163 C C . ILE C 1 145 ? -27.271 3.588 12.019 1.00 7.94 318 ILE C C 1
ATOM 3164 O O . ILE C 1 145 ? -26.276 4.240 11.613 1.00 9.46 318 ILE C O 1
ATOM 3169 N N . CYS C 1 146 ? -28.525 3.97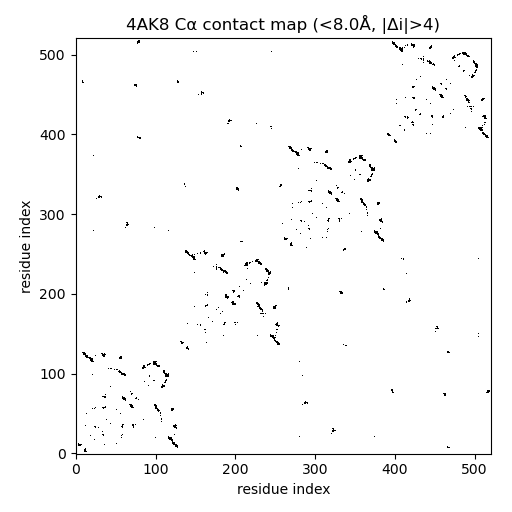0 11.808 1.00 8.94 319 CYS C N 1
ATOM 3170 C CA . CYS C 1 146 ? -28.853 5.244 11.143 1.00 9.40 319 CYS C CA 1
ATOM 3171 C C . CYS C 1 146 ? -29.189 6.305 12.151 1.00 9.22 319 CYS C C 1
ATOM 3172 O O . CYS C 1 146 ? -29.723 6.029 13.229 1.00 10.10 319 CYS C O 1
ATOM 3175 N N . LYS C 1 147 ? -28.963 7.593 11.811 1.00 9.35 320 LYS C N 1
ATOM 3176 C CA . LYS C 1 147 ? -29.283 8.785 12.674 1.00 8.51 320 LYS C CA 1
ATOM 3177 C C . LYS C 1 147 ? -30.009 9.727 11.735 1.00 8.39 320 LYS C C 1
ATOM 3178 O O . LYS C 1 147 ? -29.583 10.081 10.624 1.00 9.53 320 LYS C O 1
ATOM 3184 N N . ARG C 1 148 ? -31.138 10.248 12.326 1.00 12.38 321 ARG C N 1
ATOM 3185 C CA . ARG C 1 148 ? -32.011 11.185 11.617 1.00 16.16 321 ARG C CA 1
ATOM 3186 C C . ARG C 1 148 ? -32.299 12.381 12.542 1.00 13.21 321 ARG C C 1
ATOM 3187 O O . ARG C 1 148 ? -32.659 12.159 13.648 1.00 11.92 321 ARG C O 1
ATOM 3195 N N . PRO C 1 149 ? -32.214 13.626 12.107 1.00 14.87 322 PRO C N 1
ATOM 3196 C CA . PRO C 1 149 ? -32.514 14.762 12.917 1.00 16.58 322 PRO C CA 1
ATOM 3197 C C . PRO C 1 149 ? -34.031 14.777 13.251 1.00 18.93 322 PRO C C 1
ATOM 3198 O O . PRO C 1 149 ? -34.861 14.341 12.392 1.00 19.34 322 PRO C O 1
ATOM 3202 N N . TYR C 1 150 ? -34.312 15.087 14.497 1.00 18.80 323 TYR C N 1
ATOM 3203 C CA . TYR C 1 150 ? -35.691 15.442 14.863 1.00 22.04 323 TYR C CA 1
ATOM 3204 C C . TYR C 1 150 ? -36.059 16.764 14.155 1.00 23.98 323 TYR C C 1
ATOM 3205 O O . TYR C 1 150 ? -35.440 17.847 14.359 1.00 26.57 323 TYR C O 1
ATOM 3214 N N . VAL C 1 151 ? -37.156 16.684 13.491 1.00 25.99 324 VAL C N 1
ATOM 3215 C CA . VAL C 1 151 ? -37.720 17.901 12.869 1.00 31.47 324 VAL C CA 1
ATOM 3216 C C . VAL C 1 151 ? -38.989 18.312 13.686 1.00 35.07 324 VAL C C 1
ATOM 3217 O O . VAL C 1 151 ? -39.930 17.484 13.869 1.00 35.93 324 VAL C O 1
ATOM 3221 N N . PRO C 1 152 ? -38.979 19.557 14.240 1.00 34.29 325 PRO C N 1
ATOM 3222 C CA . PRO C 1 152 ? -40.124 20.159 15.001 1.00 36.44 325 PRO C CA 1
ATOM 3223 C C . PRO C 1 152 ? -41.431 20.368 14.198 1.00 39.04 325 PRO C C 1
ATOM 3224 O O . PRO C 1 152 ? -42.086 19.375 13.782 1.00 39.95 325 PRO C O 1
ATOM 3228 N N . SER D 1 23 ? -43.558 31.383 -7.903 1.00 28.81 196 SER D N 1
ATOM 3229 C CA . SER D 1 23 ? -43.209 32.716 -8.554 1.00 27.84 196 SER D CA 1
ATOM 3230 C C . SER D 1 23 ? -43.242 32.487 -10.042 1.00 25.84 196 SER D C 1
ATOM 3231 O O . SER D 1 23 ? -42.737 31.437 -10.605 1.00 29.39 196 SER D O 1
ATOM 3234 N N . GLN D 1 24 ? -43.748 33.466 -10.752 1.00 21.81 197 GLN D N 1
ATOM 3235 C CA . GLN D 1 24 ? -43.492 33.538 -12.179 1.00 18.30 197 GLN D CA 1
ATOM 3236 C C . GLN D 1 24 ? -42.027 33.937 -12.322 1.00 16.90 197 GLN D C 1
ATOM 3237 O O . GLN D 1 24 ? -41.303 34.207 -11.240 1.00 20.20 197 GLN D O 1
ATOM 3243 N N . GLY D 1 25 ? -41.569 34.040 -13.542 1.00 17.31 198 GLY D N 1
ATOM 3244 C CA . GLY D 1 25 ? -40.288 34.483 -13.819 1.00 15.16 198 GLY D CA 1
ATOM 3245 C C . GLY D 1 25 ? -39.223 33.379 -13.956 1.00 15.48 198 GLY D C 1
ATOM 3246 O O . GLY D 1 25 ? -38.014 33.748 -14.031 1.00 20.02 198 GLY D O 1
ATOM 3247 N N . TRP D 1 26 ? -39.612 32.142 -13.913 1.00 15.33 199 TRP D N 1
ATOM 3248 C CA . TRP D 1 26 ? -38.697 30.985 -14.036 1.00 14.41 199 TRP D CA 1
ATOM 3249 C C . TRP D 1 26 ? -38.793 30.539 -15.458 1.00 15.66 199 TRP D C 1
ATOM 3250 O O . TRP D 1 26 ? -39.908 30.023 -15.818 1.00 20.93 199 TRP D O 1
ATOM 3261 N N . LYS D 1 27 ? -37.746 30.644 -16.264 1.00 13.41 200 LYS D N 1
ATOM 3262 C CA . LYS D 1 27 ? -37.697 30.284 -17.687 1.00 12.92 200 LYS D CA 1
ATOM 3263 C C . LYS D 1 27 ? -37.080 28.954 -17.829 1.00 15.40 200 LYS D C 1
ATOM 3264 O O . LYS D 1 27 ? -35.968 28.660 -17.294 1.00 12.33 200 LYS D O 1
ATOM 3270 N N . TYR D 1 28 ? -37.732 28.027 -18.478 1.00 14.80 201 TYR D N 1
ATOM 3271 C CA . TYR D 1 28 ? -37.209 26.670 -18.774 1.00 12.17 201 TYR D CA 1
ATOM 3272 C C . TYR D 1 28 ? -36.199 26.539 -19.835 1.00 13.43 201 TYR D C 1
ATOM 3273 O O . TYR D 1 28 ? -36.414 27.003 -20.962 1.00 15.55 201 TYR D O 1
ATOM 3282 N N . PHE D 1 29 ? -35.126 25.735 -19.640 1.00 12.69 202 PHE D N 1
ATOM 3283 C CA . PHE D 1 29 ? -34.114 25.435 -20.688 1.00 11.34 202 PHE D CA 1
ATOM 3284 C C . PHE D 1 29 ? -33.404 24.174 -20.302 1.00 12.88 202 PHE D C 1
ATOM 3285 O O . PHE D 1 29 ? -32.731 24.158 -19.233 1.00 11.53 202 PHE D O 1
ATOM 3293 N N . LYS D 1 30 ? -33.436 23.093 -21.100 1.00 12.02 203 LYS D N 1
ATOM 3294 C CA . LYS D 1 30 ? -32.652 21.899 -20.995 1.00 13.11 203 LYS D CA 1
ATOM 3295 C C . LYS D 1 30 ? -32.595 21.342 -19.605 1.00 10.10 203 LYS D C 1
ATOM 3296 O O . LYS D 1 30 ? -31.473 21.064 -19.042 1.00 13.05 203 LYS D O 1
ATOM 3302 N N . GLY D 1 31 ? -33.772 21.144 -19.022 1.00 10.32 204 GLY D N 1
ATOM 3303 C CA . GLY D 1 31 ? -33.816 20.496 -17.746 1.00 11.48 204 GLY D CA 1
ATOM 3304 C C . GLY D 1 31 ? -33.578 21.304 -16.461 1.00 9.65 204 GLY D C 1
ATOM 3305 O O . GLY D 1 31 ? -33.554 20.750 -15.338 1.00 11.07 204 GLY D O 1
ATOM 3306 N N . ASN D 1 32 ? -33.512 22.588 -16.596 1.00 8.86 205 ASN D N 1
ATOM 3307 C CA . ASN D 1 32 ? -33.460 23.531 -15.468 1.00 8.87 205 ASN D CA 1
ATOM 3308 C C . ASN D 1 32 ? -34.390 24.699 -15.688 1.00 10.66 205 ASN D C 1
ATOM 3309 O O . ASN D 1 32 ? -34.679 25.049 -16.873 1.00 11.07 205 ASN D O 1
ATOM 3314 N N . PHE D 1 33 ? -34.755 25.425 -14.669 1.00 9.50 206 PHE D N 1
ATOM 3315 C CA . PHE D 1 33 ? -35.386 26.673 -14.728 1.00 9.86 206 PHE D CA 1
ATOM 3316 C C . PHE D 1 33 ? -34.455 27.797 -14.287 1.00 10.07 206 PHE D C 1
ATOM 3317 O O . PHE D 1 33 ? -33.610 27.581 -13.368 1.00 9.42 206 PHE D O 1
ATOM 3325 N N . TYR D 1 34 ? -34.592 28.956 -14.861 1.00 9.17 207 TYR D N 1
ATOM 3326 C CA . TYR D 1 34 ? -33.712 30.075 -14.643 1.00 8.25 207 TYR D CA 1
ATOM 3327 C C . TYR D 1 34 ? -34.498 31.290 -14.223 1.00 11.28 207 TYR D C 1
ATOM 3328 O O . TYR D 1 34 ? -35.499 31.655 -14.937 1.00 13.50 207 TYR D O 1
ATOM 3337 N N . TYR D 1 35 ? -34.152 31.980 -13.107 1.00 9.87 208 TYR D N 1
ATOM 3338 C CA . TYR D 1 35 ? -34.819 33.154 -12.568 1.00 8.88 208 TYR D CA 1
ATOM 3339 C C . TYR D 1 35 ? -33.897 34.308 -12.746 1.00 10.47 208 TYR D C 1
ATOM 3340 O O . TYR D 1 35 ? -32.820 34.354 -12.073 1.00 10.12 208 TYR D O 1
ATOM 3349 N N . PHE D 1 36 ? -34.228 35.441 -13.405 1.00 10.19 209 PHE D N 1
ATOM 3350 C CA . PHE D 1 36 ? -33.460 36.609 -13.579 1.00 9.14 209 PHE D CA 1
ATOM 3351 C C . PHE D 1 36 ? -34.062 37.628 -12.612 1.00 11.77 209 PHE D C 1
ATOM 3352 O O . PHE D 1 36 ? -35.280 38.023 -12.770 1.00 11.85 209 PHE D O 1
ATOM 3360 N N . SER D 1 37 ? -33.381 38.005 -11.532 1.00 11.18 210 SER D N 1
ATOM 3361 C CA . SER D 1 37 ? -34.054 38.758 -10.424 1.00 8.61 210 SER D CA 1
ATOM 3362 C C . SER D 1 37 ? -34.475 40.214 -10.889 1.00 10.16 210 SER D C 1
ATOM 3363 O O . SER D 1 37 ? -33.845 40.757 -11.873 1.00 11.76 210 SER D O 1
ATOM 3366 N N . LEU D 1 38 ? -35.411 40.780 -10.129 1.00 11.20 211 LEU D N 1
ATOM 3367 C CA . LEU D 1 38 ? -35.795 42.169 -10.339 1.00 13.34 211 LEU D CA 1
ATOM 3368 C C . LEU D 1 38 ? -35.126 43.093 -9.303 1.00 14.66 211 LEU D C 1
ATOM 3369 O O . LEU D 1 38 ? -35.027 44.292 -9.534 1.00 14.95 211 LEU D O 1
ATOM 3374 N N . ILE D 1 39 ? -34.658 42.523 -8.224 1.00 12.51 212 ILE D N 1
ATOM 3375 C CA . ILE D 1 39 ? -33.964 43.355 -7.197 1.00 14.37 212 ILE D CA 1
ATOM 3376 C C . ILE D 1 39 ? -32.491 42.984 -7.110 1.00 12.93 212 ILE D C 1
ATOM 3377 O O . ILE D 1 39 ? -32.130 41.763 -7.226 1.00 15.63 212 ILE D O 1
ATOM 3382 N N . PRO D 1 40 ? -31.617 43.881 -6.846 1.00 13.05 213 PRO D N 1
ATOM 3383 C CA . PRO D 1 40 ? -30.167 43.678 -6.768 1.00 12.92 213 PRO D CA 1
ATOM 3384 C C . PRO D 1 40 ? -29.780 43.292 -5.333 1.00 12.50 213 PRO D C 1
ATOM 3385 O O . PRO D 1 40 ? -30.363 43.744 -4.342 1.00 15.05 213 PRO D O 1
ATOM 3389 N N . LYS D 1 41 ? -28.786 42.349 -5.219 1.00 10.36 214 LYS D N 1
ATOM 3390 C CA A LYS D 1 41 ? -28.252 41.900 -3.906 0.50 12.13 214 LYS D CA 1
ATOM 3391 C CA B LYS D 1 41 ? -28.253 41.895 -3.905 0.50 11.84 214 LYS D CA 1
ATOM 3392 C C . LYS D 1 41 ? -26.793 41.730 -4.028 1.00 10.98 214 LYS D C 1
ATOM 3393 O O . LYS D 1 41 ? -26.242 41.582 -5.122 1.00 10.99 214 LYS D O 1
ATOM 3404 N N . THR D 1 42 ? -26.180 41.607 -2.855 1.00 10.90 215 THR D N 1
ATOM 3405 C CA . THR D 1 42 ? -24.743 41.165 -2.872 1.00 13.14 215 THR D CA 1
ATOM 3406 C C . THR D 1 42 ? -24.678 39.648 -3.358 1.00 10.58 215 THR D C 1
ATOM 3407 O O . THR D 1 42 ? -25.748 39.033 -3.383 1.00 10.92 215 THR D O 1
ATOM 3411 N N . TRP D 1 43 ? -23.466 39.161 -3.663 1.00 9.96 216 TRP D N 1
ATOM 3412 C CA . TRP D 1 43 ? -23.442 37.811 -4.190 1.00 8.92 216 TRP D CA 1
ATOM 3413 C C . TRP D 1 43 ? -24.030 36.826 -3.207 1.00 9.23 216 TRP D C 1
ATOM 3414 O O . TRP D 1 43 ? -24.859 35.951 -3.558 1.00 9.48 216 TRP D O 1
ATOM 3425 N N . TYR D 1 44 ? -23.667 36.911 -1.889 1.00 9.54 217 TYR D N 1
ATOM 3426 C CA . TYR D 1 44 ? -24.167 35.970 -1.035 1.00 9.77 217 TYR D CA 1
ATOM 3427 C C . TYR D 1 44 ? -25.655 36.103 -0.674 1.00 9.24 217 TYR D C 1
ATOM 3428 O O . TYR D 1 44 ? -26.338 35.122 -0.475 1.00 9.75 217 TYR D O 1
ATOM 3437 N N . SER D 1 45 ? -26.063 37.398 -0.558 1.00 10.79 218 SER D N 1
ATOM 3438 C CA . SER D 1 45 ? -27.466 37.585 -0.285 1.00 11.03 218 SER D CA 1
ATOM 3439 C C . SER D 1 45 ? -28.382 37.020 -1.484 1.00 10.42 218 SER D C 1
ATOM 3440 O O . SER D 1 45 ? -29.437 36.434 -1.257 1.00 10.70 218 SER D O 1
ATOM 3443 N N . ALA D 1 46 ? -27.769 37.142 -2.689 1.00 10.18 219 ALA D N 1
ATOM 3444 C CA . ALA D 1 46 ? -28.425 36.603 -3.913 1.00 9.82 219 ALA D CA 1
ATOM 3445 C C . ALA D 1 46 ? -28.497 35.066 -3.770 1.00 9.52 219 ALA D C 1
ATOM 3446 O O . ALA D 1 46 ? -29.524 34.439 -3.963 1.00 9.73 219 ALA D O 1
ATOM 3448 N N . GLU D 1 47 ? -27.331 34.432 -3.373 1.00 8.07 220 GLU D N 1
ATOM 3449 C CA . GLU D 1 47 ? -27.389 32.997 -3.154 1.00 9.93 220 GLU D CA 1
ATOM 3450 C C . GLU D 1 47 ? -28.405 32.520 -2.164 1.00 9.75 220 GLU D C 1
ATOM 3451 O O . GLU D 1 47 ? -29.080 31.507 -2.349 1.00 10.68 220 GLU D O 1
ATOM 3457 N N . GLN D 1 48 ? -28.419 33.300 -1.082 1.00 11.07 221 GLN D N 1
ATOM 3458 C CA . GLN D 1 48 ? -29.417 32.980 -0.027 1.00 13.91 221 GLN D CA 1
ATOM 3459 C C . GLN D 1 48 ? -30.912 33.102 -0.591 1.00 11.27 221 GLN D C 1
ATOM 3460 O O . GLN D 1 48 ? -31.756 32.198 -0.229 1.00 13.56 221 GLN D O 1
ATOM 3466 N N . PHE D 1 49 ? -31.137 34.118 -1.392 1.00 10.75 222 PHE D N 1
ATOM 3467 C CA . PHE D 1 49 ? -32.500 34.155 -2.011 1.00 10.81 222 PHE D CA 1
ATOM 3468 C C . PHE D 1 49 ? -32.747 32.953 -2.941 1.00 10.39 222 PHE D C 1
ATOM 3469 O O . PHE D 1 49 ? -33.721 32.279 -2.875 1.00 12.44 222 PHE D O 1
ATOM 3477 N N . CYS D 1 50 ? -31.703 32.550 -3.738 1.00 9.64 223 CYS D N 1
ATOM 3478 C CA . CYS D 1 50 ? -31.849 31.350 -4.545 1.00 8.38 223 CYS D CA 1
ATOM 3479 C C . CYS D 1 50 ? -32.163 30.124 -3.727 1.00 10.14 223 CYS D C 1
ATOM 3480 O O . CYS D 1 50 ? -33.010 29.357 -4.026 1.00 11.67 223 CYS D O 1
ATOM 3483 N N . VAL D 1 51 ? -31.345 29.913 -2.665 1.00 11.32 224 VAL D N 1
ATOM 3484 C CA . VAL D 1 51 ? -31.565 28.690 -1.754 1.00 13.52 224 VAL D CA 1
ATOM 3485 C C . VAL D 1 51 ? -33.018 28.700 -1.111 1.00 12.96 224 VAL D C 1
ATOM 3486 O O . VAL D 1 51 ? -33.603 27.581 -1.010 1.00 15.94 224 VAL D O 1
ATOM 3490 N N . SER D 1 52 ? -33.506 29.889 -0.798 1.00 13.90 225 SER D N 1
ATOM 3491 C CA . SER D 1 52 ? -34.822 29.997 -0.184 1.00 17.04 225 SER D CA 1
ATOM 3492 C C . SER D 1 52 ? -35.861 29.598 -1.217 1.00 18.96 225 SER D C 1
ATOM 3493 O O . SER D 1 52 ? -37.012 29.374 -0.847 1.00 22.27 225 SER D O 1
ATOM 3496 N N . ARG D 1 53 ? -35.502 29.630 -2.510 1.00 16.92 226 ARG D N 1
ATOM 3497 C CA . ARG D 1 53 ? -36.373 29.265 -3.614 1.00 15.98 226 ARG D CA 1
ATOM 3498 C C . ARG D 1 53 ? -35.935 27.880 -4.158 1.00 15.91 226 ARG D C 1
ATOM 3499 O O . ARG D 1 53 ? -36.238 27.556 -5.315 1.00 15.91 226 ARG D O 1
ATOM 3507 N N . ASN D 1 54 ? -35.273 27.038 -3.376 1.00 13.30 227 ASN D N 1
ATOM 3508 C CA . ASN D 1 54 ? -34.875 25.683 -3.795 1.00 15.99 227 ASN D CA 1
ATOM 3509 C C . ASN D 1 54 ? -34.015 25.645 -5.075 1.00 12.53 227 ASN D C 1
ATOM 3510 O O . ASN D 1 54 ? -34.120 24.765 -5.934 1.00 17.58 227 ASN D O 1
ATOM 3515 N N . SER D 1 55 ? -33.073 26.619 -5.030 1.00 11.91 228 SER D N 1
ATOM 3516 C CA . SER D 1 55 ? -32.229 26.837 -6.242 1.00 11.41 228 SER D CA 1
ATOM 3517 C C . SER D 1 55 ? -30.872 27.264 -5.777 1.00 8.73 228 SER D C 1
ATOM 3518 O O . SER D 1 55 ? -30.584 27.404 -4.597 1.00 11.59 228 SER D O 1
ATOM 3521 N N . HIS D 1 56 ? -30.004 27.605 -6.755 1.00 8.23 229 HIS D N 1
ATOM 3522 C CA . HIS D 1 56 ? -28.704 28.235 -6.453 1.00 7.88 229 HIS D CA 1
ATOM 3523 C C . HIS D 1 56 ? -28.334 29.261 -7.523 1.00 7.30 229 HIS D C 1
ATOM 3524 O O . HIS D 1 56 ? -28.882 29.133 -8.651 1.00 7.80 229 HIS D O 1
ATOM 3531 N N . LEU D 1 57 ? -27.459 30.182 -7.278 1.00 6.65 230 LEU D N 1
ATOM 3532 C CA . LEU D 1 57 ? -26.927 31.009 -8.369 1.00 5.74 230 LEU D CA 1
ATOM 3533 C C . LEU D 1 57 ? -26.451 30.071 -9.493 1.00 7.68 230 LEU D C 1
ATOM 3534 O O . LEU D 1 57 ? -25.799 29.047 -9.242 1.00 7.90 230 LEU D O 1
ATOM 3539 N N . THR D 1 58 ? -26.682 30.486 -10.726 1.00 6.96 231 THR D N 1
ATOM 3540 C CA . THR D 1 58 ? -26.471 29.487 -11.773 1.00 7.14 231 THR D CA 1
ATOM 3541 C C . THR D 1 58 ? -24.983 29.220 -12.043 1.00 5.68 231 THR D C 1
ATOM 3542 O O . THR D 1 58 ? -24.124 30.076 -12.037 1.00 8.01 231 THR D O 1
ATOM 3546 N N 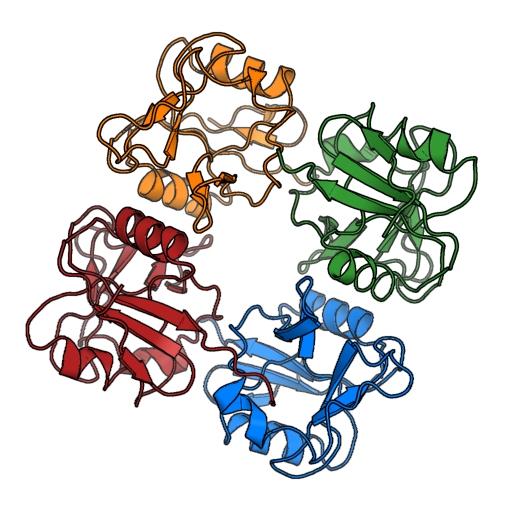. SER D 1 59 ? -24.723 27.935 -12.368 1.00 6.37 232 SER D N 1
ATOM 3547 C CA . SER D 1 59 ? -23.541 27.524 -13.075 1.00 6.23 232 SER D CA 1
ATOM 3548 C C . SER D 1 59 ? -23.731 27.651 -14.579 1.00 7.41 232 SER D C 1
ATOM 3549 O O . SER D 1 59 ? -24.864 27.788 -15.037 1.00 8.75 232 SER D O 1
ATOM 3552 N N . VAL D 1 60 ? -22.620 27.588 -15.246 1.00 9.05 233 VAL D N 1
ATOM 3553 C CA . VAL D 1 60 ? -22.679 27.704 -16.759 1.00 10.13 233 VAL D CA 1
ATOM 3554 C C . VAL D 1 60 ? -21.715 26.652 -17.291 1.00 12.02 233 VAL D C 1
ATOM 3555 O O . VAL D 1 60 ? -20.504 26.822 -16.987 1.00 11.79 233 VAL D O 1
ATOM 3559 N N . THR D 1 61 ? -22.214 25.641 -18.002 1.00 11.72 234 THR D N 1
ATOM 3560 C CA . THR D 1 61 ? -21.341 24.496 -18.402 1.00 14.64 234 THR D CA 1
ATOM 3561 C C . THR D 1 61 ? -21.425 24.244 -19.966 1.00 16.11 234 THR D C 1
ATOM 3562 O O . THR D 1 61 ? -20.971 23.156 -20.393 1.00 17.42 234 THR D O 1
ATOM 3566 N N . SER D 1 62 ? -22.075 25.118 -20.714 1.00 14.03 235 SER D N 1
ATOM 3567 C CA . SER D 1 62 ? -22.157 24.945 -22.179 1.00 13.30 235 SER D CA 1
ATOM 3568 C C . SER D 1 62 ? -22.282 26.256 -22.818 1.00 13.70 235 SER D C 1
ATOM 3569 O O . SER D 1 62 ? -22.861 27.200 -22.235 1.00 13.89 235 SER D O 1
ATOM 3572 N N . GLU D 1 63 ? -21.967 26.236 -24.167 1.00 14.69 236 GLU D N 1
ATOM 3573 C CA . GLU D 1 63 ? -22.232 27.408 -24.904 1.00 14.96 236 GLU D CA 1
ATOM 3574 C C . GLU D 1 63 ? -23.717 27.806 -25.019 1.00 13.62 236 GLU D C 1
ATOM 3575 O O . GLU D 1 63 ? -23.999 28.998 -24.889 1.00 13.55 236 GLU D O 1
ATOM 3581 N N . SER D 1 64 ? -24.599 26.785 -25.207 1.00 14.07 237 SER D N 1
ATOM 3582 C CA . SER D 1 64 ? -25.965 27.116 -25.296 1.00 15.49 237 SER D CA 1
ATOM 3583 C C . SER D 1 64 ? -26.571 27.722 -24.006 1.00 12.89 237 SER D C 1
ATOM 3584 O O . SER D 1 64 ? -27.405 28.567 -24.021 1.00 13.98 237 SER D O 1
ATOM 3587 N N . GLU D 1 65 ? -26.023 27.229 -22.816 1.00 12.06 238 GLU D N 1
ATOM 3588 C CA . GLU D 1 65 ? -26.509 27.890 -21.546 1.00 12.49 238 GLU D CA 1
ATOM 3589 C C . GLU D 1 65 ? -25.989 29.348 -21.401 1.00 10.90 238 GLU D C 1
ATOM 3590 O O . GLU D 1 65 ? -26.717 30.254 -21.005 1.00 12.65 238 GLU D O 1
ATOM 3596 N N . GLN D 1 66 ? -24.672 29.488 -21.737 1.00 11.58 239 GLN D N 1
ATOM 3597 C CA . GLN D 1 66 ? -24.148 30.830 -21.731 1.00 10.64 239 GLN D CA 1
ATOM 3598 C C . GLN D 1 66 ? -24.952 31.812 -22.660 1.00 14.00 239 GLN D C 1
ATOM 3599 O O . GLN D 1 66 ? -25.256 32.914 -22.263 1.00 12.65 239 GLN D O 1
ATOM 3605 N N . GLU D 1 67 ? -25.323 31.296 -23.847 1.00 14.40 240 GLU D N 1
ATOM 3606 C CA A GLU D 1 67 ? -26.096 32.108 -24.784 0.50 16.90 240 GLU D CA 1
ATOM 3607 C CA B GLU D 1 67 ? -26.115 32.111 -24.798 0.50 16.89 240 GLU D CA 1
ATOM 3608 C C . GLU D 1 67 ? -27.466 32.518 -24.232 1.00 14.24 240 GLU D C 1
ATOM 3609 O O . GLU D 1 67 ? -27.926 33.671 -24.325 1.00 16.02 240 GLU D O 1
ATOM 3620 N N . LEU D 1 68 ? -28.135 31.528 -23.566 1.00 13.37 241 LEU D N 1
ATOM 3621 C CA . LEU D 1 68 ? -29.370 31.881 -22.932 1.00 14.92 241 LEU D CA 1
ATOM 3622 C C . LEU D 1 68 ? -29.219 33.065 -22.027 1.00 14.39 241 LEU D C 1
ATOM 3623 O O . LEU D 1 68 ? -30.081 33.946 -21.883 1.00 15.49 241 LEU D O 1
ATOM 3628 N N . LEU D 1 69 ? -28.133 32.913 -21.192 1.00 14.56 242 LEU D N 1
ATOM 3629 C CA . LEU D 1 69 ? -28.060 33.932 -20.119 1.00 12.11 242 LEU D CA 1
ATOM 3630 C C . LEU D 1 69 ? -27.689 35.345 -20.606 1.00 12.97 242 LEU D C 1
ATOM 3631 O O . LEU D 1 69 ? -28.310 36.264 -20.248 1.00 13.86 242 LEU D O 1
ATOM 3636 N N . TYR D 1 70 ? -26.742 35.364 -21.569 1.00 12.35 243 TYR D N 1
ATOM 3637 C CA . TYR D 1 70 ? -26.360 36.691 -22.025 1.00 14.65 243 TYR D CA 1
ATOM 3638 C C . TYR D 1 70 ? -27.464 37.373 -22.899 1.00 15.39 243 TYR D C 1
ATOM 3639 O O . TYR D 1 70 ? -27.653 38.584 -22.802 1.00 16.57 243 TYR D O 1
ATOM 3648 N N . LYS D 1 71 ? -28.173 36.532 -23.676 1.00 15.27 244 LYS D N 1
ATOM 3649 C CA . LYS D 1 71 ? -29.243 37.135 -24.544 1.00 14.81 244 LYS D CA 1
ATOM 3650 C C . LYS D 1 71 ? -30.393 37.612 -23.652 1.00 16.24 244 LYS D C 1
ATOM 3651 O O . LYS D 1 71 ? -31.026 38.654 -23.851 1.00 16.85 244 LYS D O 1
ATOM 3657 N N . THR D 1 72 ? -30.719 36.802 -22.634 1.00 16.22 245 THR D N 1
ATOM 3658 C CA . THR D 1 72 ? -31.781 37.220 -21.759 1.00 15.19 245 THR D CA 1
ATOM 3659 C C . THR D 1 72 ? -31.364 38.439 -20.947 1.00 15.48 245 THR D C 1
ATOM 3660 O O . THR D 1 72 ? -32.212 39.330 -20.613 1.00 15.84 245 THR D O 1
ATOM 3664 N N . ALA D 1 73 ? -30.080 38.418 -20.522 1.00 15.46 246 ALA D N 1
ATOM 3665 C CA . ALA D 1 73 ? -29.644 39.527 -19.697 1.00 15.51 246 ALA D CA 1
ATOM 3666 C C . ALA D 1 73 ? -29.764 40.915 -20.328 1.00 19.47 246 ALA D C 1
ATOM 3667 O O . ALA D 1 73 ? -30.072 41.906 -19.666 1.00 16.72 246 ALA D O 1
ATOM 3669 N N . GLY D 1 74 ? -29.553 40.920 -21.662 1.00 18.25 247 GLY D N 1
ATOM 3670 C CA . GLY D 1 74 ? -29.421 42.297 -22.431 1.00 20.82 247 GLY D CA 1
ATOM 3671 C C . GLY D 1 74 ? -28.258 43.120 -21.819 1.00 17.96 247 GLY D C 1
ATOM 3672 O O . GLY D 1 74 ? -27.079 42.774 -21.838 1.00 27.63 247 GLY D O 1
ATOM 3673 N N . GLY D 1 75 ? -28.617 44.305 -21.420 1.00 23.08 248 GLY D N 1
ATOM 3674 C CA . GLY D 1 75 ? -27.499 45.134 -21.011 1.00 24.14 248 GLY D CA 1
ATOM 3675 C C . GLY D 1 75 ? -27.278 45.102 -19.511 1.00 24.60 248 GLY D C 1
ATOM 3676 O O . GLY D 1 75 ? -26.400 45.832 -19.036 1.00 26.45 248 GLY D O 1
ATOM 3677 N N . LEU D 1 76 ? -28.131 44.355 -18.796 1.00 19.58 249 LEU D N 1
ATOM 3678 C CA . LEU D 1 76 ? -28.070 44.368 -17.299 1.00 18.09 249 LEU D CA 1
ATOM 3679 C C . LEU D 1 76 ? -27.038 43.303 -16.784 1.00 14.57 249 LEU D C 1
ATOM 3680 O O . LEU D 1 76 ? -26.822 42.352 -17.431 1.00 14.98 249 LEU D O 1
ATOM 3685 N N . ILE D 1 77 ? -26.391 43.686 -15.715 1.00 13.94 250 ILE D N 1
ATOM 3686 C CA . ILE D 1 77 ? -25.341 42.867 -15.064 1.00 14.27 250 ILE D CA 1
ATOM 3687 C C . ILE D 1 77 ? -25.985 41.967 -14.045 1.00 10.68 250 ILE D C 1
ATOM 3688 O O . ILE D 1 77 ? -26.807 42.383 -13.214 1.00 12.11 250 ILE D O 1
ATOM 3693 N N . TYR D 1 78 ? -25.706 40.633 -14.114 1.00 10.90 251 TYR D N 1
ATOM 3694 C CA . TYR D 1 78 ? -26.265 39.708 -13.115 1.00 9.95 251 TYR D CA 1
ATOM 3695 C C . TYR D 1 78 ? -25.143 38.836 -12.481 1.00 9.60 251 TYR D C 1
ATOM 3696 O O . TYR D 1 78 ? -24.343 38.257 -13.207 1.00 9.48 251 TYR D O 1
ATOM 3705 N N . TRP D 1 79 ? -25.204 38.696 -11.150 1.00 10.07 252 TRP D N 1
ATOM 3706 C CA . TRP D 1 79 ? -24.407 37.640 -10.482 1.00 8.09 252 TRP D CA 1
ATOM 3707 C C . TRP D 1 79 ? -24.776 36.282 -11.021 1.00 7.83 252 TRP D C 1
ATOM 3708 O O . TRP D 1 79 ? -25.949 35.958 -11.242 1.00 8.72 252 TRP D O 1
ATOM 3719 N N . ILE D 1 80 ? -23.717 35.480 -11.224 1.00 7.97 253 ILE D N 1
ATOM 3720 C CA . ILE D 1 80 ? -23.911 34.041 -11.408 1.00 7.29 253 ILE D CA 1
ATOM 3721 C C . ILE D 1 80 ? -23.189 33.296 -10.303 1.00 6.03 253 ILE D C 1
ATOM 3722 O O . ILE D 1 80 ? -22.594 33.970 -9.392 1.00 6.94 253 ILE D O 1
ATOM 3727 N N . GLY D 1 81 ? -23.186 31.991 -10.282 1.00 5.97 254 GLY D N 1
ATOM 3728 C CA . GLY D 1 81 ? -22.650 31.186 -9.157 1.00 6.56 254 GLY D CA 1
ATOM 3729 C C . GLY D 1 81 ? -21.202 31.092 -9.041 1.00 6.58 254 GLY D C 1
ATOM 3730 O O . GLY D 1 81 ? -20.687 30.144 -8.375 1.00 9.63 254 GLY D O 1
ATOM 3731 N N . LEU D 1 82 ? -20.384 31.898 -9.642 1.00 7.13 255 LEU D N 1
ATOM 3732 C CA . LEU D 1 82 ? -18.945 31.824 -9.705 1.00 8.20 255 LEU D CA 1
ATOM 3733 C C . LEU D 1 82 ? -18.332 32.544 -8.586 1.00 8.67 255 LEU D C 1
ATOM 3734 O O . LEU D 1 82 ? -18.621 33.702 -8.305 1.00 9.85 255 LEU D O 1
ATOM 3739 N N . THR D 1 83 ? -17.528 31.815 -7.820 1.00 8.18 256 THR D N 1
ATOM 3740 C CA . THR D 1 83 ? -16.886 32.415 -6.654 1.00 9.89 256 THR D CA 1
ATOM 3741 C C . THR D 1 83 ? -15.525 31.752 -6.405 1.00 9.45 256 THR D C 1
ATOM 3742 O O . THR D 1 83 ? -15.375 30.571 -6.653 1.00 10.55 256 THR D O 1
ATOM 3746 N N . LYS D 1 84 ? -14.602 32.467 -5.787 1.00 8.46 257 LYS D N 1
ATOM 3747 C CA . LYS D 1 84 ? -13.365 31.751 -5.364 1.00 10.01 257 LYS D CA 1
ATOM 3748 C C . LYS D 1 84 ? -13.543 30.883 -4.117 1.00 12.94 257 LYS D C 1
ATOM 3749 O O . LYS D 1 84 ? -14.315 31.293 -3.187 1.00 16.19 257 LYS D O 1
ATOM 3755 N N . ALA D 1 85 ? -12.818 29.757 -4.105 1.00 15.66 258 ALA D N 1
ATOM 3756 C CA . ALA D 1 85 ? -12.900 28.836 -2.961 1.00 18.81 258 ALA D CA 1
ATOM 3757 C C . ALA D 1 85 ? -11.691 27.946 -2.865 1.00 23.55 258 ALA D C 1
ATOM 3758 O O . ALA D 1 85 ? -10.950 27.852 -3.778 1.00 22.99 258 ALA D O 1
ATOM 3760 N N . GLY D 1 86 ? -11.541 27.195 -1.767 1.00 29.60 259 GLY D N 1
ATOM 3761 C CA . GLY D 1 86 ? -10.227 26.558 -1.445 1.00 32.46 259 GLY D CA 1
ATOM 3762 C C . GLY D 1 86 ? -9.024 27.490 -1.190 1.00 34.72 259 GLY D C 1
ATOM 3763 O O . GLY D 1 86 ? -9.106 28.677 -1.097 1.00 32.61 259 GLY D O 1
ATOM 3764 N N . MET D 1 87 ? -7.816 26.925 -1.132 1.00 38.81 260 MET D N 1
ATOM 3765 C CA . MET D 1 87 ? -6.681 27.654 -0.541 1.00 39.71 260 MET D CA 1
ATOM 3766 C C . MET D 1 87 ? -6.002 28.559 -1.537 1.00 39.25 260 MET D C 1
ATOM 3767 O O . MET D 1 87 ? -5.493 29.606 -1.147 1.00 40.92 260 MET D O 1
ATOM 3772 N N . GLU D 1 88 ? -6.009 28.143 -2.828 1.00 36.19 261 GLU D N 1
ATOM 3773 C CA . GLU D 1 88 ? -5.379 28.895 -3.959 1.00 35.83 261 GLU D CA 1
ATOM 3774 C C . GLU D 1 88 ? -6.359 29.921 -4.665 1.00 32.06 261 GLU D C 1
ATOM 3775 O O . GLU D 1 88 ? -5.975 30.603 -5.664 1.00 33.77 261 GLU D O 1
ATOM 3781 N N . GLY D 1 89 ? -7.537 30.092 -4.054 1.00 30.67 262 GLY D N 1
ATOM 3782 C CA . GLY D 1 89 ? -8.642 30.892 -4.579 1.00 25.89 262 GLY D CA 1
ATOM 3783 C C . GLY D 1 89 ? -8.950 30.523 -6.036 1.00 20.11 262 GLY D C 1
ATOM 3784 O O . GLY D 1 89 ? -9.183 31.411 -6.859 1.00 23.82 262 GLY D O 1
ATOM 3785 N N . ASP D 1 90 ? -8.935 29.214 -6.358 1.00 19.01 263 ASP D N 1
ATOM 3786 C CA . ASP D 1 90 ? -9.431 28.795 -7.686 1.00 14.42 263 ASP D CA 1
ATOM 3787 C C . ASP D 1 90 ? -10.924 29.148 -7.709 1.00 13.45 263 ASP D C 1
ATOM 3788 O O . ASP D 1 90 ? -11.704 29.045 -6.773 1.00 13.59 263 ASP D O 1
ATOM 3793 N N . TRP D 1 91 ? -11.424 29.451 -8.891 1.00 11.13 264 TRP D N 1
ATOM 3794 C CA . TRP D 1 91 ? -12.873 29.601 -9.146 1.00 7.65 264 TRP D CA 1
ATOM 3795 C C . TRP D 1 91 ? -13.623 28.333 -8.963 1.00 10.03 264 TRP D C 1
ATOM 3796 O O . TRP D 1 91 ? -13.100 27.214 -9.208 1.00 11.05 264 TRP D O 1
ATOM 3807 N N . SER D 1 92 ? -14.888 28.460 -8.551 1.00 8.28 265 SER D N 1
ATOM 3808 C CA . SER D 1 92 ? -15.710 27.327 -8.198 1.00 8.76 265 SER D CA 1
ATOM 3809 C C . SER D 1 92 ? -17.104 27.741 -8.501 1.00 7.68 265 SER D C 1
ATOM 3810 O O . SER D 1 92 ? -17.449 28.940 -8.662 1.00 8.19 265 SER D O 1
ATOM 3813 N N . TRP D 1 93 ? -18.012 26.779 -8.529 1.00 6.95 266 TRP D N 1
ATOM 3814 C CA . TRP D 1 93 ? -19.439 27.003 -8.663 1.00 7.69 266 TRP D CA 1
ATOM 3815 C C . TRP D 1 93 ? -20.147 26.716 -7.361 1.00 7.44 266 TRP D C 1
ATOM 3816 O O . TRP D 1 93 ? -19.971 25.658 -6.706 1.00 7.74 266 TRP D O 1
ATOM 3827 N N . VAL D 1 94 ? -21.020 27.633 -6.887 1.00 6.69 267 VAL D N 1
ATOM 3828 C CA . VAL D 1 94 ? -21.723 27.462 -5.609 1.00 7.19 267 VAL D CA 1
ATOM 3829 C C . VAL D 1 94 ? -22.659 26.286 -5.617 1.00 8.27 267 VAL D C 1
ATOM 3830 O O . VAL D 1 94 ? -22.877 25.691 -4.549 1.00 10.24 267 VAL D O 1
ATOM 3834 N N . ASP D 1 95 ? -23.131 25.829 -6.744 1.00 6.89 268 ASP D N 1
ATOM 3835 C CA . ASP D 1 95 ? -24.005 24.685 -6.842 1.00 7.40 268 ASP D CA 1
ATOM 3836 C C . ASP D 1 95 ? -23.255 23.295 -6.774 1.00 8.92 268 ASP D C 1
ATOM 3837 O O . ASP D 1 95 ? -23.857 22.252 -6.994 1.00 10.18 268 ASP D O 1
ATOM 3842 N N . ASP D 1 96 ? -21.917 23.375 -6.684 1.00 7.95 269 ASP D N 1
ATOM 3843 C CA . ASP D 1 96 ? -21.005 22.259 -6.522 1.00 7.92 269 ASP D CA 1
ATOM 3844 C C . ASP D 1 96 ? -20.686 21.568 -7.834 1.00 9.16 269 ASP D C 1
ATOM 3845 O O . ASP D 1 96 ? -20.002 20.558 -7.841 1.00 11.20 269 ASP D O 1
ATOM 3850 N N . THR D 1 97 ? -21.184 22.071 -8.982 1.00 9.48 270 THR D N 1
ATOM 3851 C CA . THR D 1 97 ? -20.600 21.595 -10.217 1.00 9.44 270 THR D CA 1
ATOM 3852 C C . THR D 1 97 ? -19.076 21.688 -10.174 1.00 10.47 270 THR D C 1
ATOM 3853 O O . THR D 1 97 ? -18.570 22.813 -9.910 1.00 9.29 270 THR D O 1
ATOM 3857 N N . PRO D 1 98 ? -18.328 20.657 -10.484 1.00 10.44 271 PRO D N 1
ATOM 3858 C CA . PRO D 1 98 ? -16.855 20.781 -10.467 1.00 10.99 271 PRO D CA 1
ATOM 3859 C C . PRO D 1 98 ? -16.476 21.815 -11.549 1.00 11.17 271 PRO D C 1
ATOM 3860 O O . PRO D 1 98 ? -17.038 21.847 -12.678 1.00 11.67 271 PRO D O 1
ATOM 3864 N N . PHE D 1 99 ? -15.624 22.756 -11.218 1.00 11.01 272 PHE D N 1
ATOM 3865 C CA . PHE D 1 99 ? -15.250 23.833 -12.201 1.00 9.23 272 PHE D CA 1
ATOM 3866 C C . PHE D 1 99 ? -14.204 23.324 -13.217 1.00 11.11 272 PHE D C 1
ATOM 3867 O O . PHE D 1 99 ? -13.130 22.813 -12.825 1.00 12.85 272 PHE D O 1
ATOM 3875 N N . ASN D 1 100 ? -14.516 23.516 -14.452 1.00 9.88 273 ASN D N 1
ATOM 3876 C CA . ASN D 1 100 ? -13.670 23.098 -15.532 1.00 9.69 273 ASN D CA 1
ATOM 3877 C C . ASN D 1 100 ? -12.986 24.349 -16.092 1.00 8.43 273 ASN D C 1
ATOM 3878 O O . ASN D 1 100 ? -13.591 25.111 -16.881 1.00 9.20 273 ASN D O 1
ATOM 3883 N N . LYS D 1 101 ? -11.739 24.636 -15.655 1.00 9.31 274 LYS D N 1
ATOM 3884 C CA . LYS D 1 101 ? -11.073 25.855 -16.118 1.00 10.02 274 LYS D CA 1
ATOM 3885 C C . LYS D 1 101 ? -10.829 25.844 -17.609 1.00 9.93 274 LYS D C 1
ATOM 3886 O O . LYS D 1 101 ? -11.108 26.912 -18.263 1.00 12.47 274 LYS D O 1
ATOM 3892 N N . VAL D 1 102 ? -10.451 24.736 -18.212 1.00 11.50 275 VAL D N 1
ATOM 3893 C CA . VAL D 1 102 ? -10.235 24.677 -19.679 1.00 14.60 275 VAL D CA 1
ATOM 3894 C C . VAL D 1 102 ? -11.434 25.064 -20.479 1.00 12.53 275 VAL D C 1
ATOM 3895 O O . VAL D 1 102 ? -11.326 25.928 -21.356 1.00 13.77 275 VAL D O 1
ATOM 3899 N N . GLN D 1 103 ? -12.595 24.489 -20.064 1.00 10.44 276 GLN D N 1
ATOM 3900 C CA . GLN D 1 103 ? -13.736 24.676 -20.864 1.00 11.95 276 GLN D CA 1
ATOM 3901 C C . GLN D 1 103 ? -14.472 25.962 -20.489 1.00 11.50 276 GLN D C 1
ATOM 3902 O O . GLN D 1 103 ? -15.264 26.485 -21.261 1.00 15.59 276 GLN D O 1
ATOM 3908 N N . SER D 1 104 ? -14.060 26.615 -19.428 1.00 12.50 277 SER D N 1
ATOM 3909 C CA . SER D 1 104 ? -14.658 27.908 -18.998 1.00 12.27 277 SER D CA 1
ATOM 3910 C C . SER D 1 104 ? -13.888 29.099 -19.532 1.00 12.18 277 SER D C 1
ATOM 3911 O O . SER D 1 104 ? -14.425 30.226 -19.546 1.00 11.27 277 SER D O 1
ATOM 3914 N N . ALA D 1 105 ? -12.674 28.913 -20.105 1.00 10.56 278 ALA D N 1
ATOM 3915 C CA . ALA D 1 105 ? -11.867 30.046 -20.513 1.00 11.11 278 ALA D CA 1
ATOM 3916 C C . ALA D 1 105 ? -12.516 30.863 -21.590 1.00 11.09 278 ALA D C 1
ATOM 3917 O O . ALA D 1 105 ? -12.437 32.105 -21.474 1.00 15.75 278 ALA D O 1
ATOM 3919 N N . ARG D 1 106 ? -13.327 30.295 -22.412 1.00 11.47 279 ARG D N 1
ATOM 3920 C CA . ARG D 1 106 ? -14.014 30.943 -23.497 1.00 12.07 279 ARG D CA 1
ATOM 3921 C C . ARG D 1 106 ? -15.142 31.869 -23.039 1.00 14.11 279 ARG D C 1
ATOM 3922 O O . ARG D 1 106 ? -15.645 32.677 -23.818 1.00 14.44 279 ARG D O 1
ATOM 3930 N N . PHE D 1 107 ? -15.557 31.840 -21.750 1.00 9.24 280 PHE D N 1
ATOM 3931 C CA . PHE D 1 107 ? -16.698 32.614 -21.350 1.00 10.92 280 PHE D CA 1
ATOM 3932 C C . PHE D 1 107 ? -16.305 33.869 -20.583 1.00 8.82 280 PHE D C 1
ATOM 3933 O O . PHE D 1 107 ? -17.211 34.640 -20.285 1.00 10.96 280 PHE D O 1
ATOM 3941 N N . TRP D 1 108 ? -15.023 34.139 -20.323 1.00 10.77 281 TRP D N 1
ATOM 3942 C CA . TRP D 1 108 ? -14.590 35.338 -19.638 1.00 10.69 281 TRP D CA 1
ATOM 3943 C C . TRP D 1 108 ? -14.494 36.544 -20.701 1.00 11.87 281 TRP D C 1
ATOM 3944 O O . TRP D 1 108 ? -14.031 36.291 -21.818 1.00 12.88 281 TRP D O 1
ATOM 3955 N N . ILE D 1 109 ? -14.901 37.704 -20.268 1.00 11.63 282 ILE D N 1
ATOM 3956 C CA . ILE D 1 109 ? -14.601 38.971 -21.078 1.00 12.01 282 ILE D CA 1
ATOM 3957 C C . ILE D 1 109 ? -13.077 38.948 -21.294 1.00 12.78 282 ILE D C 1
ATOM 3958 O O . ILE D 1 109 ? -12.332 38.647 -20.301 1.00 12.84 282 ILE D O 1
ATOM 3963 N N . PRO D 1 110 ? -12.538 39.446 -22.412 1.00 13.42 283 PRO D N 1
ATOM 3964 C CA . PRO D 1 110 ? -11.045 39.551 -22.562 1.00 14.96 283 PRO D CA 1
ATOM 3965 C C . PRO D 1 110 ? -10.402 40.414 -21.493 1.00 14.71 283 PRO D C 1
ATOM 3966 O O . PRO D 1 110 ? -10.976 41.468 -21.178 1.00 15.97 283 PRO D O 1
ATOM 3970 N N . GLY D 1 111 ? -9.308 39.902 -20.894 1.00 14.50 284 GLY D N 1
ATOM 3971 C CA . GLY D 1 111 ? -8.634 40.498 -19.782 1.00 17.38 284 GLY D CA 1
ATOM 3972 C C . GLY D 1 111 ? -9.224 40.149 -18.392 1.00 17.87 284 GLY D C 1
ATOM 3973 O O . GLY D 1 111 ? -8.668 40.613 -17.417 1.00 18.11 284 GLY D O 1
ATOM 3974 N N . GLU D 1 112 ? -10.407 39.506 -18.340 1.00 14.75 285 GLU D N 1
ATOM 3975 C CA . GLU D 1 112 ? -10.980 39.074 -17.047 1.00 14.54 285 GLU D CA 1
ATOM 3976 C C . GLU D 1 112 ? -10.564 37.551 -16.844 1.00 14.50 285 GLU D C 1
ATOM 3977 O O . GLU D 1 112 ? -10.441 36.805 -17.805 1.00 14.34 285 GLU D O 1
ATOM 3983 N N . PRO D 1 113 ? -10.461 37.122 -15.567 1.00 14.54 286 PRO D N 1
ATOM 3984 C CA . PRO D 1 113 ? -10.650 37.930 -14.379 1.00 14.93 286 PRO D CA 1
ATOM 3985 C C . PRO D 1 113 ? -9.433 38.892 -14.158 1.00 16.36 286 PRO D C 1
ATOM 3986 O O . PRO D 1 113 ? -8.384 38.398 -14.316 1.00 19.53 286 PRO D O 1
ATOM 3990 N N . ASN D 1 114 ? -9.634 40.120 -13.653 1.00 17.01 287 ASN D N 1
ATOM 3991 C CA . ASN D 1 114 ? -8.464 41.030 -13.452 1.00 20.73 287 ASN D CA 1
ATOM 3992 C C . ASN D 1 114 ? -8.195 41.340 -11.985 1.00 21.94 287 ASN D C 1
ATOM 3993 O O . ASN D 1 114 ? -7.274 42.102 -11.648 1.00 22.19 287 ASN D O 1
ATOM 3998 N N . ASN D 1 115 ? -9.054 40.842 -11.080 1.00 19.46 288 ASN D N 1
ATOM 3999 C CA . ASN D 1 115 ? -8.832 40.997 -9.632 1.00 18.80 288 ASN D CA 1
ATOM 4000 C C . ASN D 1 115 ? -8.552 42.462 -9.329 1.00 21.47 288 ASN D C 1
ATOM 4001 O O . ASN D 1 115 ? -7.586 42.770 -8.589 1.00 22.99 288 ASN D O 1
ATOM 4006 N N . ALA D 1 116 ? -9.434 43.330 -9.769 1.00 22.62 289 ALA D N 1
ATOM 4007 C CA . ALA D 1 116 ? -9.254 44.787 -9.537 1.00 24.64 289 ALA D CA 1
ATOM 4008 C C . ALA D 1 116 ? -9.191 45.094 -8.013 1.00 26.51 289 ALA D C 1
ATOM 4009 O O . ALA D 1 116 ? -10.034 44.651 -7.245 1.00 25.60 289 ALA D O 1
ATOM 4011 N N . GLY D 1 117 ? -8.116 45.823 -7.602 1.00 26.08 290 GLY D N 1
ATOM 4012 C CA . GLY D 1 117 ? -7.846 46.097 -6.194 1.00 27.59 290 GLY D CA 1
ATOM 4013 C C . GLY D 1 117 ? -7.703 44.886 -5.323 1.00 25.35 290 GLY D C 1
ATOM 4014 O O . GLY D 1 117 ? -7.976 44.998 -4.115 1.00 29.02 290 GLY D O 1
ATOM 4015 N N . ASN D 1 118 ? -7.245 43.762 -5.874 1.00 26.22 291 ASN D N 1
ATOM 4016 C CA . ASN D 1 118 ? -7.101 42.485 -5.129 1.00 23.90 291 ASN D CA 1
ATOM 4017 C C . ASN D 1 118 ? -8.351 42.072 -4.325 1.00 22.33 291 ASN D C 1
ATOM 4018 O O . ASN D 1 118 ? -8.291 41.436 -3.301 1.00 24.22 291 ASN D O 1
ATOM 4023 N N . ASN D 1 119 ? -9.555 42.370 -4.821 1.00 20.17 292 ASN D N 1
ATOM 4024 C CA A ASN D 1 119 ? -10.783 42.189 -3.988 0.50 20.54 292 ASN D CA 1
ATOM 4025 C CA B ASN D 1 119 ? -10.703 42.035 -3.958 0.50 20.55 292 ASN D CA 1
ATOM 4026 C C . ASN D 1 119 ? -11.978 41.643 -4.797 1.00 19.76 292 ASN D C 1
ATOM 4027 O O . ASN D 1 119 ? -13.154 41.848 -4.363 1.00 19.37 292 ASN D O 1
ATOM 4036 N N . GLU D 1 120 ? -11.686 41.045 -5.934 1.00 13.78 293 GLU D N 1
ATOM 4037 C CA . GLU D 1 120 ? -12.818 40.568 -6.866 1.00 15.19 293 GLU D CA 1
ATOM 4038 C C . GLU D 1 120 ? -12.928 39.065 -6.843 1.00 14.11 293 GLU D C 1
ATOM 4039 O O . GLU D 1 120 ? -12.273 38.339 -7.620 1.00 15.15 293 GLU D O 1
ATOM 4045 N N . HIS D 1 121 ? -13.737 38.618 -5.931 1.00 12.98 294 HIS D N 1
ATOM 4046 C CA . HIS D 1 121 ? -13.745 37.137 -5.594 1.00 11.38 294 HIS D CA 1
ATOM 4047 C C . HIS D 1 121 ? -15.065 36.434 -5.956 1.00 11.17 294 HIS D C 1
ATOM 4048 O O . HIS D 1 121 ? -15.307 35.306 -5.549 1.00 11.48 294 HIS D O 1
ATOM 4055 N N . CYS D 1 122 ? -15.885 37.132 -6.765 1.00 9.69 295 CYS D N 1
ATOM 4056 C CA . CYS D 1 122 ? -17.270 36.578 -7.220 1.00 9.15 295 CYS D CA 1
ATOM 4057 C C . CYS D 1 122 ? -17.358 36.930 -8.691 1.00 10.02 295 CYS D C 1
ATOM 4058 O O . CYS D 1 122 ? -16.664 37.866 -9.202 1.00 11.77 295 CYS D O 1
ATOM 4061 N N . GLY D 1 123 ? -18.235 36.248 -9.413 1.00 10.46 296 GLY D N 1
ATOM 4062 C CA . GLY D 1 123 ? -18.326 36.546 -10.889 1.00 9.91 296 GLY D CA 1
ATOM 4063 C C . GLY D 1 123 ? -19.753 36.851 -11.282 1.00 10.28 296 GLY D C 1
ATOM 4064 O O . GLY D 1 123 ? -20.738 36.355 -10.746 1.00 9.39 296 GLY D O 1
ATOM 4065 N N . ASN D 1 124 ? -19.819 37.768 -12.287 1.00 10.32 297 ASN D N 1
ATOM 4066 C CA . ASN D 1 124 ? -21.156 38.173 -12.918 1.00 10.31 297 ASN D CA 1
ATOM 4067 C C . ASN D 1 124 ? -21.030 38.055 -14.406 1.00 12.21 297 ASN D C 1
ATOM 4068 O O . ASN D 1 124 ? -19.963 37.857 -14.931 1.00 12.18 297 ASN D O 1
ATOM 4073 N N . ILE D 1 125 ? -22.199 38.002 -15.100 1.00 12.33 298 ILE D N 1
ATOM 4074 C CA A ILE D 1 125 ? -22.389 38.201 -16.565 0.50 13.29 298 ILE D CA 1
ATOM 4075 C CA B ILE D 1 125 ? -22.225 38.211 -16.541 0.50 13.96 298 ILE D CA 1
ATOM 4076 C C . ILE D 1 125 ? -22.563 39.691 -16.783 1.00 13.16 298 ILE D C 1
ATOM 4077 O O . ILE D 1 125 ? -23.460 40.285 -16.200 1.00 17.07 298 ILE D O 1
ATOM 4086 N N . LYS D 1 126 ? -21.690 40.279 -17.590 1.00 15.13 299 LYS D N 1
ATOM 4087 C CA . LYS D 1 126 ? -21.637 41.697 -17.858 1.00 17.09 299 LYS D CA 1
ATOM 4088 C C . LYS D 1 126 ? -21.817 42.039 -19.350 1.00 18.35 299 LYS D C 1
ATOM 4089 O O . LYS D 1 126 ? -22.711 42.826 -19.644 1.00 26.10 299 LYS D O 1
ATOM 4095 N N . ALA D 1 127 ? -21.235 41.350 -20.254 1.00 14.71 300 ALA D N 1
ATOM 4096 C CA . ALA D 1 127 ? -21.194 41.826 -21.721 1.00 14.74 300 ALA D CA 1
ATOM 4097 C C . ALA D 1 127 ? -22.148 41.038 -22.490 1.00 16.31 300 ALA D C 1
ATOM 4098 O O . ALA D 1 127 ? -22.432 39.835 -22.276 1.00 15.21 300 ALA D O 1
ATOM 4100 N N . PRO D 1 128 ? -22.662 41.563 -23.576 1.00 14.10 301 PRO D N 1
ATOM 4101 C CA . PRO D 1 128 ? -23.589 40.915 -24.408 1.00 15.29 301 PRO D CA 1
ATOM 4102 C C . PRO D 1 128 ? -22.950 39.998 -25.502 1.00 16.58 301 PRO D C 1
ATOM 4103 O O . PRO D 1 128 ? -23.054 40.255 -26.729 1.00 15.99 301 PRO D O 1
ATOM 4107 N N . SER D 1 129 ? -22.196 38.938 -25.070 1.00 14.53 302 SER D N 1
ATOM 4108 C CA . SER D 1 129 ? -21.340 38.150 -25.930 1.00 16.57 302 SER D CA 1
ATOM 4109 C C . SER D 1 129 ? -21.169 36.770 -25.190 1.00 14.94 302 SER D C 1
ATOM 4110 O O . SER D 1 129 ? -21.351 36.736 -23.961 1.00 15.19 302 SER D O 1
ATOM 4113 N N . LEU D 1 130 ? -20.766 35.746 -25.881 1.00 12.75 303 LEU D N 1
ATOM 4114 C CA . LEU D 1 130 ? -20.390 34.504 -25.177 1.00 13.78 303 LEU D CA 1
ATOM 4115 C C . LEU D 1 130 ? -19.207 34.823 -24.254 1.00 12.80 303 LEU D C 1
ATOM 4116 O O . LEU D 1 130 ? -19.079 34.142 -23.201 1.00 12.84 303 LEU D O 1
ATOM 4121 N N . GLN D 1 131 ? -18.331 35.738 -24.491 1.00 11.83 304 GLN D N 1
ATOM 4122 C CA . GLN D 1 131 ? -17.355 36.254 -23.568 1.00 13.61 304 GLN D CA 1
ATOM 4123 C C . GLN D 1 131 ? -17.985 37.293 -22.723 1.00 14.41 304 GLN D C 1
ATOM 4124 O O . GLN D 1 131 ? -18.007 38.517 -22.961 1.00 15.59 304 GLN D O 1
ATOM 4130 N N . ALA D 1 132 ? -18.581 36.863 -21.592 1.00 12.02 305 ALA D N 1
ATOM 4131 C CA . ALA D 1 132 ? -19.462 37.751 -20.820 1.00 12.87 305 ALA D CA 1
ATOM 4132 C C . ALA D 1 132 ? -19.060 37.917 -19.382 1.00 11.15 305 ALA D C 1
ATOM 4133 O O . ALA D 1 132 ? -19.583 38.795 -18.693 1.00 13.36 305 ALA D O 1
ATOM 4135 N N . TRP D 1 133 ? -18.206 36.972 -18.824 1.00 10.56 306 TRP D N 1
ATOM 4136 C CA . TRP D 1 133 ? -18.030 37.002 -17.350 1.00 11.27 306 TRP D CA 1
ATOM 4137 C C . TRP D 1 133 ? -17.006 37.991 -16.945 1.00 11.35 306 TRP D C 1
ATOM 4138 O O . TRP D 1 133 ? -15.969 38.185 -17.615 1.00 12.67 306 TRP D O 1
ATOM 4149 N N . ASN D 1 134 ? -17.251 38.615 -15.772 1.00 10.56 307 ASN D N 1
ATOM 4150 C CA . ASN D 1 134 ? -16.369 39.527 -15.127 1.00 10.82 307 ASN D CA 1
ATOM 4151 C C . ASN D 1 134 ? -16.242 39.123 -13.656 1.00 11.02 307 ASN D C 1
ATOM 4152 O O . ASN D 1 134 ? -17.218 38.693 -13.055 1.00 11.44 307 ASN D O 1
ATOM 4157 N N . ASP D 1 135 ? -15.018 39.235 -13.051 1.00 13.12 308 ASP D N 1
ATOM 4158 C CA . ASP D 1 135 ? -14.898 39.201 -11.575 1.00 12.52 308 ASP D CA 1
ATOM 4159 C C . ASP D 1 135 ? -15.210 40.562 -10.988 1.00 11.11 308 ASP D C 1
ATOM 4160 O O . ASP D 1 135 ? -14.815 41.621 -11.564 1.00 14.27 308 ASP D O 1
ATOM 4165 N N . ALA D 1 136 ? -15.904 40.563 -9.871 1.00 11.41 309 ALA D N 1
ATOM 4166 C CA . ALA D 1 136 ? -16.267 41.788 -9.168 1.00 13.23 309 ALA D CA 1
ATOM 4167 C C . ALA D 1 136 ? -16.250 41.504 -7.663 1.00 13.92 309 ALA D C 1
ATOM 4168 O O . ALA D 1 136 ? -16.357 40.364 -7.219 1.00 13.04 309 ALA D O 1
ATOM 4170 N N . PRO D 1 137 ? -16.218 42.526 -6.783 1.00 15.26 310 PRO D N 1
ATOM 4171 C CA . PRO D 1 137 ? -16.284 42.276 -5.326 1.00 14.22 310 PRO D CA 1
ATOM 4172 C C . PRO D 1 137 ? -17.585 41.709 -4.876 1.00 12.37 310 PRO D C 1
ATOM 4173 O O . PRO D 1 137 ? -18.667 42.155 -5.290 1.00 13.60 310 PRO D O 1
ATOM 4177 N N . CYS D 1 138 ? -17.506 40.705 -3.991 1.00 10.53 311 CYS D N 1
ATOM 4178 C CA . CYS D 1 138 ? -18.665 39.956 -3.543 1.00 10.96 311 CYS D CA 1
ATOM 4179 C C . CYS D 1 138 ? -19.708 40.773 -2.845 1.00 10.90 311 CYS D C 1
ATOM 4180 O O . CYS D 1 138 ? -20.907 40.456 -2.865 1.00 11.62 311 CYS D O 1
ATOM 4183 N N . ASP D 1 139 ? -19.241 41.907 -2.258 1.00 11.09 312 ASP D N 1
ATOM 4184 C CA . ASP D 1 139 ? -20.111 42.726 -1.472 1.00 12.70 312 ASP D CA 1
ATOM 4185 C C . ASP D 1 139 ? -20.815 43.844 -2.284 1.00 14.19 312 ASP D C 1
ATOM 4186 O O . ASP D 1 139 ? -21.515 44.655 -1.698 1.00 16.46 312 ASP D O 1
ATOM 4191 N N . LYS D 1 140 ? -20.562 43.874 -3.558 1.00 13.74 313 LYS D N 1
ATOM 4192 C CA A LYS D 1 140 ? -21.276 44.783 -4.471 0.50 14.90 313 LYS D CA 1
ATOM 4193 C CA B LYS D 1 140 ? -21.251 44.783 -4.482 0.50 14.52 313 LYS D CA 1
ATOM 4194 C C . LYS D 1 140 ? -22.634 44.242 -4.837 1.00 14.66 313 LYS D C 1
ATOM 4195 O O . LYS D 1 140 ? -22.855 43.033 -4.846 1.00 13.23 313 LYS D O 1
ATOM 4206 N N . THR D 1 141 ? -23.640 45.093 -5.063 1.00 15.54 314 THR D N 1
ATOM 4207 C CA . THR D 1 141 ? -25.007 44.671 -5.328 1.00 13.37 314 THR D CA 1
ATOM 4208 C C . THR D 1 141 ? -25.305 44.653 -6.861 1.00 14.92 314 THR D C 1
ATOM 4209 O O . THR D 1 141 ? -24.929 45.600 -7.623 1.00 16.95 314 THR D O 1
ATOM 4213 N N . PHE D 1 142 ? -25.843 43.510 -7.317 1.00 11.24 315 PHE D N 1
ATOM 4214 C CA . PHE D 1 142 ? -26.286 43.405 -8.765 1.00 11.83 315 PHE D CA 1
ATOM 4215 C C . PHE D 1 142 ? -27.468 42.530 -8.787 1.00 8.67 315 PHE D C 1
ATOM 4216 O O . PHE D 1 142 ? -27.757 41.788 -7.854 1.00 10.75 315 PHE D O 1
ATOM 4224 N N . LEU D 1 143 ? -28.318 42.585 -9.820 1.00 11.36 316 LEU D N 1
ATOM 4225 C CA . LEU D 1 143 ? -29.313 41.551 -10.124 1.00 11.17 316 LEU D CA 1
ATOM 4226 C C . LEU D 1 143 ? -28.635 40.173 -10.190 1.00 9.51 316 LEU D C 1
ATOM 4227 O O . LEU D 1 143 ? -27.358 40.194 -10.235 1.00 10.58 316 LEU D O 1
ATOM 4232 N N . PHE D 1 144 ? -29.440 39.117 -10.159 1.00 9.14 317 PHE D N 1
ATOM 4233 C CA . PHE D 1 144 ? -28.754 37.753 -10.090 1.00 8.57 317 PHE D CA 1
ATOM 4234 C C . PHE D 1 144 ? -29.603 36.786 -10.773 1.00 9.89 317 PHE D C 1
ATOM 4235 O O . PHE D 1 144 ? -30.836 36.969 -11.022 1.00 8.77 317 PHE D O 1
ATOM 4243 N N . ILE D 1 145 ? -28.950 35.658 -11.135 1.00 7.71 318 ILE D N 1
ATOM 4244 C CA . ILE D 1 145 ? -29.638 34.534 -11.838 1.00 8.41 318 ILE D CA 1
ATOM 4245 C C . ILE D 1 145 ? -29.659 33.235 -11.005 1.00 6.24 318 ILE D C 1
ATOM 4246 O O . ILE D 1 145 ? -28.502 32.746 -10.717 1.00 7.90 318 ILE D O 1
ATOM 4251 N N . CYS D 1 146 ? -30.792 32.696 -10.657 1.00 7.10 319 CYS D N 1
ATOM 4252 C CA . CYS D 1 146 ? -30.865 31.425 -10.023 1.00 6.58 319 CYS D CA 1
ATOM 4253 C C . CYS D 1 146 ? -31.139 30.361 -11.015 1.00 9.19 319 CYS D C 1
ATOM 4254 O O . CYS D 1 146 ? -31.884 30.557 -12.032 1.00 8.46 319 CYS D O 1
ATOM 4257 N N . LYS D 1 147 ? -30.754 29.132 -10.745 1.00 8.65 320 LYS D N 1
ATOM 4258 C CA . LYS D 1 147 ? -30.978 27.907 -11.562 1.00 8.25 320 LYS D CA 1
ATOM 4259 C C . LYS D 1 147 ? -31.564 26.864 -10.650 1.00 10.05 320 LYS D C 1
ATOM 4260 O O . LYS D 1 147 ? -31.035 26.584 -9.555 1.00 9.69 320 LYS D O 1
ATOM 4266 N N . ARG D 1 148 ? -32.672 26.248 -11.059 1.00 10.44 321 ARG D N 1
ATOM 4267 C CA . ARG D 1 148 ? -33.449 25.258 -10.265 1.00 11.88 321 ARG D CA 1
ATOM 4268 C C . ARG D 1 148 ? -33.601 24.043 -11.122 1.00 12.14 321 ARG D C 1
ATOM 4269 O O . ARG D 1 148 ? -34.175 24.131 -12.252 1.00 10.45 321 ARG D O 1
ATOM 4277 N N . PRO D 1 149 ? -33.248 22.859 -10.704 1.00 10.33 322 PRO D N 1
ATOM 4278 C CA . PRO D 1 149 ? -33.424 21.657 -11.520 1.00 9.75 322 PRO D CA 1
ATOM 4279 C C . PRO D 1 149 ? -34.893 21.306 -11.727 1.00 11.06 322 PRO D C 1
ATOM 4280 O O . PRO D 1 149 ? -35.746 21.528 -10.867 1.00 12.53 322 PRO D O 1
ATOM 4284 N N . TYR D 1 150 ? -35.233 20.808 -12.920 1.00 11.31 323 TYR D N 1
ATOM 4285 C CA . TYR D 1 150 ? -36.572 20.163 -13.191 1.00 11.23 323 TYR D CA 1
ATOM 4286 C C . TYR D 1 150 ? -36.397 18.667 -13.066 1.00 9.55 323 TYR D C 1
ATOM 4287 O O . TYR D 1 150 ? -35.531 18.082 -13.791 1.00 12.14 323 TYR D O 1
ATOM 4296 N N . VAL D 1 151 ? -37.177 18.014 -12.296 1.00 10.93 324 VAL D N 1
ATOM 4297 C CA . VAL D 1 151 ? -37.118 16.579 -12.119 1.00 13.74 324 VAL D CA 1
ATOM 4298 C C . VAL D 1 151 ? -38.480 15.895 -12.579 1.00 14.11 324 VAL D C 1
ATOM 4299 O O . VAL D 1 151 ? -39.467 15.907 -11.790 1.00 18.85 324 VAL D O 1
ATOM 4303 N N . PRO D 1 152 ? -38.504 15.485 -13.795 1.00 13.23 325 PRO D N 1
ATOM 4304 C CA . PRO D 1 152 ? -39.797 14.916 -14.344 1.00 15.06 325 PRO D CA 1
ATOM 4305 C C . PRO D 1 152 ? -40.041 13.563 -13.687 1.00 19.27 325 PRO D C 1
ATOM 4306 O O . PRO D 1 152 ? -39.135 12.911 -13.141 1.00 16.44 325 PRO D O 1
ATOM 4310 N N . SER D 1 153 ? -41.275 13.034 -13.862 1.00 20.69 326 SER D N 1
ATOM 4311 C CA . SER D 1 153 ? -41.520 11.612 -13.402 1.00 24.93 326 SER D CA 1
ATOM 4312 C C . SER D 1 153 ? -42.609 11.096 -14.335 1.00 27.48 326 SER D C 1
ATOM 4313 O O . SER D 1 153 ? -43.508 11.869 -14.733 1.00 26.72 326 SER D O 1
ATOM 4316 N N . GLU D 1 154 ? -42.521 9.805 -14.683 1.00 25.78 327 GLU D N 1
ATOM 4317 C CA . GLU D 1 154 ? -43.401 9.193 -15.678 1.00 29.01 327 GLU D CA 1
ATOM 4318 C C . GLU D 1 154 ? -44.834 9.106 -15.123 1.00 26.90 327 GLU D C 1
ATOM 4319 O O . GLU D 1 154 ? -44.976 8.729 -13.937 1.00 27.75 327 GLU D O 1
ATOM 4325 N N . PRO D 1 155 ? -45.905 9.464 -15.943 1.00 27.17 328 PRO D N 1
ATOM 4326 C CA . PRO D 1 155 ? -47.298 9.336 -15.382 1.00 26.69 328 PRO D CA 1
ATOM 4327 C C . PRO D 1 155 ? -47.725 7.845 -15.211 1.00 27.78 328 PRO D C 1
ATOM 4328 O O . PRO D 1 155 ? -47.126 6.970 -15.842 1.00 25.95 328 PRO D O 1
#

Sequence (521 aa):
SQGWKYFKGNFYYFSLIPKTWYSAEQFCVSRNSHLTSVTSEESEQELLYKTAGGLIYWIGLTKAGMEGDWSWVDDTPFNKVQSARFWIPGEPNNAGNNEHCGNIKAPSLQQAWNDAPCDKTFLFICKRPYVPGWKKYFKGNFYYFSLIPKTWYSAEQFCVSRNSHLTSVTSESEQELLYKTAGGLIYWIGLLTKAGMEGDWSWVDDTPFNKVQSSARFWIPGEPNNAGNNEHCGNIIKKAPSLQAWNDAPCDKTFLFICKRRPYVPSQGWKYFKGNFYYFSLIPKTWYSAEQQFCVSRNSHLTSVTSESEQEELLYKTAGGLIIYWIGLTKAGMEGDWSWVDDTPFNKVQSARFWIPGEPNNAGNNEHCGNIKAPSLQQAWNDAPCDKKTFLFICKRPYVPSQGWKYFKGNFYYFSLIPKKTWYSAEQFCVSRNSHLTSVTSESEQEELLYKTAGGLIYWIGLTKAGMEGDWSWVDDTPFNKVQSARFWIPGEPNNAGNNNEHCGNIIKAPSLQAWNDAPCDKKTFLFICKRPYVPSEP

B-factor: mean 18.15, std 9.23, range [5.6, 59.38]